Protein AF-A0A8S1QDL4-F1 (afdb_monomer_lite)

Organism: NCBI:txid65129

Foldseek 3Di:
DLVLQCVLLDFWDFDDDPNDTFLWFQLFLQEIFGADQDDDPVCVRHPPNLSVQVVCCQLLVLLEEEEEQALDDDPCVSHSHHYHNPLYDDPLAADFLLSLLVLLVVLLVSLVVDLSHHYYYYHNNRAAVVLLSQLLNLLLQLLDLDLVLSQQSQQLRTGPDPPGGNQALNSSVSSVVSNVQLVCLVVVRAWAKFKKWFQKKKKFAAAQQPDPPLKFQKKKWKADSVVRDTQDILLVVTDIDGDGMDISGDPDIGIDIAKIKMWMWTPDPVDIGTDWMAIDHRRPDFPPPPQKDKAAQCRIPDNCSCVDPSDDNRIMMITRMGGDPQDGGRQDLVRDDPVTNVVCVVVNVSSVVSSVSSNPRDRDDNQSSCCSRHVGPQLDLSVLSVVQVVCVVVVNDDPVSSVVSVVSNVVSSVVSSVVSSVVVVVVVVVVVVVVVVVVVVVVD

Secondary structure (DSSP, 8-state):
-HHHHHHHHTTB--EEETTEEESEEESSSSEEEE--EE-GGGGGTSEEHHHHHHHHHHHSTT-EEEEE-SS----GGG-SSEEE------TTSPPPHHHHHHHHHHHHHHHHH-SS-EEEEE-SSSSHHHHHHHHHHHHHTTS-S-HHHHHHHHHHHHBSSTT-SS--HHHHHHHHHHHHHHHHHHTT-------EEEEEEEEESSPP-SBTTTBB-EEEEEEETGGGEEEEE-GGG---B-SSEEEE--SS-EEE-SEEEEEEEE--SS--EEEEEEEEEGGG--TTS-SEEEEEGGGSBSGGGGG-TTS-TT-EEEEEEEE-SS--TT--GGG--TTTHHHHHHHHHHHHHHHHHHHH--PPPHHHHHHHHHSSTTT--HHHHHHHHHHHTTT---HHHHHHHHHHHHHHHHHHHHHHHHHHHHHHHHHHHHHHHHHHHTT-

pLDDT: mean 89.61, std 9.5, range [45.31, 98.62]

Sequence (444 aa):
MNYIREKVSGKKKRFIKEGYNLDLTYVTKRIIAMSYPGEGLEGLYRNPIDQVATYLNTQHNRDYMVFNLSGRKYDRSKFGGEVQDDWQWKDHHSPSLDLLFEICDLIHGYLKGDKVNVVVIHCLAGKGRTGTIICCYLLYTGKFQSVADVLYYYGTQRFEVEGLGVNQPCQMKYIEYFYKLLTMGIKGQIVYPTFINIKRITFQGKAPAFSMNGTCKPYMQIIQVKGDKEIYSTQKDAKKYKGVSHDLLFGKVIPICGDILIKVFNDGMLKNQKMFRLAFNTAFIDETAQNTLQFSLKDLDPSQLLKDDRFDKNFQVVIQIEPCIKCNNKTEFNQLCNFCKPHLINEEKQWNKIIGLISQYKVPDDELATELLFINKSFDDVEEIMQFKRSENSNDYDPKTLENINKRSRAKTIKFQQEQLQQQQQQIQQQEGQCFQENDIQNQ

Structure (mmCIF, N/CA/C/O backbone):
data_AF-A0A8S1QDL4-F1
#
_entry.id   AF-A0A8S1QDL4-F1
#
loop_
_atom_site.group_PDB
_atom_site.id
_atom_site.type_symbol
_atom_site.label_atom_id
_atom_site.label_alt_id
_atom_site.label_comp_id
_atom_site.label_asym_id
_atom_site.label_entity_id
_atom_site.label_seq_id
_atom_site.pdbx_PDB_ins_code
_atom_site.Cartn_x
_atom_site.Cartn_y
_atom_site.Cartn_z
_atom_site.occupancy
_atom_site.B_iso_or_equiv
_atom_site.auth_seq_id
_atom_site.auth_comp_id
_atom_site.auth_asym_id
_atom_site.auth_atom_id
_atom_site.pdbx_PDB_model_num
ATOM 1 N N . MET A 1 1 ? 3.577 -21.917 24.478 1.00 57.97 1 MET A N 1
ATOM 2 C CA . MET A 1 1 ? 2.974 -21.636 23.148 1.00 57.97 1 MET A CA 1
ATOM 3 C C . MET A 1 1 ? 3.017 -20.152 22.783 1.00 57.97 1 MET A C 1
ATOM 5 O O . MET A 1 1 ? 3.398 -19.846 21.661 1.00 57.97 1 MET A O 1
ATOM 9 N N . ASN A 1 2 ? 2.725 -19.228 23.710 1.00 68.94 2 ASN A N 1
ATOM 10 C CA . ASN A 1 2 ? 2.764 -17.776 23.447 1.00 68.94 2 ASN A CA 1
ATOM 11 C C . ASN A 1 2 ? 4.128 -17.260 22.954 1.00 68.94 2 ASN A C 1
ATOM 13 O O . ASN A 1 2 ? 4.162 -16.480 22.010 1.00 68.94 2 ASN A O 1
ATOM 17 N N . TYR A 1 3 ? 5.236 -17.802 23.473 1.00 64.38 3 TYR A N 1
ATOM 18 C CA . TYR A 1 3 ? 6.599 -17.452 23.045 1.00 64.38 3 TYR A CA 1
ATOM 19 C C . TYR A 1 3 ? 6.836 -17.577 21.524 1.00 64.38 3 TYR A C 1
ATOM 21 O O . TYR A 1 3 ? 7.464 -16.716 20.910 1.00 64.38 3 TYR A O 1
ATOM 29 N N . ILE A 1 4 ? 6.302 -18.626 20.881 1.00 62.75 4 ILE A N 1
ATOM 30 C CA . ILE A 1 4 ? 6.458 -18.829 19.429 1.00 62.75 4 ILE A CA 1
ATOM 31 C C . ILE A 1 4 ? 5.669 -17.763 18.662 1.00 62.75 4 ILE A C 1
ATOM 33 O O . ILE A 1 4 ? 6.190 -17.169 17.718 1.00 62.75 4 ILE A O 1
ATOM 37 N N . ARG A 1 5 ? 4.438 -17.466 19.094 1.00 75.19 5 ARG A N 1
ATOM 38 C CA . ARG A 1 5 ? 3.599 -16.431 18.471 1.00 75.19 5 ARG A CA 1
ATOM 39 C C . ARG A 1 5 ? 4.201 -15.039 18.640 1.00 75.19 5 ARG A C 1
ATOM 41 O O . ARG A 1 5 ? 4.177 -14.262 17.691 1.00 75.19 5 ARG A O 1
ATOM 48 N N . GLU A 1 6 ? 4.758 -14.738 19.811 1.00 69.88 6 GLU A N 1
ATOM 49 C CA . GLU A 1 6 ? 5.458 -13.479 20.103 1.00 69.88 6 GLU A CA 1
ATOM 50 C C . GLU A 1 6 ? 6.662 -13.291 19.179 1.00 69.88 6 GLU A C 1
ATOM 52 O O . GLU A 1 6 ? 6.826 -12.234 18.563 1.00 69.88 6 GLU A O 1
ATOM 57 N N . LYS A 1 7 ? 7.443 -14.357 18.971 1.00 61.28 7 LYS A N 1
ATOM 58 C CA . LYS A 1 7 ? 8.556 -14.348 18.019 1.00 61.28 7 LYS A CA 1
ATOM 59 C C . LYS A 1 7 ? 8.088 -14.104 16.578 1.00 61.28 7 LYS A C 1
ATOM 61 O O . LYS A 1 7 ? 8.725 -13.337 15.861 1.00 61.28 7 LYS A O 1
ATOM 66 N N . VAL A 1 8 ? 6.966 -14.696 16.158 1.00 65.31 8 VAL A N 1
ATOM 67 C CA . VAL A 1 8 ? 6.396 -14.509 14.806 1.00 65.31 8 VAL A CA 1
ATOM 68 C C . VAL A 1 8 ? 5.780 -13.118 14.612 1.00 65.31 8 VAL A C 1
ATOM 70 O O . VAL A 1 8 ? 5.864 -12.551 13.518 1.00 65.31 8 VAL A O 1
ATOM 73 N N . SER A 1 9 ? 5.201 -12.516 15.652 1.00 61.94 9 SER A N 1
ATOM 74 C CA . SER A 1 9 ? 4.742 -11.122 15.589 1.00 61.94 9 SER A CA 1
ATOM 75 C C . SER A 1 9 ? 5.885 -10.108 15.586 1.00 61.94 9 SER A C 1
ATOM 77 O O . SER A 1 9 ? 5.686 -8.966 15.174 1.00 61.94 9 SER A O 1
ATOM 79 N N . GLY A 1 10 ? 7.090 -10.489 16.008 1.00 82.25 10 GLY A N 1
ATOM 80 C CA . GLY A 1 10 ? 8.209 -9.557 16.095 1.00 82.25 10 GLY A CA 1
ATOM 81 C C . GLY A 1 10 ? 7.857 -8.358 16.982 1.00 82.25 10 GLY A C 1
ATOM 82 O O . GLY A 1 10 ? 7.426 -8.537 18.112 1.00 82.25 10 GLY A O 1
ATOM 83 N N . LYS A 1 11 ? 8.019 -7.137 16.461 1.00 82.62 11 LYS A N 1
ATOM 84 C CA . LYS A 1 11 ? 7.835 -5.871 17.198 1.00 82.62 11 LYS A CA 1
ATOM 85 C C . LYS A 1 11 ? 6.440 -5.240 17.053 1.00 82.62 11 LYS A C 1
ATOM 87 O O . LYS A 1 11 ? 6.301 -4.028 17.185 1.00 82.62 11 LYS A O 1
ATOM 92 N N . LYS A 1 12 ? 5.420 -6.018 16.682 1.00 84.88 12 LYS A N 1
ATOM 93 C CA . LYS A 1 12 ? 4.028 -5.533 16.602 1.00 84.88 12 LYS A CA 1
ATOM 94 C C . LYS A 1 12 ? 3.416 -5.449 17.997 1.00 84.88 12 LYS A C 1
ATOM 96 O O . LYS A 1 12 ? 3.631 -6.354 18.799 1.00 84.88 12 LYS A O 1
ATOM 101 N N . LYS A 1 13 ? 2.597 -4.424 18.252 1.00 84.19 13 LYS A N 1
ATOM 102 C CA . LYS A 1 13 ? 1.845 -4.312 19.509 1.00 84.19 13 LYS A CA 1
ATOM 103 C C . LYS A 1 13 ? 0.765 -5.391 19.551 1.00 84.19 13 LYS A C 1
ATOM 105 O O . LYS A 1 13 ? -0.213 -5.324 18.807 1.00 84.19 13 LYS A O 1
ATOM 110 N N . ARG A 1 14 ? 0.951 -6.397 20.403 1.00 88.50 14 ARG A N 1
ATOM 111 C CA . ARG A 1 14 ? -0.021 -7.482 20.588 1.00 88.50 14 ARG A CA 1
ATOM 112 C C . ARG A 1 14 ? -1.154 -7.046 21.519 1.00 88.50 14 ARG A C 1
ATOM 114 O O . ARG A 1 14 ? -0.931 -6.303 22.474 1.00 88.50 14 ARG A O 1
ATOM 121 N N . PHE A 1 15 ? -2.354 -7.551 21.266 1.00 87.31 15 PHE A N 1
ATOM 122 C CA . PHE A 1 15 ? -3.484 -7.467 22.177 1.00 87.31 15 PHE A CA 1
ATOM 123 C C . PHE A 1 15 ? -3.355 -8.563 23.236 1.00 87.31 15 PHE A C 1
ATOM 125 O O . PHE A 1 15 ? -3.470 -9.750 22.920 1.00 87.31 15 PHE A O 1
ATOM 132 N N . ILE A 1 16 ? -3.085 -8.157 24.478 1.00 85.38 16 ILE A N 1
ATOM 133 C CA . ILE A 1 16 ? -2.959 -9.050 25.632 1.00 85.38 16 ILE A CA 1
ATOM 134 C C . ILE A 1 16 ? -3.950 -8.592 26.704 1.00 85.38 16 ILE A C 1
ATOM 136 O O . ILE A 1 16 ? -3.685 -7.620 27.410 1.00 85.38 16 ILE A O 1
ATOM 140 N N . LYS A 1 17 ? -5.113 -9.248 26.789 1.00 80.56 17 LYS A N 1
ATOM 141 C CA . LYS A 1 17 ? -6.194 -8.909 27.735 1.00 80.56 17 LYS A CA 1
ATOM 142 C C . LYS A 1 17 ? -7.176 -10.076 27.860 1.00 80.56 17 LYS A C 1
ATOM 144 O O . LYS A 1 17 ? -7.387 -10.772 26.877 1.00 80.56 17 LYS A O 1
ATOM 149 N N . GLU A 1 18 ? -7.779 -10.276 29.038 1.00 75.56 18 GLU A N 1
ATOM 150 C CA . GLU A 1 18 ? -8.890 -11.236 29.252 1.00 75.56 18 GLU A CA 1
ATOM 151 C C . GLU A 1 18 ? -8.591 -12.662 28.733 1.00 75.56 18 GLU A C 1
ATOM 153 O O . GLU A 1 18 ? -9.448 -13.341 28.182 1.00 75.56 18 GLU A O 1
ATOM 158 N N . GLY A 1 19 ? -7.339 -13.116 28.867 1.00 81.19 19 GLY A N 1
ATOM 159 C CA . GLY A 1 19 ? -6.898 -14.432 28.382 1.00 81.19 19 GLY A CA 1
ATOM 160 C C . GLY A 1 19 ? -6.533 -14.495 26.891 1.00 81.19 19 GLY A C 1
ATOM 161 O O . GLY A 1 19 ? -5.976 -15.500 26.445 1.00 81.19 19 GLY A O 1
ATOM 162 N N . TYR A 1 20 ? -6.753 -13.425 26.125 1.00 86.56 20 TYR A N 1
ATOM 163 C CA . TYR A 1 20 ? -6.324 -13.312 24.733 1.00 86.56 20 TYR A CA 1
ATOM 164 C C . TYR A 1 20 ? -4.869 -12.851 24.634 1.00 86.56 20 TYR A C 1
ATOM 166 O O . TYR A 1 20 ? -4.436 -11.957 25.358 1.00 86.56 20 TYR A O 1
ATOM 174 N N . ASN A 1 21 ? -4.120 -13.441 23.700 1.00 88.81 21 ASN A N 1
ATOM 175 C CA . ASN A 1 21 ? -2.795 -12.980 23.280 1.00 88.81 21 ASN A CA 1
ATOM 176 C C . ASN A 1 21 ? -2.718 -13.044 21.746 1.00 88.81 21 ASN A C 1
ATOM 178 O O . ASN A 1 21 ? -2.256 -14.035 21.164 1.00 88.81 21 ASN A O 1
ATOM 182 N N . LEU A 1 22 ? -3.198 -11.986 21.094 1.00 91.69 22 LEU A N 1
ATOM 183 C CA . LEU A 1 22 ? -3.393 -11.907 19.648 1.00 91.69 22 LEU A CA 1
ATOM 184 C C . LEU A 1 22 ? -2.492 -10.834 19.033 1.00 91.69 22 LEU A C 1
ATOM 186 O O . LEU A 1 22 ? -2.328 -9.744 19.569 1.00 91.69 22 LEU A O 1
ATOM 190 N N . ASP A 1 23 ? -1.926 -11.116 17.865 1.00 93.69 23 ASP A N 1
ATOM 191 C CA . ASP A 1 23 ? -1.337 -10.098 16.999 1.00 93.69 23 ASP A CA 1
ATOM 192 C C . ASP A 1 23 ? -2.465 -9.315 16.312 1.00 93.69 23 ASP A C 1
ATOM 194 O O . ASP A 1 23 ? -2.834 -9.595 15.167 1.00 93.69 23 ASP A O 1
ATOM 198 N N . LEU A 1 24 ? -3.037 -8.388 17.077 1.00 95.12 24 LEU A N 1
ATOM 199 C CA . LEU A 1 24 ? -4.193 -7.559 16.766 1.00 95.12 24 LEU A CA 1
ATOM 200 C C . LEU A 1 24 ? -3.972 -6.182 17.404 1.00 95.12 24 LEU A C 1
ATOM 202 O O . LEU A 1 24 ? -3.539 -6.090 18.552 1.00 95.12 24 LEU A O 1
ATOM 206 N N . THR A 1 25 ? -4.250 -5.113 16.666 1.00 95.19 25 THR A N 1
ATOM 207 C CA . THR A 1 25 ? -4.094 -3.732 17.131 1.00 95.19 25 THR A CA 1
ATOM 208 C C . THR A 1 25 ? -5.247 -2.879 16.627 1.00 95.19 25 THR A C 1
ATOM 210 O O . THR A 1 25 ? -5.511 -2.853 15.429 1.00 95.19 25 THR A O 1
ATOM 213 N N . TYR A 1 26 ? -5.880 -2.130 17.524 1.00 96.00 26 TYR A N 1
ATOM 214 C CA . TYR A 1 26 ? -6.765 -1.023 17.166 1.00 96.00 26 TYR A CA 1
ATOM 215 C C . TYR A 1 26 ? -5.900 0.137 16.679 1.00 96.00 26 TYR A C 1
ATOM 217 O O . TYR A 1 26 ? -5.215 0.757 17.489 1.00 96.00 26 TYR A O 1
ATOM 225 N N . VAL A 1 27 ? -5.871 0.375 15.365 1.00 96.94 27 VAL A N 1
ATOM 226 C CA . VAL A 1 27 ? -5.165 1.533 14.791 1.00 96.94 27 VAL A CA 1
ATOM 227 C C . VAL A 1 27 ? -5.953 2.803 15.081 1.00 96.94 27 VAL A C 1
ATOM 229 O O . VAL A 1 27 ? -5.375 3.794 15.499 1.00 96.94 27 VAL A O 1
ATOM 232 N N . THR A 1 28 ? -7.274 2.735 14.917 1.00 96.88 28 THR A N 1
ATOM 233 C CA . THR A 1 28 ? -8.241 3.672 15.505 1.00 96.88 28 THR A CA 1
ATOM 234 C C . THR A 1 28 ? -9.223 2.867 16.356 1.00 96.88 28 THR A C 1
ATOM 236 O O . THR A 1 28 ? -9.048 1.658 16.516 1.00 96.88 28 THR A O 1
ATOM 239 N N . LYS A 1 29 ? -10.281 3.479 16.904 1.00 95.06 29 LYS A N 1
ATOM 240 C CA . LYS A 1 29 ? -11.274 2.702 17.671 1.00 95.06 29 LYS A CA 1
ATOM 241 C C . LYS A 1 29 ? -12.099 1.770 16.791 1.00 95.06 29 LYS A C 1
ATOM 243 O O . LYS A 1 29 ? -12.516 0.714 17.253 1.00 95.06 29 LYS A O 1
ATOM 248 N N . ARG A 1 30 ? -12.257 2.120 15.515 1.00 97.00 30 ARG A N 1
ATOM 249 C CA . ARG A 1 30 ? -13.106 1.391 14.565 1.00 97.00 30 ARG A CA 1
ATOM 250 C C . ARG A 1 30 ? -12.342 0.693 13.444 1.00 97.00 30 ARG A C 1
ATOM 252 O O . ARG A 1 30 ? -12.958 0.087 12.575 1.00 97.00 30 ARG A O 1
ATOM 259 N N . ILE A 1 31 ? -11.010 0.757 13.463 1.00 98.44 31 ILE A N 1
ATOM 260 C CA . ILE A 1 31 ? -10.143 0.085 12.492 1.00 98.44 31 ILE A CA 1
ATOM 261 C C . ILE A 1 31 ? -9.120 -0.770 13.226 1.00 98.44 31 ILE A C 1
ATOM 263 O O . ILE A 1 31 ? -8.258 -0.265 13.951 1.00 98.44 31 ILE A O 1
ATOM 267 N N . ILE A 1 32 ? -9.173 -2.072 12.972 1.00 98.44 32 ILE A N 1
ATOM 268 C CA . ILE A 1 32 ? -8.290 -3.077 13.548 1.00 98.44 32 ILE A CA 1
ATOM 269 C C . ILE A 1 32 ? -7.336 -3.599 12.471 1.00 98.44 32 ILE A C 1
ATOM 271 O O . ILE A 1 32 ? -7.751 -4.034 11.401 1.00 98.44 32 ILE A O 1
ATOM 275 N N . ALA A 1 33 ? -6.043 -3.622 12.780 1.00 98.06 33 ALA A N 1
ATOM 276 C CA . ALA A 1 33 ? -5.024 -4.326 12.013 1.00 98.06 33 ALA A CA 1
ATOM 277 C C . ALA A 1 33 ? -4.651 -5.631 12.722 1.00 98.06 33 ALA A C 1
ATOM 279 O O . ALA A 1 33 ? -4.321 -5.618 13.908 1.00 98.06 33 ALA A O 1
ATOM 280 N N . MET A 1 34 ? -4.615 -6.755 12.005 1.00 96.88 34 MET A N 1
ATOM 281 C CA . MET A 1 34 ? -4.165 -8.027 12.586 1.00 96.88 34 MET A CA 1
ATOM 282 C C . MET A 1 34 ? -3.309 -8.864 11.632 1.00 96.88 34 MET A C 1
ATOM 284 O O . MET A 1 34 ? -3.184 -8.571 10.440 1.00 96.88 34 MET A O 1
ATOM 288 N N . SER A 1 35 ? -2.668 -9.904 12.169 1.00 94.06 35 SER A N 1
ATOM 289 C CA . SER A 1 35 ? -2.066 -10.967 11.353 1.00 94.06 35 SER A CA 1
ATOM 290 C C . SER A 1 35 ? -3.089 -12.027 10.947 1.00 94.06 35 SER A C 1
ATOM 292 O O . SER A 1 35 ? -4.182 -12.078 11.503 1.00 94.06 35 SER A O 1
ATOM 294 N N . TYR A 1 36 ? -2.712 -12.881 9.994 1.00 95.19 36 TYR A N 1
ATOM 295 C CA . TYR A 1 36 ? -3.572 -13.945 9.481 1.00 95.19 36 TYR A CA 1
ATOM 296 C C . TYR A 1 36 ? -4.146 -14.844 10.595 1.00 95.19 36 TYR A C 1
ATOM 298 O O . TYR A 1 36 ? -3.355 -15.337 11.414 1.00 95.19 36 TYR A O 1
ATOM 306 N N . PRO A 1 37 ? -5.471 -15.091 10.611 1.00 94.56 37 PRO A N 1
ATOM 307 C CA . PRO A 1 37 ? -6.090 -16.069 11.499 1.00 94.56 37 PRO A CA 1
ATOM 308 C C . PRO A 1 37 ? -5.769 -17.487 11.001 1.00 94.56 37 PRO A C 1
ATOM 310 O O . PRO A 1 37 ? -6.293 -17.950 9.995 1.00 94.56 37 PRO A O 1
ATOM 313 N N . GLY A 1 38 ? -4.840 -18.159 11.677 1.00 91.44 38 GLY A N 1
ATOM 314 C CA . GLY A 1 38 ? -4.387 -19.503 11.333 1.00 91.44 38 GLY A CA 1
ATOM 315 C C . GLY A 1 38 ? -5.316 -20.591 11.870 1.00 91.44 38 GLY A C 1
ATOM 316 O O . GLY A 1 38 ? -5.726 -20.552 13.032 1.00 91.44 38 GLY A O 1
ATOM 317 N N . GLU A 1 39 ? -5.582 -21.589 11.031 1.00 88.62 39 GLU A N 1
ATOM 318 C CA . GLU A 1 39 ? -6.350 -22.791 11.366 1.00 88.62 39 GLU A CA 1
ATOM 319 C C . GLU A 1 39 ? -5.438 -23.925 11.848 1.00 88.62 39 GLU A C 1
ATOM 321 O O . GLU A 1 39 ? -4.278 -24.035 11.434 1.00 88.62 39 GLU A O 1
ATOM 326 N N . GLY A 1 40 ? -5.964 -24.787 12.723 1.00 88.12 40 GLY A N 1
ATOM 327 C CA . GLY A 1 40 ? -5.269 -25.983 13.203 1.00 88.12 40 GLY A CA 1
ATOM 328 C C . GLY A 1 40 ? -3.850 -25.691 13.707 1.00 88.12 40 GLY A C 1
ATOM 329 O O . GLY A 1 40 ? -3.641 -24.863 14.597 1.00 88.12 40 GLY A O 1
ATOM 330 N N . LEU A 1 41 ? -2.857 -26.359 13.110 1.00 79.00 41 LEU A N 1
ATOM 331 C CA . LEU A 1 41 ? -1.445 -26.218 13.482 1.00 79.00 41 LEU A CA 1
ATOM 332 C C . LEU A 1 41 ? -0.865 -24.824 13.180 1.00 79.00 41 LEU A C 1
ATOM 334 O O . LEU A 1 41 ? 0.095 -24.418 13.837 1.00 79.00 41 LEU A O 1
ATOM 338 N N . GLU A 1 42 ? -1.436 -24.050 12.247 1.00 81.94 42 GLU A N 1
ATOM 339 C CA . GLU A 1 42 ? -0.971 -22.675 12.004 1.00 81.94 42 GLU A CA 1
ATOM 340 C C . GLU A 1 42 ? -1.265 -21.753 13.192 1.00 81.94 42 GLU A C 1
ATOM 342 O O . GLU A 1 42 ? -0.483 -20.842 13.478 1.00 81.94 42 GLU A O 1
ATOM 347 N N . GLY A 1 43 ? -2.337 -22.029 13.945 1.00 75.12 43 GLY A N 1
ATOM 348 C CA . GLY A 1 43 ? -2.689 -21.308 15.173 1.00 75.12 43 GLY A CA 1
ATOM 349 C C . GLY A 1 43 ? -1.649 -21.447 16.296 1.00 75.12 43 GLY A C 1
ATOM 350 O O . GLY A 1 43 ? -1.662 -20.683 17.262 1.00 75.12 43 GLY A O 1
ATOM 351 N N . LEU A 1 44 ? -0.698 -22.381 16.176 1.00 72.44 44 LEU A N 1
ATOM 352 C CA . LEU A 1 44 ? 0.409 -22.522 17.125 1.00 72.44 44 LEU A CA 1
ATOM 353 C C . LEU A 1 44 ? 1.398 -21.355 17.039 1.00 72.44 44 LEU A C 1
ATOM 355 O O . LEU A 1 44 ? 1.953 -20.943 18.060 1.00 72.44 44 LEU A O 1
ATOM 359 N N . TYR A 1 45 ? 1.603 -20.818 15.834 1.00 76.44 45 TYR A N 1
ATOM 360 C CA . TYR A 1 45 ? 2.586 -19.769 15.559 1.00 76.44 45 TYR A CA 1
ATOM 361 C C . TYR A 1 45 ? 1.978 -18.484 14.971 1.00 76.44 45 TYR A C 1
ATOM 363 O O . TYR A 1 45 ? 2.657 -17.459 14.937 1.00 76.44 45 TYR A O 1
ATOM 371 N N . ARG A 1 46 ? 0.704 -18.496 14.558 1.00 87.56 46 ARG A N 1
ATOM 372 C CA . ARG A 1 46 ? -0.099 -17.317 14.176 1.00 87.56 46 ARG A CA 1
ATOM 373 C C . ARG A 1 46 ? -1.225 -17.066 15.184 1.00 87.56 46 ARG A C 1
ATOM 375 O O . ARG A 1 46 ? -1.257 -17.674 16.250 1.00 87.56 46 ARG A O 1
ATOM 382 N N . ASN A 1 47 ? -2.130 -16.141 14.868 1.00 89.44 47 ASN A N 1
ATOM 383 C CA . ASN A 1 47 ? -3.356 -15.950 15.636 1.00 89.44 47 ASN A CA 1
ATOM 384 C C . ASN A 1 47 ? -4.249 -17.192 15.491 1.00 89.44 47 ASN A C 1
ATOM 386 O O . ASN A 1 47 ? -4.590 -17.512 14.356 1.00 89.44 47 ASN A O 1
ATOM 390 N N . PRO A 1 48 ? -4.647 -17.883 16.575 1.00 93.56 48 PRO A N 1
ATOM 391 C CA . PRO A 1 48 ? -5.627 -18.962 16.474 1.00 93.56 48 PRO A CA 1
ATOM 392 C C . PRO A 1 48 ? -6.972 -18.397 16.007 1.00 93.56 48 PRO A C 1
ATOM 394 O O . PRO A 1 48 ? -7.509 -17.505 16.669 1.00 93.56 48 PRO A O 1
ATOM 397 N N . ILE A 1 49 ? -7.512 -18.900 14.893 1.00 95.69 49 ILE A N 1
ATOM 398 C CA . ILE A 1 49 ? -8.759 -18.381 14.308 1.00 95.69 49 ILE A CA 1
ATOM 399 C C . ILE A 1 49 ? -9.921 -18.381 15.307 1.00 95.69 49 ILE A C 1
ATOM 401 O O . ILE A 1 49 ? -10.595 -17.365 15.427 1.00 95.69 49 ILE A O 1
ATOM 405 N N . ASP A 1 50 ? -10.091 -19.447 16.099 1.00 95.12 50 ASP A N 1
ATOM 406 C CA . ASP A 1 50 ? -11.193 -19.546 17.063 1.00 95.12 50 ASP A CA 1
ATOM 407 C C . ASP A 1 50 ? -11.094 -18.467 18.152 1.00 95.12 50 ASP A C 1
ATOM 409 O O . ASP A 1 50 ? -12.111 -17.914 18.565 1.00 95.12 50 ASP A O 1
ATOM 413 N N . GLN A 1 51 ? -9.878 -18.098 18.580 1.00 94.88 51 GLN A N 1
ATOM 414 C CA . GLN A 1 51 ? -9.687 -17.011 19.547 1.00 94.88 51 GLN A CA 1
ATOM 415 C C . GLN A 1 51 ? -9.986 -15.645 18.931 1.00 94.88 51 GLN A C 1
ATOM 417 O O . GLN A 1 51 ? -10.595 -14.809 19.591 1.00 94.88 51 GLN A O 1
ATOM 422 N N . VAL A 1 52 ? -9.573 -15.414 17.680 1.00 95.94 52 VAL A N 1
ATOM 423 C CA . VAL A 1 52 ? -9.877 -14.160 16.969 1.00 95.94 52 VAL A CA 1
ATOM 424 C C . VAL A 1 52 ? -11.383 -14.024 16.765 1.00 95.94 52 VAL A C 1
ATOM 426 O O . VAL A 1 52 ? -11.950 -12.991 17.100 1.00 95.94 52 VAL A O 1
ATOM 429 N N . ALA A 1 53 ? -12.028 -15.071 16.256 1.00 96.19 53 ALA A N 1
ATOM 430 C CA . ALA A 1 53 ? -13.461 -15.108 16.013 1.00 96.19 53 ALA A CA 1
ATOM 431 C C . ALA A 1 53 ? -14.263 -14.912 17.304 1.00 96.19 53 ALA A C 1
ATOM 433 O O . ALA A 1 53 ? -15.124 -14.041 17.350 1.00 96.19 53 ALA A O 1
ATOM 434 N N . THR A 1 54 ? -13.938 -15.653 18.371 1.00 95.12 54 THR A N 1
ATOM 435 C CA . THR A 1 54 ? -14.592 -15.494 19.683 1.00 95.12 54 THR A CA 1
ATOM 436 C C . THR A 1 54 ? -14.443 -14.064 20.190 1.00 95.12 54 THR A C 1
ATOM 438 O O . THR A 1 54 ? -15.430 -13.444 20.571 1.00 95.12 54 THR A O 1
ATOM 441 N N . TYR A 1 55 ? -13.232 -13.505 20.128 1.00 94.88 55 TYR A N 1
ATOM 442 C CA . TYR A 1 55 ? -12.986 -12.129 20.541 1.00 94.88 55 TYR A CA 1
ATOM 443 C C . TYR A 1 55 ? -13.845 -11.127 19.758 1.00 94.88 55 TYR A C 1
ATOM 445 O O . TYR A 1 55 ? -14.549 -10.328 20.367 1.00 94.88 55 TYR A O 1
ATOM 453 N N . LEU A 1 56 ? -13.825 -11.178 18.423 1.00 95.56 56 LEU A N 1
ATOM 454 C CA . LEU A 1 56 ? -14.570 -10.229 17.591 1.00 95.56 56 LEU A CA 1
ATOM 455 C C . LEU A 1 56 ? -16.089 -10.399 17.740 1.00 95.56 56 LEU A C 1
ATOM 457 O O . LEU A 1 56 ? -16.799 -9.406 17.864 1.00 95.56 56 LEU A O 1
ATOM 461 N N . ASN A 1 57 ? -16.585 -11.639 17.782 1.00 94.44 57 ASN A N 1
ATOM 462 C CA . ASN A 1 57 ? -18.007 -11.934 17.974 1.00 94.44 57 ASN A CA 1
ATOM 463 C C . ASN A 1 57 ? -18.523 -11.397 19.310 1.00 94.44 57 ASN A C 1
ATOM 465 O O . ASN A 1 57 ? -19.609 -10.832 19.343 1.00 94.44 57 ASN A O 1
ATOM 469 N N . THR A 1 58 ? -17.748 -11.551 20.385 1.00 90.31 58 THR A N 1
ATOM 470 C CA . THR A 1 58 ? -18.150 -11.090 21.717 1.00 90.31 58 THR A CA 1
ATOM 471 C C . THR A 1 58 ? -18.008 -9.580 21.869 1.00 90.31 58 THR A C 1
ATOM 473 O O . THR A 1 58 ? -18.898 -8.941 22.409 1.00 90.31 58 THR A O 1
ATOM 476 N N . GLN A 1 59 ? -16.899 -8.993 21.414 1.00 91.31 59 GLN A N 1
ATOM 477 C CA . GLN A 1 59 ? -16.618 -7.574 21.668 1.00 91.31 59 GLN A CA 1
ATOM 478 C C . GLN A 1 59 ? -17.363 -6.625 20.730 1.00 91.31 59 GLN A C 1
ATOM 480 O O . GLN A 1 59 ? -17.634 -5.482 21.091 1.00 91.31 59 GLN A O 1
ATOM 485 N N . HIS A 1 60 ? -17.669 -7.079 19.517 1.00 92.31 60 HIS A N 1
ATOM 486 C CA . HIS A 1 60 ? -18.303 -6.258 18.490 1.00 92.31 60 HIS A CA 1
ATOM 487 C C . HIS A 1 60 ? -19.666 -6.792 18.067 1.00 92.31 60 HIS A C 1
ATOM 489 O O . HIS A 1 60 ? -20.142 -6.374 17.032 1.00 92.31 60 HIS A O 1
ATOM 495 N N . ASN A 1 61 ? -20.264 -7.737 18.802 1.00 88.69 61 ASN A N 1
ATOM 496 C CA . ASN A 1 61 ? -21.604 -8.273 18.533 1.00 88.69 61 ASN A CA 1
ATOM 497 C C . ASN A 1 61 ? -21.876 -8.635 17.056 1.00 88.69 61 ASN A C 1
ATOM 499 O O . ASN A 1 61 ? -22.988 -8.511 16.562 1.00 88.69 61 ASN A O 1
ATOM 503 N N . ARG A 1 62 ? -20.851 -9.117 16.337 1.00 88.19 62 ARG A N 1
ATOM 504 C CA . ARG A 1 62 ? -20.905 -9.404 14.885 1.00 88.19 62 ARG A CA 1
ATOM 505 C C . ARG A 1 62 ? -21.028 -8.173 13.971 1.00 88.19 62 ARG A C 1
ATOM 507 O O . ARG A 1 62 ? -20.954 -8.344 12.759 1.00 88.19 62 ARG A O 1
ATOM 514 N N . ASP A 1 63 ? -21.046 -6.963 14.523 1.00 93.31 63 ASP A N 1
ATOM 515 C CA . ASP A 1 63 ? -20.987 -5.666 13.834 1.00 93.31 63 ASP A CA 1
ATOM 516 C C . ASP A 1 63 ? -19.559 -5.341 13.365 1.00 93.31 63 ASP A C 1
ATOM 518 O O . ASP A 1 63 ? -19.011 -4.247 13.544 1.00 93.31 63 ASP A O 1
ATOM 522 N N . TYR A 1 64 ? -18.904 -6.315 12.735 1.00 97.38 64 TYR A N 1
ATOM 523 C CA . TYR A 1 64 ? -17.589 -6.130 12.147 1.00 97.38 64 TYR A CA 1
ATOM 524 C C . TYR A 1 64 ? -17.475 -6.731 10.749 1.00 97.38 64 TYR A C 1
ATOM 526 O O . TYR A 1 64 ? -18.085 -7.747 10.427 1.00 97.38 64 TYR A O 1
ATOM 534 N N . MET A 1 65 ? -16.619 -6.121 9.933 1.00 98.06 65 MET A N 1
ATOM 535 C CA . MET A 1 65 ? -16.292 -6.604 8.594 1.00 98.06 65 MET A CA 1
ATOM 536 C C . MET A 1 65 ? -14.796 -6.888 8.483 1.00 98.06 65 MET A C 1
ATOM 538 O O . MET A 1 65 ? -13.964 -6.037 8.803 1.00 98.06 65 MET A O 1
ATOM 542 N N . VAL A 1 66 ? -14.443 -8.087 8.021 1.00 98.25 66 VAL A N 1
ATOM 543 C CA . VAL A 1 66 ? -13.059 -8.541 7.859 1.00 98.25 66 VAL A CA 1
ATOM 544 C C . VAL A 1 66 ? -12.630 -8.445 6.398 1.00 98.25 66 VAL A C 1
ATOM 546 O O . VAL A 1 66 ? -13.175 -9.138 5.549 1.00 98.25 66 VAL A O 1
ATOM 549 N N . PHE A 1 67 ? -11.593 -7.662 6.108 1.00 97.88 67 PHE A N 1
ATOM 550 C CA . PHE A 1 67 ? -10.916 -7.623 4.811 1.00 97.88 67 PHE A CA 1
ATOM 551 C C . PHE A 1 67 ? -9.688 -8.535 4.821 1.00 97.88 67 PHE A C 1
ATOM 553 O O . PHE A 1 67 ? -8.672 -8.244 5.473 1.00 97.88 67 PHE A O 1
ATOM 560 N N . ASN A 1 68 ? -9.768 -9.627 4.060 1.00 96.19 68 ASN A N 1
ATOM 561 C CA . ASN A 1 68 ? -8.689 -10.588 3.889 1.00 96.19 68 ASN A CA 1
ATOM 562 C C . ASN A 1 68 ? -7.859 -10.269 2.639 1.00 96.19 68 ASN A C 1
ATOM 564 O O . ASN A 1 68 ? -8.181 -10.651 1.519 1.00 96.19 68 ASN A O 1
ATOM 568 N N . LEU A 1 69 ? -6.709 -9.629 2.848 1.00 95.12 69 LEU A N 1
ATOM 569 C CA . LEU A 1 69 ? -5.784 -9.259 1.769 1.00 95.12 69 LEU A CA 1
ATOM 570 C C . LEU A 1 69 ? -4.736 -10.346 1.488 1.00 95.12 69 LEU A C 1
ATOM 572 O O . LEU A 1 69 ? -3.766 -10.124 0.754 1.00 95.12 69 LEU A O 1
ATOM 576 N N . SER A 1 70 ? -4.822 -11.488 2.181 1.00 90.81 70 SER A N 1
ATOM 577 C CA . SER A 1 70 ? -3.747 -12.482 2.223 1.00 90.81 70 SER A CA 1
ATOM 578 C C . SER A 1 70 ? -3.682 -13.342 0.964 1.00 90.81 70 SER A C 1
ATOM 580 O O . SER A 1 70 ? -2.589 -13.793 0.609 1.00 90.81 70 SER A O 1
ATOM 582 N N . GLY A 1 71 ? -4.837 -13.531 0.329 1.00 87.56 71 GLY A N 1
ATOM 583 C CA . GLY A 1 71 ? -5.087 -14.495 -0.730 1.00 87.56 71 GLY A CA 1
ATOM 584 C C . GLY A 1 71 ? -5.118 -15.959 -0.306 1.00 87.56 71 GLY A C 1
ATOM 585 O O . GLY A 1 71 ? -5.054 -16.866 -1.132 1.00 87.56 71 GLY A O 1
ATOM 586 N N . ARG A 1 72 ? -5.202 -16.199 1.003 1.00 90.50 72 ARG A N 1
ATOM 587 C CA . ARG A 1 72 ? -5.469 -17.508 1.590 1.00 90.50 72 ARG A CA 1
ATOM 588 C C . ARG A 1 72 ? -6.836 -17.448 2.254 1.00 90.50 72 ARG A C 1
ATOM 590 O O . ARG A 1 72 ? -7.062 -16.574 3.089 1.00 90.50 72 ARG A O 1
ATOM 597 N N . LYS A 1 73 ? -7.727 -18.354 1.866 1.00 91.62 73 LYS A N 1
ATOM 598 C CA . LYS A 1 73 ? -9.044 -18.502 2.491 1.00 91.62 73 LYS A CA 1
ATOM 599 C C . LYS A 1 73 ? -8.926 -19.345 3.762 1.00 91.62 73 LYS A C 1
ATOM 601 O O . LYS A 1 73 ? -8.004 -20.150 3.888 1.00 91.62 73 LYS A O 1
ATOM 606 N N . TYR A 1 74 ? -9.868 -19.141 4.668 1.00 93.56 74 TYR A N 1
ATOM 607 C CA . TYR A 1 74 ? -10.069 -19.893 5.906 1.00 93.56 74 TYR A CA 1
ATOM 608 C C . TYR A 1 74 ? -11.580 -20.055 6.131 1.00 93.56 74 TYR A C 1
ATOM 610 O O . TYR A 1 74 ? -12.384 -19.457 5.410 1.00 93.56 74 TYR A O 1
ATOM 618 N N . ASP A 1 75 ? -11.980 -20.862 7.109 1.00 94.12 75 ASP A N 1
ATOM 619 C CA . ASP A 1 75 ? -13.373 -21.087 7.473 1.00 94.12 75 ASP A CA 1
ATOM 620 C C . ASP A 1 75 ? -14.029 -19.798 7.989 1.00 94.12 75 ASP A C 1
ATOM 622 O O . ASP A 1 75 ? -13.935 -19.420 9.161 1.00 94.12 75 ASP A O 1
ATOM 626 N N . ARG A 1 76 ? -14.720 -19.105 7.078 1.00 94.38 76 ARG A N 1
ATOM 627 C CA . ARG A 1 76 ? -15.451 -17.873 7.381 1.00 94.38 76 ARG A CA 1
ATOM 628 C C . ARG A 1 76 ? -16.616 -18.086 8.343 1.00 94.38 76 ARG A C 1
ATOM 630 O O . ARG A 1 76 ? -17.026 -17.115 8.962 1.00 94.38 76 ARG A O 1
ATOM 637 N N . SER A 1 77 ? -17.129 -19.313 8.499 1.00 95.19 77 SER A N 1
ATOM 638 C CA . SER A 1 77 ? -18.280 -19.586 9.377 1.00 95.19 77 SER A CA 1
ATOM 639 C C . SER A 1 77 ? -17.981 -19.329 10.857 1.00 95.19 77 SER A C 1
ATOM 641 O O . SER A 1 77 ? -18.891 -19.139 11.660 1.00 95.19 77 SER A O 1
ATOM 643 N N . LYS A 1 78 ? -16.694 -19.259 11.213 1.00 95.56 78 LYS A N 1
ATOM 644 C CA . LYS A 1 78 ? -16.221 -18.866 12.543 1.00 95.56 78 LYS A CA 1
ATOM 645 C C . LYS A 1 78 ? -16.551 -17.408 12.868 1.00 95.56 78 LYS A C 1
ATOM 647 O O . LYS A 1 78 ? -16.802 -17.075 14.027 1.00 95.56 78 LYS A O 1
ATOM 652 N N . PHE A 1 79 ? -16.531 -16.537 11.864 1.00 96.75 79 PHE A N 1
ATOM 653 C CA . PHE A 1 79 ? -16.805 -15.117 12.026 1.00 96.75 79 PHE A CA 1
ATOM 654 C C . PHE A 1 79 ? -18.305 -14.872 11.872 1.00 96.75 79 PHE A C 1
ATOM 656 O O . PHE A 1 79 ? -18.901 -15.238 10.864 1.00 96.75 79 PHE A O 1
ATOM 663 N N . GLY A 1 80 ? -18.920 -14.264 12.887 1.00 94.69 80 GLY A N 1
ATOM 664 C CA . GLY A 1 80 ? -20.318 -13.848 12.820 1.00 94.69 80 GLY A CA 1
ATOM 665 C C . GLY A 1 80 ? -20.530 -12.590 11.977 1.00 94.69 80 GLY A C 1
ATOM 666 O O . GLY A 1 80 ? -21.644 -12.375 11.515 1.00 94.69 80 GLY A O 1
ATOM 667 N N . GLY A 1 81 ? -19.478 -11.786 11.788 1.00 94.00 81 GLY A N 1
ATOM 668 C CA . GLY A 1 81 ? -19.463 -10.636 10.884 1.00 94.00 81 GLY A CA 1
ATOM 669 C C . GLY A 1 81 ? -19.072 -11.011 9.450 1.00 94.00 81 GLY A C 1
ATOM 670 O O . GLY A 1 81 ? -18.638 -12.133 9.174 1.00 94.00 81 GLY A O 1
ATOM 671 N N . GLU A 1 82 ? -19.203 -10.068 8.516 1.00 95.62 82 GLU A N 1
ATOM 672 C CA . GLU A 1 82 ? -18.890 -10.326 7.108 1.00 95.62 82 GLU A CA 1
ATOM 673 C C . GLU A 1 82 ? -17.385 -10.514 6.861 1.00 95.62 82 GLU A C 1
ATOM 675 O O . GLU A 1 82 ? -16.545 -9.824 7.440 1.00 95.62 82 GLU A O 1
ATOM 680 N N . VAL A 1 83 ? -17.030 -11.422 5.944 1.00 96.56 83 VAL A N 1
ATOM 681 C CA . VAL A 1 83 ? -15.644 -11.654 5.504 1.00 96.56 83 VAL A CA 1
ATOM 682 C C . VAL A 1 83 ? -15.536 -11.419 4.000 1.00 96.56 83 VAL A C 1
ATOM 684 O O . VAL A 1 83 ? -16.240 -12.044 3.208 1.00 96.56 83 VAL A O 1
ATOM 687 N N . GLN A 1 84 ? -14.628 -10.522 3.631 1.00 95.88 84 GLN A N 1
ATOM 688 C CA . GLN A 1 84 ? -14.354 -10.037 2.286 1.00 95.88 84 GLN A CA 1
ATOM 689 C C . GLN A 1 84 ? -13.021 -10.635 1.787 1.00 95.88 84 GLN A C 1
ATOM 691 O O . GLN A 1 84 ? -11.944 -10.169 2.171 1.00 95.88 84 GLN A O 1
ATOM 696 N N . ASP A 1 85 ? -13.083 -11.674 0.943 1.00 90.06 85 ASP A N 1
ATOM 697 C CA . ASP A 1 85 ? -11.918 -12.486 0.522 1.00 90.06 85 ASP A CA 1
ATOM 698 C C . ASP A 1 85 ? -11.315 -12.116 -0.846 1.00 90.06 85 ASP A C 1
ATOM 700 O O . ASP A 1 85 ? -10.205 -12.545 -1.169 1.00 90.06 85 ASP A O 1
ATOM 704 N N . ASP A 1 86 ? -12.014 -11.323 -1.657 1.00 84.69 86 ASP A N 1
ATOM 705 C CA . ASP A 1 86 ? -11.632 -11.079 -3.057 1.00 84.69 86 ASP A CA 1
ATOM 706 C C . ASP A 1 86 ? -10.631 -9.914 -3.230 1.00 84.69 86 ASP A C 1
ATOM 708 O O . ASP A 1 86 ? -10.322 -9.489 -4.342 1.00 84.69 86 ASP A O 1
ATOM 712 N N . TRP A 1 87 ? -10.048 -9.433 -2.128 1.00 86.88 87 TRP A N 1
ATOM 713 C CA . TRP A 1 87 ? -9.232 -8.213 -2.058 1.00 86.88 87 TRP A CA 1
ATOM 714 C C . TRP A 1 87 ? -7.724 -8.494 -1.964 1.00 86.88 87 TRP A C 1
ATOM 716 O O . TRP A 1 87 ? -6.997 -7.899 -1.164 1.00 86.88 87 TRP A O 1
ATOM 726 N N . GLN A 1 88 ? -7.225 -9.441 -2.760 1.00 83.06 88 GLN A N 1
ATOM 727 C CA . GLN A 1 88 ? -5.839 -9.912 -2.675 1.00 83.06 88 GLN A CA 1
ATOM 728 C C . GLN A 1 88 ? -4.898 -9.245 -3.688 1.00 83.06 88 GLN A C 1
ATOM 730 O O . GLN A 1 88 ? -5.232 -9.033 -4.850 1.00 83.06 88 GLN A O 1
ATOM 735 N N . TRP A 1 89 ? -3.647 -9.037 -3.275 1.00 87.25 89 TRP A N 1
ATOM 736 C CA . TRP A 1 89 ? -2.533 -8.838 -4.202 1.00 87.25 89 TRP A CA 1
ATOM 737 C C . TRP A 1 89 ? -1.250 -9.469 -3.664 1.00 87.25 89 TRP A C 1
ATOM 739 O O . TRP A 1 89 ? -1.126 -9.813 -2.480 1.00 87.25 89 TRP A O 1
ATOM 749 N N . LYS A 1 90 ? -0.283 -9.651 -4.568 1.00 82.12 90 LYS A N 1
ATOM 750 C CA . LYS A 1 90 ? 0.961 -10.372 -4.296 1.00 82.12 90 LYS A CA 1
ATOM 751 C C . LYS A 1 90 ? 1.733 -9.749 -3.136 1.00 82.12 90 LYS A C 1
ATOM 753 O O . LYS A 1 90 ? 1.916 -8.534 -3.063 1.00 82.12 90 LYS A O 1
ATOM 758 N N . ASP A 1 91 ? 2.252 -10.596 -2.248 1.00 76.31 91 ASP A N 1
ATOM 759 C CA . ASP A 1 91 ? 2.946 -10.109 -1.058 1.00 76.31 91 ASP A CA 1
ATOM 760 C C . ASP A 1 91 ? 4.165 -9.250 -1.411 1.00 76.31 91 ASP A C 1
ATOM 762 O O . ASP A 1 91 ? 4.895 -9.545 -2.359 1.00 76.31 91 ASP A O 1
ATOM 766 N N . HIS A 1 92 ? 4.379 -8.184 -0.639 1.00 74.56 92 HIS A N 1
ATOM 767 C CA . HIS A 1 92 ? 5.416 -7.165 -0.855 1.00 74.56 92 HIS A CA 1
ATOM 768 C C . HIS A 1 92 ? 5.337 -6.378 -2.179 1.00 74.56 92 HIS A C 1
ATOM 770 O O . HIS A 1 92 ? 6.299 -5.694 -2.528 1.00 74.56 92 HIS A O 1
ATOM 776 N N . HIS A 1 93 ? 4.238 -6.456 -2.928 1.00 82.44 93 HIS A N 1
ATOM 777 C CA . HIS A 1 93 ? 4.026 -5.644 -4.131 1.00 82.44 93 HIS A CA 1
ATOM 778 C C . HIS A 1 93 ? 3.081 -4.470 -3.834 1.00 82.44 93 HIS A C 1
ATOM 780 O O . HIS A 1 93 ? 2.446 -4.425 -2.768 1.00 82.44 93 HIS A O 1
ATOM 786 N N . SER A 1 94 ? 3.007 -3.516 -4.762 1.00 81.88 94 SER A N 1
ATOM 787 C CA . SER A 1 94 ? 1.938 -2.520 -4.793 1.00 81.88 94 SER A CA 1
ATOM 788 C C . SER A 1 94 ? 0.611 -3.180 -5.206 1.00 81.88 94 SER A C 1
ATOM 790 O O . SER A 1 94 ? 0.632 -4.117 -6.012 1.00 81.88 94 SER A O 1
ATOM 792 N N . PRO A 1 95 ? -0.525 -2.745 -4.638 1.00 85.62 95 PRO A N 1
ATOM 793 C CA . PRO A 1 95 ? -1.846 -3.072 -5.174 1.00 85.62 95 PRO A CA 1
ATOM 794 C C . PRO A 1 95 ? -2.074 -2.320 -6.491 1.00 85.62 95 PRO A C 1
ATOM 796 O O . PRO A 1 95 ? -1.302 -1.421 -6.813 1.00 85.62 95 PRO A O 1
ATOM 799 N N . SER A 1 96 ? -3.122 -2.655 -7.239 1.00 88.81 96 SER A N 1
ATOM 800 C CA . SER A 1 96 ? -3.603 -1.765 -8.298 1.00 88.81 96 SER A CA 1
ATOM 801 C C . SER A 1 96 ? -4.373 -0.584 -7.694 1.00 88.81 96 SER A C 1
ATOM 803 O O . SER A 1 96 ? -4.877 -0.674 -6.569 1.00 88.81 96 SER A O 1
ATOM 805 N N . LEU A 1 97 ? -4.425 0.552 -8.394 1.00 92.19 97 LEU A N 1
ATOM 806 C CA . LEU A 1 97 ? -5.066 1.758 -7.846 1.00 92.19 97 LEU A CA 1
ATOM 807 C C . LEU A 1 97 ? -6.575 1.597 -7.657 1.00 92.19 97 LEU A C 1
ATOM 809 O O . LEU A 1 97 ? -7.111 2.052 -6.651 1.00 92.19 97 LEU A O 1
ATOM 813 N N . ASP A 1 98 ? -7.250 0.923 -8.583 1.00 91.06 98 ASP A N 1
ATOM 814 C CA . ASP A 1 98 ? -8.682 0.626 -8.496 1.00 91.06 98 ASP A CA 1
ATOM 815 C C . ASP A 1 98 ? -9.022 -0.158 -7.227 1.00 91.06 98 ASP A C 1
ATOM 817 O O . ASP A 1 98 ? -9.952 0.211 -6.513 1.00 91.06 98 ASP A O 1
ATOM 821 N N . LEU A 1 99 ? -8.201 -1.153 -6.881 1.00 92.88 99 LEU A N 1
ATOM 822 C CA . LEU A 1 99 ? -8.364 -1.945 -5.664 1.00 92.88 99 LEU A CA 1
ATOM 823 C C . LEU A 1 99 ? -8.323 -1.066 -4.404 1.00 92.88 99 LEU A C 1
ATOM 825 O O . LEU A 1 99 ? -9.102 -1.276 -3.478 1.00 92.88 99 LEU A O 1
ATOM 829 N N . LEU A 1 100 ? -7.427 -0.071 -4.358 1.00 95.50 100 LEU A N 1
ATOM 830 C CA . LEU A 1 100 ? -7.333 0.849 -3.220 1.00 95.50 100 LEU A CA 1
ATOM 831 C C . LEU A 1 100 ? -8.610 1.673 -3.046 1.00 95.50 100 LEU A C 1
ATOM 833 O O . LEU A 1 100 ? -9.106 1.788 -1.926 1.00 95.50 100 LEU A O 1
ATOM 837 N N . PHE A 1 101 ? -9.132 2.235 -4.138 1.00 95.25 101 PHE A N 1
ATOM 838 C CA . PHE A 1 101 ? -10.353 3.041 -4.114 1.00 95.25 101 PHE A CA 1
ATOM 839 C C . PHE A 1 101 ? -11.588 2.211 -3.773 1.00 95.25 101 PHE A C 1
ATOM 841 O O . PHE A 1 101 ? -12.355 2.626 -2.910 1.00 95.25 101 PHE A O 1
ATOM 848 N N . GLU A 1 102 ? -11.749 1.034 -4.379 1.00 94.50 102 GLU A N 1
ATOM 849 C CA . GLU A 1 102 ? -12.893 0.156 -4.109 1.00 94.50 102 GLU A CA 1
ATOM 850 C C . GLU A 1 102 ? -12.919 -0.305 -2.642 1.00 94.50 102 GLU A C 1
ATOM 852 O O . GLU A 1 102 ? -13.961 -0.231 -1.993 1.00 94.50 102 GLU A O 1
ATOM 857 N N . ILE A 1 103 ? -11.773 -0.698 -2.070 1.00 96.50 103 ILE A N 1
ATOM 858 C CA . ILE A 1 103 ? -11.708 -1.069 -0.648 1.00 96.50 103 ILE A CA 1
ATOM 859 C C . ILE A 1 103 ? -12.018 0.136 0.247 1.00 96.50 103 ILE A C 1
ATOM 861 O O . ILE A 1 103 ? -12.767 -0.004 1.211 1.00 96.50 103 ILE A O 1
ATOM 865 N N . CYS A 1 104 ? -11.454 1.316 -0.037 1.00 96.75 104 CYS A N 1
ATOM 866 C CA . CYS A 1 104 ? -11.705 2.502 0.788 1.00 96.75 104 CYS A CA 1
ATOM 867 C C . CYS A 1 104 ? -13.179 2.923 0.761 1.00 96.75 104 CYS A C 1
ATOM 869 O O . CYS A 1 104 ? -13.707 3.277 1.811 1.00 96.75 104 CYS A O 1
ATOM 871 N N . ASP A 1 105 ? -13.839 2.843 -0.396 1.00 95.44 105 ASP A N 1
ATOM 872 C CA . ASP A 1 105 ? -15.266 3.142 -0.543 1.00 95.44 105 ASP A CA 1
ATOM 873 C C . ASP A 1 105 ? -16.142 2.165 0.261 1.00 95.44 105 ASP A C 1
ATOM 875 O O . ASP A 1 105 ? -17.015 2.586 1.020 1.00 95.44 105 ASP A O 1
ATOM 879 N N . LEU A 1 106 ? -15.836 0.863 0.208 1.00 96.25 106 LEU A N 1
ATOM 880 C CA . LEU A 1 106 ? -16.541 -0.150 1.003 1.00 96.25 106 LEU A CA 1
ATOM 881 C C . LEU A 1 106 ? -16.359 0.051 2.509 1.00 96.25 106 LEU A C 1
ATOM 883 O O . LEU A 1 106 ? -17.330 -0.008 3.264 1.00 96.25 106 LEU A O 1
ATOM 887 N N . ILE A 1 107 ? -15.126 0.322 2.953 1.00 97.50 107 ILE A N 1
ATOM 888 C CA . ILE A 1 107 ? -14.847 0.652 4.357 1.00 97.50 107 ILE A CA 1
ATOM 889 C C . ILE A 1 107 ? -15.631 1.906 4.758 1.00 97.50 107 ILE A C 1
ATOM 891 O O . ILE A 1 107 ? -16.232 1.927 5.834 1.00 97.50 107 ILE A O 1
ATOM 895 N N . HIS A 1 108 ? -15.647 2.934 3.903 1.00 95.94 108 HIS A N 1
ATOM 896 C CA . HIS A 1 108 ? -16.354 4.181 4.170 1.00 95.94 108 HIS A CA 1
ATOM 897 C C . HIS A 1 108 ? -17.855 3.955 4.346 1.00 95.94 108 HIS A C 1
ATOM 899 O O . HIS A 1 108 ? -18.421 4.370 5.357 1.00 95.94 108 HIS A O 1
ATOM 905 N N . GLY A 1 109 ? -18.485 3.256 3.397 1.00 95.69 109 GLY A N 1
ATOM 906 C CA . GLY A 1 109 ? -19.904 2.922 3.449 1.00 95.69 109 GLY A CA 1
ATOM 907 C C . GLY A 1 109 ? -20.263 2.117 4.698 1.00 95.69 109 GLY A C 1
ATOM 908 O O . GLY A 1 109 ? -21.207 2.471 5.403 1.00 95.69 109 GLY A O 1
ATOM 909 N N . TYR A 1 110 ? -19.466 1.096 5.029 1.00 97.44 110 TYR A N 1
ATOM 910 C CA . TYR A 1 110 ? -19.704 0.255 6.203 1.00 97.44 110 TYR A CA 1
ATOM 911 C C . TYR A 1 110 ? -19.581 1.031 7.521 1.00 97.44 110 TYR A C 1
ATOM 913 O O . TYR A 1 110 ? -20.467 0.954 8.372 1.00 97.44 110 TYR A O 1
ATOM 921 N N . LEU A 1 111 ? -18.520 1.828 7.697 1.00 96.25 111 LEU A N 1
ATOM 922 C CA . LEU A 1 111 ? -18.326 2.612 8.922 1.00 96.25 111 LEU A CA 1
ATOM 923 C C . LEU A 1 111 ? -19.325 3.771 9.062 1.00 96.25 111 LEU A C 1
ATOM 925 O O . LEU A 1 111 ? -19.610 4.198 10.182 1.00 96.25 111 LEU A O 1
ATOM 929 N N . LYS A 1 112 ? -19.857 4.284 7.949 1.00 94.44 112 LYS A N 1
ATOM 930 C CA . LYS A 1 112 ? -20.912 5.304 7.952 1.00 94.44 112 LYS A CA 1
ATOM 931 C C . LYS A 1 112 ? -22.291 4.724 8.283 1.00 94.44 112 LYS A C 1
ATOM 933 O O . LYS A 1 112 ? -23.128 5.457 8.798 1.00 94.44 112 LYS A O 1
ATOM 938 N N . GLY A 1 113 ? -22.523 3.443 7.985 1.00 93.81 113 GLY A N 1
ATOM 939 C CA . GLY A 1 113 ? -23.815 2.782 8.191 1.00 93.81 113 GLY A CA 1
ATOM 940 C C . GLY A 1 113 ? -24.260 2.732 9.653 1.00 93.81 113 GLY A C 1
ATOM 941 O O . GLY A 1 113 ? -25.426 2.977 9.936 1.00 93.81 113 GLY A O 1
ATOM 942 N N . ASP A 1 114 ? -23.332 2.479 10.576 1.00 90.94 114 ASP A N 1
ATOM 943 C CA . ASP A 1 114 ? -23.592 2.492 12.019 1.00 90.94 114 ASP A CA 1
ATOM 944 C C . ASP A 1 114 ? -22.332 2.933 12.770 1.00 90.94 114 ASP A C 1
ATOM 946 O O . ASP A 1 114 ? -21.223 2.683 12.307 1.00 90.94 114 ASP A O 1
ATOM 950 N N . LYS A 1 115 ? -22.478 3.564 13.937 1.00 89.19 115 LYS A N 1
ATOM 951 C CA . LYS A 1 115 ? -21.390 3.920 14.852 1.00 89.19 115 LYS A CA 1
ATOM 952 C C . LYS A 1 115 ? -20.757 2.692 15.512 1.00 89.19 115 LYS A C 1
ATOM 954 O O . LYS A 1 115 ? -19.558 2.724 15.769 1.00 89.19 115 LYS A O 1
ATOM 959 N N . VAL A 1 116 ? -21.491 1.603 15.746 1.00 88.81 116 VAL A N 1
ATOM 960 C CA . VAL A 1 116 ? -20.909 0.395 16.370 1.00 88.81 116 VAL A CA 1
ATOM 961 C C . VAL A 1 116 ? -20.015 -0.401 15.416 1.00 88.81 116 VAL A C 1
ATOM 963 O O . VAL A 1 116 ? -19.147 -1.152 15.860 1.00 88.81 116 VAL A O 1
ATOM 966 N N . ASN A 1 117 ? -20.155 -0.181 14.103 1.00 94.62 117 ASN A N 1
ATOM 967 C CA . ASN A 1 117 ? -19.435 -0.941 13.086 1.00 94.62 117 ASN A CA 1
ATOM 968 C C . ASN A 1 117 ? -17.911 -0.818 13.224 1.00 94.62 117 ASN A C 1
ATOM 970 O O . ASN A 1 117 ? -17.370 0.290 13.324 1.00 94.62 117 ASN A O 1
ATOM 974 N N . VAL A 1 118 ? -17.208 -1.949 13.139 1.00 97.00 118 VAL A N 1
ATOM 975 C CA . VAL A 1 118 ? -15.739 -2.024 13.167 1.00 97.00 118 VAL A CA 1
ATOM 976 C C . VAL A 1 118 ? -15.195 -2.742 11.935 1.00 97.00 118 VAL A C 1
ATOM 978 O O . VAL A 1 118 ? -15.697 -3.777 11.513 1.00 97.00 118 VAL A O 1
ATOM 981 N N . VAL A 1 119 ? -14.114 -2.228 11.359 1.00 98.44 119 VAL A N 1
ATOM 982 C CA . VAL A 1 119 ? -13.429 -2.866 10.232 1.00 98.44 119 VAL A CA 1
ATOM 983 C C . VAL A 1 119 ? -12.145 -3.535 10.703 1.00 98.44 119 VAL A C 1
ATOM 985 O O . VAL A 1 119 ? -11.327 -2.933 11.396 1.00 98.44 119 VAL A O 1
ATOM 988 N N . VAL A 1 120 ? -11.937 -4.781 10.286 1.00 98.50 120 VAL A N 1
ATOM 989 C CA . VAL A 1 120 ? -10.738 -5.570 10.568 1.00 98.50 120 VAL A CA 1
ATOM 990 C C . VAL A 1 120 ? -10.001 -5.833 9.264 1.00 98.50 120 VAL A C 1
ATOM 992 O O . VAL A 1 120 ? -10.538 -6.454 8.359 1.00 98.50 120 VAL A O 1
ATOM 995 N N . ILE A 1 121 ? -8.748 -5.402 9.152 1.00 98.38 121 ILE A N 1
ATOM 996 C CA . ILE A 1 121 ? -7.944 -5.583 7.939 1.00 98.38 121 ILE A CA 1
ATOM 997 C C . ILE A 1 121 ? -6.738 -6.447 8.273 1.00 98.38 121 ILE A C 1
ATOM 999 O O . ILE A 1 121 ? -5.973 -6.167 9.204 1.00 98.38 121 ILE A O 1
ATOM 1003 N N . HIS A 1 122 ? -6.508 -7.487 7.476 1.00 96.62 122 HIS A N 1
ATOM 1004 C CA . HIS A 1 122 ? -5.342 -8.338 7.654 1.00 96.62 122 HIS A CA 1
ATOM 1005 C C . HIS A 1 122 ? -4.743 -8.801 6.329 1.00 96.62 122 HIS A C 1
ATOM 1007 O O . HIS A 1 122 ? -5.352 -8.783 5.267 1.00 96.62 122 HIS A O 1
ATOM 1013 N N . CYS A 1 123 ? -3.492 -9.233 6.404 1.00 92.38 123 CYS A N 1
ATOM 1014 C CA . CYS A 1 123 ? -2.839 -9.996 5.349 1.00 92.38 123 CYS A CA 1
ATOM 1015 C C . CYS A 1 123 ? -2.162 -11.207 6.001 1.00 92.38 123 CYS A C 1
ATOM 1017 O O . CYS A 1 123 ? -2.672 -11.723 6.993 1.00 92.38 123 CYS A O 1
ATOM 1019 N N . LEU A 1 124 ? -1.004 -11.657 5.510 1.00 90.88 124 LEU A N 1
ATOM 1020 C CA . LEU A 1 124 ? -0.241 -12.701 6.204 1.00 90.88 124 LEU A CA 1
ATOM 1021 C C . LEU A 1 124 ? 0.353 -12.200 7.527 1.00 90.88 124 LEU A C 1
ATOM 1023 O O . LEU A 1 124 ? 0.165 -12.812 8.575 1.00 90.88 124 LEU A O 1
ATOM 1027 N N . ALA A 1 125 ? 1.086 -11.088 7.484 1.00 87.31 125 ALA A N 1
ATOM 1028 C CA . ALA A 1 125 ? 1.807 -10.559 8.643 1.00 87.31 125 ALA A CA 1
ATOM 1029 C C . ALA A 1 125 ? 1.142 -9.331 9.283 1.00 87.31 125 ALA A C 1
ATOM 1031 O O . ALA A 1 125 ? 1.616 -8.884 10.323 1.00 87.31 125 ALA A O 1
ATOM 1032 N N . GLY A 1 126 ? 0.105 -8.751 8.672 1.00 87.31 126 GLY A N 1
ATOM 1033 C CA . GLY A 1 126 ? -0.540 -7.541 9.192 1.00 87.31 126 GLY A CA 1
ATOM 1034 C C . GLY A 1 126 ? 0.392 -6.326 9.247 1.00 87.31 126 GLY A C 1
ATOM 1035 O O . GLY A 1 126 ? 0.399 -5.620 10.253 1.00 87.31 126 GLY A O 1
ATOM 1036 N N . LYS A 1 127 ? 1.254 -6.162 8.227 1.00 90.88 127 LYS A N 1
ATOM 1037 C CA . LYS A 1 127 ? 2.282 -5.104 8.142 1.00 90.88 127 LYS A CA 1
ATOM 1038 C C . LYS A 1 127 ? 2.085 -4.206 6.918 1.00 90.88 127 LYS A C 1
ATOM 1040 O O . LYS A 1 127 ? 1.399 -3.201 7.032 1.00 90.88 127 LYS A O 1
ATOM 1045 N N . GLY A 1 128 ? 2.664 -4.581 5.771 1.00 92.25 128 GLY A N 1
ATOM 1046 C CA . GLY A 1 128 ? 2.720 -3.739 4.568 1.00 92.25 128 GLY A CA 1
ATOM 1047 C C . GLY A 1 128 ? 1.359 -3.582 3.898 1.00 92.25 128 GLY A C 1
ATOM 1048 O O . GLY A 1 128 ? 0.804 -2.499 3.925 1.00 92.25 128 GLY A O 1
ATOM 1049 N N . ARG A 1 129 ? 0.776 -4.681 3.394 1.00 94.75 129 ARG A N 1
ATOM 1050 C CA . ARG A 1 129 ? -0.529 -4.667 2.698 1.00 94.75 129 ARG A CA 1
ATOM 1051 C C . ARG A 1 129 ? -1.657 -4.071 3.547 1.00 94.75 129 ARG A C 1
ATOM 1053 O O . ARG A 1 129 ? -2.347 -3.161 3.111 1.00 94.75 129 ARG A O 1
ATOM 1060 N N . THR A 1 130 ? -1.773 -4.545 4.788 1.00 96.75 130 THR A N 1
ATOM 1061 C CA . THR A 1 130 ? -2.712 -4.012 5.786 1.00 96.75 130 THR A CA 1
ATOM 1062 C C . THR A 1 130 ? -2.505 -2.520 6.017 1.00 96.75 130 THR A C 1
ATOM 1064 O O . THR A 1 130 ? -3.463 -1.759 5.964 1.00 96.75 130 THR A O 1
ATOM 1067 N N . GLY A 1 131 ? -1.256 -2.091 6.209 1.00 97.25 131 GLY A N 1
ATOM 1068 C CA . GLY A 1 131 ? -0.934 -0.683 6.403 1.00 97.25 131 GLY A CA 1
ATOM 1069 C C . GLY A 1 131 ? -1.247 0.178 5.190 1.00 97.25 131 GLY A C 1
ATOM 1070 O O . GLY A 1 131 ? -1.710 1.294 5.369 1.00 97.25 131 GLY A O 1
ATOM 1071 N N . THR A 1 132 ? -1.056 -0.337 3.971 1.00 97.81 132 THR A N 1
ATOM 1072 C CA . THR A 1 132 ? -1.391 0.377 2.734 1.00 97.81 132 THR A CA 1
ATOM 1073 C C . THR A 1 132 ? -2.871 0.739 2.688 1.00 97.81 132 THR A C 1
ATOM 1075 O O . THR A 1 132 ? -3.180 1.910 2.493 1.00 97.81 132 THR A O 1
ATOM 1078 N N . ILE A 1 133 ? -3.770 -0.222 2.933 1.00 98.25 133 ILE A N 1
ATOM 1079 C CA . ILE A 1 133 ? -5.219 0.042 2.960 1.00 98.25 133 ILE A CA 1
ATOM 1080 C C . ILE A 1 133 ? -5.578 1.012 4.080 1.00 98.25 133 ILE A C 1
ATOM 1082 O O . ILE A 1 133 ? -6.265 1.996 3.833 1.00 98.25 133 ILE A O 1
ATOM 1086 N N . ILE A 1 134 ? -5.077 0.773 5.296 1.00 98.62 134 ILE A N 1
ATOM 1087 C CA . ILE A 1 134 ? -5.388 1.626 6.448 1.00 98.62 134 ILE A CA 1
ATOM 1088 C C . ILE A 1 134 ? -4.921 3.064 6.205 1.00 98.62 134 ILE A C 1
ATOM 1090 O O . ILE A 1 134 ? -5.685 3.992 6.435 1.00 98.62 134 ILE A O 1
ATOM 1094 N N . CYS A 1 135 ? -3.705 3.267 5.693 1.00 98.56 135 CYS A N 1
ATOM 1095 C CA . CYS A 1 135 ? -3.200 4.605 5.388 1.00 98.56 135 CYS A CA 1
ATOM 1096 C C . CYS A 1 135 ? -4.019 5.286 4.286 1.00 98.56 135 CYS A C 1
ATOM 1098 O O . CYS A 1 135 ? -4.351 6.458 4.435 1.00 98.56 135 CYS A O 1
ATOM 1100 N N . CYS A 1 136 ? -4.374 4.570 3.210 1.00 98.31 136 CYS A N 1
ATOM 1101 C CA . CYS A 1 136 ? -5.244 5.121 2.165 1.00 98.31 136 CYS A CA 1
ATOM 1102 C C . CYS A 1 136 ? -6.598 5.532 2.747 1.00 98.31 136 CYS A C 1
ATOM 1104 O O . CYS A 1 136 ? -7.040 6.650 2.513 1.00 98.31 136 CYS A O 1
ATOM 1106 N N . TYR A 1 137 ? -7.213 4.688 3.576 1.00 98.19 137 TYR A N 1
ATOM 1107 C CA . TYR A 1 137 ? -8.505 5.005 4.168 1.00 98.19 137 TYR A CA 1
ATOM 1108 C C . TYR A 1 137 ? -8.437 6.196 5.134 1.00 98.19 137 TYR A C 1
ATOM 1110 O O . TYR A 1 137 ? -9.267 7.091 5.058 1.00 98.19 137 TYR A O 1
ATOM 1118 N N . LEU A 1 138 ? -7.418 6.280 5.992 1.00 98.19 138 LEU A N 1
ATOM 1119 C CA . LEU A 1 138 ? -7.230 7.424 6.895 1.00 98.19 138 LEU A CA 1
ATOM 1120 C C . LEU A 1 138 ? -7.003 8.756 6.147 1.00 98.19 138 LEU A C 1
ATOM 1122 O O . LEU A 1 138 ? -7.371 9.818 6.648 1.00 98.19 138 LEU A O 1
ATOM 1126 N N . LEU A 1 139 ? -6.414 8.710 4.948 1.00 97.25 139 LEU A N 1
ATOM 1127 C CA . LEU A 1 139 ? -6.337 9.863 4.042 1.00 97.25 139 LEU A CA 1
ATOM 1128 C C . LEU A 1 139 ? -7.695 10.142 3.376 1.00 97.25 139 LEU A C 1
ATOM 1130 O O . LEU A 1 139 ? -8.092 11.297 3.251 1.00 97.25 139 LEU A O 1
ATOM 1134 N N . TYR A 1 140 ? -8.421 9.090 2.990 1.00 96.12 140 TYR A N 1
ATOM 1135 C CA . TYR A 1 140 ? -9.775 9.161 2.432 1.00 96.12 140 TYR A CA 1
ATOM 1136 C C . TYR A 1 140 ? -10.801 9.720 3.428 1.00 96.12 140 TYR A C 1
ATOM 1138 O O . TYR A 1 140 ? -11.805 10.277 3.021 1.00 96.12 140 TYR A O 1
ATOM 1146 N N . THR A 1 141 ? -10.590 9.627 4.740 1.00 95.69 141 THR A N 1
ATOM 1147 C CA . THR A 1 141 ? -11.486 10.298 5.697 1.00 95.69 141 THR A CA 1
ATOM 1148 C C . THR A 1 141 ? -11.156 11.777 5.891 1.00 95.69 141 THR A C 1
ATOM 1150 O O . THR A 1 141 ? -11.831 12.434 6.671 1.00 95.69 141 THR A O 1
ATOM 1153 N N . GLY A 1 142 ? -10.088 12.300 5.278 1.00 94.44 142 GLY A N 1
ATOM 1154 C CA . GLY A 1 142 ? -9.603 13.662 5.521 1.00 94.44 142 GLY A CA 1
ATOM 1155 C C . GLY A 1 142 ? -8.893 13.860 6.866 1.00 94.44 142 GLY A C 1
ATOM 1156 O O . GLY A 1 142 ? -8.423 14.963 7.141 1.00 94.44 142 GLY A O 1
ATOM 1157 N N . LYS A 1 143 ? -8.749 12.806 7.692 1.00 95.69 143 LYS A N 1
ATOM 1158 C CA . LYS A 1 143 ? -8.123 12.913 9.025 1.00 95.69 143 LYS A CA 1
ATOM 1159 C C . LYS A 1 143 ? -6.637 13.260 8.944 1.00 95.69 143 LYS A C 1
ATOM 1161 O O . LYS A 1 143 ? -6.087 13.882 9.848 1.00 95.69 143 LYS A O 1
ATOM 1166 N N . PHE A 1 144 ? -5.991 12.854 7.854 1.00 96.19 144 PHE A N 1
ATOM 1167 C CA . PHE A 1 144 ? -4.607 13.183 7.548 1.00 96.19 144 PHE A CA 1
ATOM 1168 C C . PHE A 1 144 ? -4.526 13.915 6.216 1.00 96.19 144 PHE A C 1
ATOM 1170 O O . PHE A 1 144 ? -5.181 13.534 5.249 1.00 96.19 144 PHE A O 1
ATOM 1177 N N . GLN A 1 145 ? -3.657 14.924 6.155 1.00 93.69 145 GLN A N 1
ATOM 1178 C CA . GLN A 1 145 ? -3.392 15.698 4.937 1.00 93.69 145 GLN A CA 1
ATOM 1179 C C . GLN A 1 145 ? -1.978 15.464 4.374 1.00 93.69 145 GLN A C 1
ATOM 1181 O O . GLN A 1 145 ? -1.527 16.155 3.457 1.00 93.69 145 GLN A O 1
ATOM 1186 N N . SER A 1 146 ? -1.263 14.483 4.925 1.00 95.81 146 SER A N 1
ATOM 1187 C CA . SER A 1 146 ? 0.133 14.190 4.620 1.00 95.81 146 SER A CA 1
ATOM 1188 C C . SER A 1 146 ? 0.369 12.686 4.653 1.00 95.81 146 SER A C 1
ATOM 1190 O O . SER A 1 146 ? 0.076 12.011 5.644 1.00 95.81 146 SER A O 1
ATOM 1192 N N . VAL A 1 147 ? 0.949 12.160 3.571 1.00 97.19 147 VAL A N 1
ATOM 1193 C CA . VAL A 1 147 ? 1.335 10.744 3.476 1.00 97.19 147 VAL A CA 1
ATOM 1194 C C . VAL A 1 147 ? 2.382 10.398 4.538 1.00 97.19 147 VAL A C 1
ATOM 1196 O O . VAL A 1 147 ? 2.318 9.339 5.157 1.00 97.19 147 VAL A O 1
ATOM 1199 N N . ALA A 1 148 ? 3.315 11.310 4.816 1.00 96.12 148 ALA A N 1
ATOM 1200 C CA . ALA A 1 148 ? 4.330 11.104 5.843 1.00 96.12 148 ALA A CA 1
ATOM 1201 C C . ALA A 1 148 ? 3.733 11.056 7.261 1.00 96.12 148 ALA A C 1
ATOM 1203 O O . ALA A 1 148 ? 4.256 10.354 8.128 1.00 96.12 148 ALA A O 1
ATOM 1204 N N . ASP A 1 149 ? 2.654 11.796 7.520 1.00 96.44 149 ASP A N 1
ATOM 1205 C CA . ASP A 1 149 ? 1.994 11.815 8.830 1.00 96.44 149 ASP A CA 1
ATOM 1206 C C . ASP A 1 149 ? 1.149 10.566 9.055 1.00 96.44 149 ASP A C 1
ATOM 1208 O O . ASP A 1 149 ? 1.270 9.941 10.107 1.00 96.44 149 ASP A O 1
ATOM 1212 N N . VAL A 1 150 ? 0.377 10.131 8.053 1.00 97.81 150 VAL A N 1
ATOM 1213 C CA . VAL A 1 150 ? -0.421 8.901 8.180 1.00 97.81 150 VAL A CA 1
ATOM 1214 C C . VAL A 1 150 ? 0.461 7.652 8.288 1.00 97.81 150 VAL A C 1
ATOM 1216 O O . VAL A 1 150 ? 0.166 6.755 9.077 1.00 97.81 150 VAL A O 1
ATOM 1219 N N . LEU A 1 151 ? 1.581 7.603 7.552 1.00 97.06 151 LEU A N 1
ATOM 1220 C CA . LEU A 1 151 ? 2.548 6.505 7.639 1.00 97.06 151 LEU A CA 1
ATOM 1221 C C . LEU A 1 151 ? 3.186 6.435 9.028 1.00 97.06 151 LEU A C 1
ATOM 1223 O O . LEU A 1 151 ? 3.315 5.343 9.586 1.00 97.06 151 LEU A O 1
ATOM 1227 N N . TYR A 1 152 ? 3.550 7.595 9.585 1.00 95.12 152 TYR A N 1
ATOM 1228 C CA . TYR A 1 152 ? 4.073 7.692 10.943 1.00 95.12 152 TYR A CA 1
ATOM 1229 C C . TYR A 1 152 ? 3.023 7.245 11.964 1.00 95.12 152 TYR A C 1
ATOM 1231 O O . TYR A 1 152 ? 3.298 6.353 12.758 1.00 95.12 152 TYR A O 1
ATOM 1239 N N . TYR A 1 153 ? 1.796 7.774 11.887 1.00 96.44 153 TYR A N 1
ATOM 1240 C CA . TYR A 1 153 ? 0.701 7.389 12.780 1.00 96.44 153 TYR A CA 1
ATOM 1241 C C . TYR A 1 153 ? 0.448 5.879 12.763 1.00 96.44 153 TYR A C 1
ATOM 1243 O O . TYR A 1 153 ? 0.423 5.243 13.816 1.00 96.44 153 TYR A O 1
ATOM 1251 N N . TYR A 1 154 ? 0.320 5.275 11.576 1.00 97.19 154 TYR A N 1
ATOM 1252 C CA . TYR A 1 154 ? 0.123 3.832 11.452 1.00 97.19 154 TYR A CA 1
ATOM 1253 C C . TYR A 1 154 ? 1.292 3.037 12.048 1.00 97.19 154 TYR A C 1
ATOM 1255 O O . TYR A 1 154 ? 1.066 2.059 12.765 1.00 97.19 154 TYR A O 1
ATOM 1263 N N . GLY A 1 155 ? 2.533 3.450 11.770 1.00 94.75 155 GLY A N 1
ATOM 1264 C CA . GLY A 1 155 ? 3.730 2.830 12.335 1.00 94.75 155 GLY A CA 1
ATOM 1265 C C . GLY A 1 155 ? 3.718 2.862 13.861 1.00 94.75 155 GLY A C 1
ATOM 1266 O O . GLY A 1 155 ? 3.819 1.814 14.504 1.00 94.75 155 GLY A O 1
ATOM 1267 N N . THR A 1 156 ? 3.478 4.044 14.428 1.00 92.88 156 THR A N 1
ATOM 1268 C CA . THR A 1 156 ? 3.399 4.269 15.872 1.00 92.88 156 THR A CA 1
ATOM 1269 C C . THR A 1 156 ? 2.271 3.481 16.507 1.00 92.88 156 THR A C 1
ATOM 1271 O O . THR A 1 156 ? 2.472 2.910 17.572 1.00 92.88 156 THR A O 1
ATOM 1274 N N . GLN A 1 157 ? 1.099 3.374 15.879 1.00 93.25 157 GLN A N 1
ATOM 1275 C CA . GLN A 1 157 ? -0.000 2.570 16.413 1.00 93.25 157 GLN A CA 1
ATOM 1276 C C . GLN A 1 157 ? 0.319 1.073 16.377 1.00 93.25 157 GLN A C 1
ATOM 1278 O O . GLN A 1 157 ? 0.150 0.379 17.381 1.00 93.25 157 GLN A O 1
ATOM 1283 N N . ARG A 1 158 ? 0.817 0.564 15.245 1.00 94.25 158 ARG A N 1
ATOM 1284 C CA . ARG A 1 158 ? 0.955 -0.877 14.991 1.00 94.25 158 ARG A CA 1
ATOM 1285 C C . ARG A 1 158 ? 2.207 -1.511 15.606 1.00 94.25 158 ARG A C 1
ATOM 1287 O O . ARG A 1 158 ? 2.189 -2.713 15.893 1.00 94.25 158 ARG A O 1
ATOM 1294 N N . PHE A 1 159 ? 3.283 -0.753 15.813 1.00 90.94 159 PHE A N 1
ATOM 1295 C CA . PHE A 1 159 ? 4.590 -1.280 16.224 1.00 90.94 159 PHE A CA 1
ATOM 1296 C C . PHE A 1 159 ? 5.093 -0.664 17.532 1.00 90.94 159 PHE A C 1
ATOM 1298 O O . PHE A 1 159 ? 4.768 0.462 17.882 1.00 90.94 159 PHE A O 1
ATOM 1305 N N . GLU A 1 160 ? 5.881 -1.433 18.282 1.00 83.31 160 GLU A N 1
ATOM 1306 C CA . GLU A 1 160 ? 6.518 -0.992 19.533 1.00 83.31 160 GLU A CA 1
ATOM 1307 C C . GLU A 1 160 ? 7.759 -0.130 19.299 1.00 83.31 160 GLU A C 1
ATOM 1309 O O . GLU A 1 160 ? 8.200 0.566 20.206 1.00 83.31 160 GLU A O 1
ATOM 1314 N N . VAL A 1 161 ? 8.341 -0.212 18.101 1.00 77.25 161 VAL A N 1
ATOM 1315 C CA . VAL A 1 161 ? 9.546 0.523 17.718 1.00 77.25 161 VAL A CA 1
ATOM 1316 C C . VAL A 1 161 ? 9.298 1.291 16.433 1.00 77.25 161 VAL A C 1
ATOM 1318 O O . VAL A 1 161 ? 8.564 0.832 15.550 1.00 77.25 161 VAL A O 1
ATOM 1321 N N . GLU A 1 162 ? 9.960 2.434 16.326 1.00 73.94 162 GLU A N 1
ATOM 1322 C CA . GLU A 1 162 ? 9.878 3.305 15.166 1.00 73.94 162 GLU A CA 1
ATOM 1323 C C . GLU A 1 162 ? 10.477 2.688 13.896 1.00 73.94 162 GLU A C 1
ATOM 1325 O O . GLU A 1 162 ? 11.206 1.690 13.917 1.00 73.94 162 GLU A O 1
ATOM 1330 N N . GLY A 1 163 ? 10.156 3.293 12.749 1.00 68.75 163 GLY A N 1
ATOM 1331 C CA . GLY A 1 163 ? 10.672 2.868 11.444 1.00 68.75 163 GLY A CA 1
ATOM 1332 C C . GLY A 1 163 ? 10.075 1.552 10.929 1.00 68.75 163 GLY A C 1
ATOM 1333 O O . GLY A 1 163 ? 10.566 0.976 9.950 1.00 68.75 163 GLY A O 1
ATOM 1334 N N . LEU A 1 164 ? 9.013 1.051 11.564 1.00 79.12 164 LEU A N 1
ATOM 1335 C CA . LEU A 1 164 ? 8.246 -0.108 11.120 1.00 79.12 164 LEU A CA 1
ATOM 1336 C C . LEU A 1 164 ? 6.846 0.309 10.661 1.00 79.12 164 LEU A C 1
ATOM 1338 O O . LEU A 1 164 ? 6.192 1.133 11.280 1.00 79.12 164 LEU A O 1
ATOM 1342 N N . GLY A 1 165 ? 6.377 -0.302 9.576 1.00 88.81 165 GLY A N 1
ATOM 1343 C CA . GLY A 1 165 ? 5.078 0.007 8.994 1.00 88.81 165 GLY A CA 1
ATOM 1344 C C . GLY A 1 165 ? 5.015 -0.434 7.542 1.00 88.81 165 GLY A C 1
ATOM 1345 O O . GLY A 1 165 ? 5.451 -1.542 7.186 1.00 88.81 165 GLY A O 1
ATOM 1346 N N . VAL A 1 166 ? 4.487 0.454 6.706 1.00 93.44 166 VAL A N 1
ATOM 1347 C CA . VAL A 1 166 ? 4.579 0.352 5.251 1.00 93.44 166 VAL A CA 1
ATOM 1348 C C . VAL A 1 166 ? 5.950 0.873 4.829 1.00 93.44 166 VAL A C 1
ATOM 1350 O O . VAL A 1 166 ? 6.157 2.071 4.718 1.00 93.44 166 VAL A O 1
ATOM 1353 N N . ASN A 1 167 ? 6.900 -0.040 4.621 1.00 91.38 167 ASN A N 1
ATOM 1354 C CA . ASN A 1 167 ? 8.293 0.339 4.347 1.00 91.38 167 ASN A CA 1
ATOM 1355 C C . ASN A 1 167 ? 8.714 0.075 2.897 1.00 91.38 167 ASN A C 1
ATOM 1357 O O . ASN A 1 167 ? 9.785 0.505 2.494 1.00 91.38 167 ASN A O 1
ATOM 1361 N N . GLN A 1 168 ? 7.938 -0.702 2.138 1.00 93.56 168 GLN A N 1
ATOM 1362 C CA . GLN A 1 168 ? 8.265 -1.037 0.750 1.00 93.56 168 GLN A CA 1
ATOM 1363 C C . GLN A 1 168 ? 8.023 0.198 -0.139 1.00 93.56 168 GLN A C 1
ATOM 1365 O O . GLN A 1 168 ? 6.890 0.692 -0.128 1.00 93.56 168 GLN A O 1
ATOM 1370 N N . PRO A 1 169 ? 9.026 0.702 -0.888 1.00 95.44 169 PRO A N 1
ATOM 1371 C CA . PRO A 1 169 ? 8.870 1.884 -1.739 1.00 95.44 169 PRO A CA 1
ATOM 1372 C C . PRO A 1 169 ? 7.659 1.841 -2.671 1.00 95.44 169 PRO A C 1
ATOM 1374 O O . PRO A 1 169 ? 6.901 2.808 -2.710 1.00 95.44 169 PRO A O 1
ATOM 1377 N N . CYS A 1 170 ? 7.387 0.712 -3.338 1.00 94.50 170 CYS A N 1
ATOM 1378 C CA . CYS A 1 170 ? 6.190 0.573 -4.176 1.00 94.50 170 CYS A CA 1
ATOM 1379 C C . CYS A 1 170 ? 4.876 0.779 -3.408 1.00 94.50 170 CYS A C 1
ATOM 1381 O O . CYS A 1 170 ? 3.942 1.365 -3.943 1.00 94.50 170 CYS A O 1
ATOM 1383 N N . GLN A 1 171 ? 4.784 0.330 -2.154 1.00 95.50 171 GLN A N 1
ATOM 1384 C CA . GLN A 1 171 ? 3.571 0.489 -1.350 1.00 95.50 171 GLN A CA 1
ATOM 1385 C C . GLN A 1 171 ? 3.385 1.942 -0.909 1.00 95.50 171 GLN A C 1
ATOM 1387 O O . GLN A 1 171 ? 2.271 2.448 -0.984 1.00 95.50 171 GLN A O 1
ATOM 1392 N N . MET A 1 172 ? 4.464 2.619 -0.501 1.00 96.06 172 MET A N 1
ATOM 1393 C CA . MET A 1 172 ? 4.421 4.044 -0.143 1.00 96.06 172 MET A CA 1
ATOM 1394 C C . MET A 1 172 ? 4.050 4.909 -1.353 1.00 96.06 172 MET A C 1
ATOM 1396 O O . MET A 1 172 ? 3.125 5.710 -1.263 1.00 96.06 172 MET A O 1
ATOM 1400 N N . LYS A 1 173 ? 4.671 4.664 -2.514 1.00 96.38 173 LYS A N 1
ATOM 1401 C CA . LYS A 1 173 ? 4.361 5.366 -3.770 1.00 96.38 173 LYS A CA 1
ATOM 1402 C C . LYS A 1 173 ? 2.892 5.223 -4.186 1.00 96.38 173 LYS A C 1
ATOM 1404 O O . LYS A 1 173 ? 2.309 6.168 -4.700 1.00 96.38 173 LYS A O 1
ATOM 1409 N N . TYR A 1 174 ? 2.264 4.074 -3.944 1.00 97.25 174 TYR A N 1
ATOM 1410 C CA . TYR A 1 174 ? 0.844 3.896 -4.271 1.00 97.25 174 TYR A CA 1
ATOM 1411 C C . TYR A 1 174 ? -0.097 4.587 -3.273 1.00 97.25 174 TYR A C 1
ATOM 1413 O O . TYR A 1 174 ? -1.166 5.034 -3.678 1.00 97.25 174 TYR A O 1
ATOM 1421 N N . ILE A 1 175 ? 0.310 4.762 -2.009 1.00 98.12 175 ILE A N 1
ATOM 1422 C CA . ILE A 1 175 ? -0.400 5.641 -1.061 1.00 98.12 175 ILE A CA 1
ATOM 1423 C C . ILE A 1 175 ? -0.295 7.102 -1.528 1.00 98.12 175 ILE A C 1
ATOM 1425 O O . ILE A 1 175 ? -1.285 7.830 -1.501 1.00 98.12 175 ILE A O 1
ATOM 1429 N N . GLU A 1 176 ? 0.876 7.525 -2.014 1.00 97.69 176 GLU A N 1
ATOM 1430 C CA . GLU A 1 176 ? 1.063 8.860 -2.602 1.00 97.69 176 GLU A CA 1
ATOM 1431 C C . GLU A 1 176 ? 0.196 9.068 -3.845 1.00 97.69 176 GLU A C 1
ATOM 1433 O O . GLU A 1 176 ? -0.456 10.102 -3.967 1.00 97.69 176 GLU A O 1
ATOM 1438 N N . TYR A 1 177 ? 0.139 8.084 -4.744 1.00 97.50 177 TYR A N 1
ATOM 1439 C CA . TYR A 1 177 ? -0.737 8.116 -5.914 1.00 97.50 177 TYR A CA 1
ATOM 1440 C C . TYR A 1 177 ? -2.212 8.212 -5.537 1.00 97.50 177 TYR A C 1
ATOM 1442 O O . TYR A 1 177 ? -2.918 9.069 -6.068 1.00 97.50 177 TYR A O 1
ATOM 1450 N N . PHE A 1 178 ? -2.664 7.388 -4.592 1.00 97.50 178 PHE A N 1
ATOM 1451 C CA . PHE A 1 178 ? -4.025 7.438 -4.071 1.00 97.50 178 PHE A CA 1
ATOM 1452 C C . PHE A 1 178 ? -4.366 8.830 -3.518 1.00 97.50 178 PHE A C 1
ATOM 1454 O O . PHE A 1 178 ? -5.355 9.444 -3.918 1.00 97.50 178 PHE A O 1
ATOM 1461 N N . TYR A 1 179 ? -3.503 9.379 -2.659 1.00 96.75 179 TYR A N 1
ATOM 1462 C CA . TYR A 1 179 ? -3.721 10.696 -2.065 1.00 96.75 179 TYR A CA 1
ATOM 1463 C C . TYR A 1 179 ? -3.671 11.832 -3.092 1.00 96.75 179 TYR A C 1
ATOM 1465 O O . TYR A 1 179 ? -4.466 12.773 -3.043 1.00 96.75 179 TYR A O 1
ATOM 1473 N N . LYS A 1 180 ? -2.759 11.740 -4.065 1.00 95.62 180 LYS A N 1
ATOM 1474 C CA . LYS A 1 180 ? -2.662 12.698 -5.167 1.00 95.62 180 LYS A CA 1
ATOM 1475 C C . LYS A 1 180 ? -3.942 12.702 -6.004 1.00 95.62 180 LYS A C 1
ATOM 1477 O O . LYS A 1 180 ? -4.434 13.776 -6.322 1.00 95.62 180 LYS A O 1
ATOM 1482 N N . LEU A 1 181 ? -4.523 11.539 -6.295 1.00 95.31 181 LEU A N 1
ATOM 1483 C CA . LEU A 1 181 ? -5.800 11.448 -7.009 1.00 95.31 181 LEU A CA 1
ATOM 1484 C C . LEU A 1 181 ? -6.952 12.098 -6.234 1.00 95.31 181 LEU A C 1
ATOM 1486 O O . LEU A 1 181 ? -7.685 12.895 -6.814 1.00 95.31 181 LEU A O 1
ATOM 1490 N N . LEU A 1 182 ? -7.070 11.836 -4.927 1.00 93.69 182 LEU A N 1
ATOM 1491 C CA . LEU A 1 182 ? -8.076 12.490 -4.080 1.00 93.69 182 LEU A CA 1
ATOM 1492 C C . LEU A 1 182 ? -7.919 14.018 -4.084 1.00 93.69 182 LEU A C 1
ATOM 1494 O O . LEU A 1 182 ? -8.873 14.751 -4.338 1.00 93.69 182 LEU A O 1
ATOM 1498 N N . THR A 1 183 ? -6.701 14.507 -3.837 1.00 92.94 183 THR A N 1
ATOM 1499 C CA . THR A 1 183 ? -6.404 15.949 -3.738 1.00 92.94 183 THR A CA 1
ATOM 1500 C C . THR A 1 183 ? -6.541 16.697 -5.059 1.00 92.94 183 THR A C 1
ATOM 1502 O O . THR A 1 183 ? -6.989 17.844 -5.064 1.00 92.94 183 THR A O 1
ATOM 1505 N N . MET A 1 184 ? -6.181 16.072 -6.179 1.00 92.00 184 MET A N 1
ATOM 1506 C CA . MET A 1 184 ? -6.422 16.624 -7.512 1.00 92.00 184 MET A CA 1
ATOM 1507 C C . MET A 1 184 ? -7.919 16.645 -7.834 1.00 92.00 184 MET A C 1
ATOM 1509 O O . MET A 1 184 ? -8.430 17.664 -8.293 1.00 92.00 184 MET A O 1
ATOM 1513 N N . GLY A 1 185 ? -8.639 15.578 -7.491 1.00 91.06 185 GLY A N 1
ATOM 1514 C CA . GLY A 1 185 ? -10.084 15.476 -7.653 1.00 91.06 185 GLY A CA 1
ATOM 1515 C C . GLY A 1 185 ? -10.880 16.590 -6.986 1.00 91.06 185 GLY A C 1
ATOM 1516 O O . GLY A 1 185 ? -11.706 17.224 -7.634 1.00 91.06 185 GLY A O 1
ATOM 1517 N N . ILE A 1 186 ? -10.562 16.902 -5.726 1.00 89.50 186 ILE A N 1
ATOM 1518 C CA . ILE A 1 186 ? -11.174 18.022 -4.984 1.00 89.50 186 ILE A CA 1
ATOM 1519 C C . ILE A 1 186 ? -10.978 19.359 -5.712 1.00 89.50 186 ILE A C 1
ATOM 1521 O O . ILE A 1 186 ? -11.832 20.240 -5.655 1.00 89.50 186 ILE A O 1
ATOM 1525 N N . LYS A 1 187 ? -9.854 19.517 -6.419 1.00 91.12 187 LYS A N 1
ATOM 1526 C CA . LYS A 1 187 ? -9.535 20.710 -7.216 1.00 91.12 187 LYS A CA 1
ATOM 1527 C C . LYS A 1 187 ? -10.158 20.679 -8.618 1.00 91.12 187 LYS A C 1
ATOM 1529 O O . LYS A 1 187 ? -9.811 21.520 -9.443 1.00 91.12 187 LYS A O 1
ATOM 1534 N N . GLY A 1 188 ? -11.016 19.701 -8.918 1.00 90.06 188 GLY A N 1
ATOM 1535 C CA . GLY A 1 188 ? -11.587 19.485 -10.250 1.00 90.06 188 GLY A CA 1
ATOM 1536 C C . GLY A 1 188 ? -10.569 18.999 -11.287 1.00 90.06 188 GLY A C 1
ATOM 1537 O O . GLY A 1 188 ? -10.819 19.090 -12.485 1.00 90.06 188 GLY A O 1
ATOM 1538 N N . GLN A 1 189 ? -9.405 18.509 -10.854 1.00 91.31 189 GLN A N 1
ATOM 1539 C CA . GLN A 1 189 ? -8.339 18.030 -11.731 1.00 91.31 189 GLN A CA 1
ATOM 1540 C C . GLN A 1 189 ? -8.406 16.507 -11.829 1.00 91.31 189 GLN A C 1
ATOM 1542 O O . GLN A 1 189 ? -7.847 15.786 -11.005 1.00 91.31 189 GLN A O 1
ATOM 1547 N N . ILE A 1 190 ? -9.098 16.012 -12.849 1.00 91.94 190 ILE A N 1
ATOM 1548 C CA . ILE A 1 190 ? -9.169 14.578 -13.138 1.00 91.94 190 ILE A CA 1
ATOM 1549 C C . ILE A 1 190 ? -7.979 14.168 -14.007 1.00 91.94 190 ILE A C 1
ATOM 1551 O O . ILE A 1 190 ? -7.587 14.897 -14.920 1.00 91.94 190 ILE A O 1
ATOM 1555 N N . VAL A 1 191 ? -7.405 12.998 -13.719 1.00 93.25 191 VAL A N 1
ATOM 1556 C CA . VAL A 1 191 ? -6.344 12.393 -14.532 1.00 93.25 191 VAL A CA 1
ATOM 1557 C C . VAL A 1 191 ? -6.720 10.994 -14.991 1.00 93.25 191 VAL A C 1
ATOM 1559 O O . VAL A 1 191 ? -7.482 10.287 -14.332 1.00 93.25 191 VAL A O 1
ATOM 1562 N N . TYR A 1 192 ? -6.130 10.604 -16.113 1.00 93.75 192 TYR A N 1
ATOM 1563 C CA . TYR A 1 192 ? -6.385 9.362 -16.825 1.00 93.75 192 TYR A CA 1
ATOM 1564 C C . TYR A 1 192 ? -5.079 8.578 -17.026 1.00 93.75 192 TYR A C 1
ATOM 1566 O O . TYR A 1 192 ? -4.005 9.179 -17.142 1.00 93.75 192 TYR A O 1
ATOM 1574 N N . PRO A 1 193 ? -5.141 7.237 -17.091 1.00 93.31 193 PRO A N 1
ATOM 1575 C CA . PRO A 1 193 ? -3.993 6.409 -17.435 1.00 93.31 193 PRO A CA 1
ATOM 1576 C C . PRO A 1 193 ? -3.518 6.739 -18.849 1.00 93.31 193 PRO A C 1
ATOM 1578 O O . PRO A 1 193 ? -4.323 6.961 -19.754 1.00 93.31 193 PRO A O 1
ATOM 1581 N N . THR A 1 194 ? -2.201 6.747 -19.050 1.00 91.81 194 THR A N 1
ATOM 1582 C CA . THR A 1 194 ? -1.612 7.124 -20.338 1.00 91.81 194 THR A CA 1
ATOM 1583 C C . THR A 1 194 ? -0.952 5.947 -21.020 1.00 91.81 194 THR A C 1
ATOM 1585 O O . THR A 1 194 ? -0.351 5.074 -20.395 1.00 91.81 194 THR A O 1
ATOM 1588 N N . PHE A 1 195 ? -1.062 5.932 -22.342 1.00 93.69 195 PHE A N 1
ATOM 1589 C CA . PHE A 1 195 ? -0.238 5.071 -23.164 1.00 93.69 195 PHE A CA 1
ATOM 1590 C C . PHE A 1 195 ? 1.157 5.685 -23.292 1.00 93.69 195 PHE A C 1
ATOM 1592 O O . PHE A 1 195 ? 1.290 6.836 -23.719 1.00 93.69 195 PHE A O 1
ATOM 1599 N N . ILE A 1 196 ? 2.189 4.895 -22.998 1.00 93.81 196 ILE A N 1
ATOM 1600 C CA . ILE A 1 196 ? 3.577 5.263 -23.277 1.00 93.81 196 ILE A CA 1
ATOM 1601 C C . ILE A 1 196 ? 4.345 4.081 -23.870 1.00 93.81 196 ILE A C 1
ATOM 1603 O O . ILE A 1 196 ? 4.050 2.912 -23.620 1.00 93.81 196 ILE A O 1
ATOM 1607 N N . ASN A 1 197 ? 5.392 4.408 -24.612 1.00 93.62 197 ASN A N 1
ATOM 1608 C CA . ASN A 1 197 ? 6.370 3.465 -25.121 1.00 93.62 197 ASN A CA 1
ATOM 1609 C C . ASN A 1 197 ? 7.645 3.532 -24.281 1.00 93.62 197 ASN A C 1
ATOM 1611 O O . ASN A 1 197 ? 8.217 4.607 -24.115 1.00 93.62 197 ASN A O 1
ATOM 1615 N N . ILE A 1 198 ? 8.149 2.399 -23.794 1.00 94.19 198 ILE A N 1
ATOM 1616 C CA . ILE A 1 198 ? 9.500 2.345 -23.227 1.00 94.19 198 ILE A CA 1
ATOM 1617 C C . ILE A 1 198 ? 10.497 2.166 -24.375 1.00 94.19 198 ILE A C 1
ATOM 1619 O O . ILE A 1 198 ? 10.421 1.194 -25.131 1.00 94.19 198 ILE A O 1
ATOM 1623 N N . LYS A 1 199 ? 11.441 3.108 -24.484 1.00 90.94 199 LYS A N 1
ATOM 1624 C CA . LYS A 1 199 ? 12.506 3.117 -25.498 1.00 90.94 199 LYS A CA 1
ATOM 1625 C C . LYS A 1 199 ? 13.805 2.507 -25.006 1.00 90.94 199 LYS A C 1
ATOM 1627 O O . LYS A 1 199 ? 14.487 1.831 -25.768 1.00 90.94 199 LYS A O 1
ATOM 1632 N N . ARG A 1 200 ? 14.183 2.798 -23.760 1.00 91.50 200 ARG A N 1
ATOM 1633 C CA . ARG A 1 200 ? 15.447 2.341 -23.167 1.00 91.50 200 ARG A CA 1
ATOM 1634 C C . ARG A 1 200 ? 15.358 2.330 -21.648 1.00 91.50 200 ARG A C 1
ATOM 1636 O O . ARG A 1 200 ? 14.740 3.217 -21.069 1.00 91.50 200 ARG A O 1
ATOM 1643 N N . ILE A 1 201 ? 15.979 1.341 -21.014 1.00 95.69 201 ILE A N 1
ATOM 1644 C CA . ILE A 1 201 ? 16.212 1.345 -19.570 1.00 95.69 201 ILE A CA 1
ATOM 1645 C C . ILE A 1 201 ? 17.713 1.295 -19.339 1.00 95.69 201 ILE A C 1
ATOM 1647 O O . ILE A 1 201 ? 18.390 0.394 -19.826 1.00 95.69 201 ILE A O 1
ATOM 1651 N N . THR A 1 202 ? 18.216 2.263 -18.588 1.00 96.50 202 THR A N 1
ATOM 1652 C CA . THR A 1 202 ? 19.631 2.406 -18.266 1.00 96.50 202 THR A CA 1
ATOM 1653 C C . THR A 1 202 ? 19.805 2.321 -16.760 1.00 96.50 202 THR A C 1
ATOM 1655 O O . THR A 1 202 ? 19.153 3.041 -16.005 1.00 96.50 202 THR A O 1
ATOM 1658 N N . PHE A 1 203 ? 20.705 1.459 -16.310 1.00 97.62 203 PHE A N 1
ATOM 1659 C CA . PHE A 1 203 ? 21.218 1.505 -14.948 1.00 97.62 203 PHE A CA 1
ATOM 1660 C C . PHE A 1 203 ? 22.401 2.458 -14.919 1.00 97.62 203 PHE A C 1
ATOM 1662 O O . PHE A 1 203 ? 23.290 2.350 -15.757 1.00 97.62 203 PHE A O 1
ATOM 1669 N N . GLN A 1 204 ? 22.402 3.393 -13.978 1.00 96.75 204 GLN A N 1
ATOM 1670 C CA . GLN A 1 204 ? 23.485 4.348 -13.767 1.00 96.75 204 GLN A CA 1
ATOM 1671 C C . GLN A 1 204 ? 24.010 4.204 -12.337 1.00 96.75 204 GLN A C 1
ATOM 1673 O O . GLN A 1 204 ? 23.244 3.918 -11.420 1.00 96.75 204 GLN A O 1
ATOM 1678 N N . GLY A 1 205 ? 25.315 4.387 -12.152 1.00 94.56 205 GLY A N 1
ATOM 1679 C CA . GLY A 1 205 ? 26.031 4.096 -10.905 1.00 94.56 205 GLY A CA 1
ATOM 1680 C C . GLY A 1 205 ? 26.931 2.867 -11.040 1.00 94.56 205 GLY A C 1
ATOM 1681 O O . GLY A 1 205 ? 26.906 2.169 -12.053 1.00 94.56 205 GLY A O 1
ATOM 1682 N N . LYS A 1 206 ? 27.786 2.596 -10.050 1.00 95.31 206 LYS A N 1
ATOM 1683 C CA . LYS A 1 206 ? 28.673 1.423 -10.096 1.00 95.31 206 LYS A CA 1
ATOM 1684 C C . LYS A 1 206 ? 27.854 0.124 -10.154 1.00 95.31 206 LYS A C 1
ATOM 1686 O O . LYS A 1 206 ? 26.860 -0.025 -9.446 1.00 95.31 206 LYS A O 1
ATOM 1691 N N . ALA A 1 207 ? 28.290 -0.814 -10.998 1.00 96.31 207 ALA A N 1
ATOM 1692 C CA . ALA A 1 207 ? 27.644 -2.110 -11.186 1.00 96.31 207 ALA A CA 1
ATOM 1693 C C . ALA A 1 207 ? 27.407 -2.838 -9.848 1.00 96.31 207 ALA A C 1
ATOM 1695 O O . ALA A 1 207 ? 28.364 -3.004 -9.082 1.00 96.31 207 ALA A O 1
ATOM 1696 N N . PRO A 1 208 ? 26.176 -3.321 -9.577 1.00 96.19 208 PRO A N 1
ATOM 1697 C CA . PRO A 1 208 ? 25.922 -4.072 -8.360 1.00 96.19 208 PRO A CA 1
ATOM 1698 C C . PRO A 1 208 ? 26.727 -5.377 -8.285 1.00 96.19 208 PRO A C 1
ATOM 1700 O O . PRO A 1 208 ? 26.776 -6.138 -9.253 1.00 96.19 208 PRO A O 1
ATOM 1703 N N . ALA A 1 209 ? 27.323 -5.677 -7.131 1.00 94.88 209 ALA A N 1
ATOM 1704 C CA . ALA A 1 209 ? 28.256 -6.796 -6.954 1.00 94.88 209 ALA A CA 1
ATOM 1705 C C . ALA A 1 209 ? 27.557 -8.157 -6.717 1.00 94.88 209 ALA A C 1
ATOM 1707 O O . ALA A 1 209 ? 27.627 -8.727 -5.630 1.00 94.88 209 ALA A O 1
ATOM 1708 N N . PHE A 1 210 ? 26.877 -8.696 -7.735 1.00 94.00 210 PHE A N 1
ATOM 1709 C CA . PHE A 1 210 ? 26.190 -10.005 -7.675 1.00 94.00 210 PHE A CA 1
ATOM 1710 C C . PHE A 1 210 ? 27.013 -11.173 -8.251 1.00 94.00 210 PHE A C 1
ATOM 1712 O O . PHE A 1 210 ? 26.630 -12.333 -8.125 1.00 94.00 210 PHE A O 1
ATOM 1719 N N . SER A 1 211 ? 28.127 -10.879 -8.916 1.00 90.50 211 SER A N 1
ATOM 1720 C CA . SER A 1 211 ? 29.041 -11.820 -9.569 1.00 90.50 211 SER A CA 1
ATOM 1721 C C . SER A 1 211 ? 30.498 -11.460 -9.258 1.00 90.50 211 SER A C 1
ATOM 1723 O O . SER A 1 211 ? 30.789 -10.370 -8.755 1.00 90.50 211 SER A O 1
ATOM 1725 N N . MET A 1 212 ? 31.431 -12.364 -9.586 1.00 83.62 212 MET A N 1
ATOM 1726 C CA . MET A 1 212 ? 32.869 -12.162 -9.355 1.00 83.62 212 MET A CA 1
ATOM 1727 C C . MET A 1 212 ? 33.366 -10.813 -9.901 1.00 83.62 212 MET A C 1
ATOM 1729 O O . MET A 1 212 ? 32.885 -10.313 -10.925 1.00 83.62 212 MET A O 1
ATOM 1733 N N . ASN A 1 213 ? 34.364 -10.245 -9.220 1.00 85.44 213 ASN A N 1
ATOM 1734 C CA . ASN A 1 213 ? 34.999 -8.965 -9.554 1.00 85.44 213 ASN A CA 1
ATOM 1735 C C . ASN A 1 213 ? 34.041 -7.758 -9.532 1.00 85.44 213 ASN A C 1
ATOM 1737 O O . ASN A 1 213 ? 34.233 -6.811 -10.293 1.00 85.44 213 ASN A O 1
ATOM 1741 N N . GLY A 1 214 ? 33.003 -7.796 -8.686 1.00 88.12 214 GLY A N 1
ATOM 1742 C CA . GLY A 1 214 ? 32.076 -6.675 -8.501 1.00 88.12 214 GLY A CA 1
ATOM 1743 C C . GLY A 1 214 ? 31.241 -6.375 -9.746 1.00 88.12 214 GLY A C 1
ATOM 1744 O O . GLY A 1 214 ? 31.108 -5.220 -10.137 1.00 88.12 214 GLY A O 1
ATOM 1745 N N . THR A 1 215 ? 30.742 -7.420 -10.410 1.00 94.12 215 THR A N 1
ATOM 1746 C CA . THR A 1 215 ? 29.922 -7.298 -11.628 1.00 94.12 215 THR A CA 1
ATOM 1747 C C . THR A 1 215 ? 28.550 -7.929 -11.433 1.00 94.12 215 THR A C 1
ATOM 1749 O O . THR A 1 215 ? 28.312 -8.612 -10.439 1.00 94.12 215 THR A O 1
ATOM 1752 N N . CYS A 1 216 ? 27.650 -7.743 -12.392 1.00 95.44 216 CYS A N 1
ATOM 1753 C CA . CYS A 1 216 ? 26.405 -8.501 -12.490 1.00 95.44 216 CYS A CA 1
ATOM 1754 C C . CYS A 1 216 ? 26.065 -8.773 -13.959 1.00 95.44 216 CYS A C 1
ATOM 1756 O O . CYS A 1 216 ? 26.684 -8.216 -14.865 1.00 95.44 216 CYS A O 1
ATOM 1758 N N . LYS A 1 217 ? 25.102 -9.655 -14.208 1.00 96.25 217 LYS A N 1
ATOM 1759 C CA . LYS A 1 217 ? 24.525 -9.914 -15.530 1.00 96.25 217 LYS A CA 1
ATOM 1760 C C . LYS A 1 217 ? 23.016 -9.674 -15.443 1.00 96.25 217 LYS A C 1
ATOM 1762 O O . LYS A 1 217 ? 22.258 -10.631 -15.286 1.00 96.25 217 LYS A O 1
ATOM 1767 N N . PRO A 1 218 ? 22.573 -8.406 -15.398 1.00 96.56 218 PRO A N 1
ATOM 1768 C CA . PRO A 1 218 ? 21.184 -8.113 -15.120 1.00 96.56 218 PRO A CA 1
ATOM 1769 C C . PRO A 1 218 ? 20.279 -8.435 -16.313 1.00 96.56 218 PRO A C 1
ATOM 1771 O O . PRO A 1 218 ? 20.642 -8.233 -17.471 1.00 96.56 218 PRO A O 1
ATOM 1774 N N . TYR A 1 219 ? 19.061 -8.862 -16.011 1.00 95.38 219 TYR A N 1
ATOM 1775 C CA . TYR A 1 219 ? 17.928 -8.856 -16.926 1.00 95.38 219 TYR A CA 1
ATOM 1776 C C . TYR A 1 219 ? 16.675 -8.392 -16.195 1.00 95.38 219 TYR A C 1
ATOM 1778 O O . TYR A 1 219 ? 16.625 -8.382 -14.962 1.00 95.38 219 TYR A O 1
ATOM 1786 N N . MET A 1 220 ? 15.650 -8.014 -16.950 1.00 95.25 220 MET A N 1
ATOM 1787 C CA . MET A 1 220 ? 14.399 -7.530 -16.386 1.00 95.25 220 MET A CA 1
ATOM 1788 C C . MET A 1 220 ? 13.179 -8.209 -16.988 1.00 95.25 220 MET A C 1
ATOM 1790 O O . MET A 1 220 ? 13.215 -8.675 -18.124 1.00 95.25 220 MET A O 1
ATOM 1794 N N . GLN A 1 221 ? 12.097 -8.199 -16.217 1.00 95.69 221 GLN A N 1
ATOM 1795 C CA . GLN A 1 221 ? 10.747 -8.562 -16.630 1.00 95.69 221 GLN A CA 1
ATOM 1796 C C . GLN A 1 221 ? 9.837 -7.353 -16.410 1.00 95.69 221 GLN A C 1
ATOM 1798 O O . GLN A 1 221 ? 9.780 -6.828 -15.295 1.00 95.69 221 GLN A O 1
ATOM 1803 N N . ILE A 1 222 ? 9.135 -6.925 -17.458 1.00 95.69 222 ILE A N 1
ATOM 1804 C CA . ILE A 1 222 ? 8.114 -5.873 -17.405 1.00 95.69 222 ILE A CA 1
ATOM 1805 C C . ILE A 1 222 ? 6.756 -6.554 -17.323 1.00 95.69 222 ILE A C 1
ATOM 1807 O O . ILE A 1 222 ? 6.424 -7.386 -18.166 1.00 95.69 222 ILE A O 1
ATOM 1811 N N . ILE A 1 223 ? 5.985 -6.214 -16.299 1.00 94.88 223 ILE A N 1
ATOM 1812 C CA . ILE A 1 223 ? 4.741 -6.887 -15.946 1.00 94.88 223 ILE A CA 1
ATOM 1813 C C . ILE A 1 223 ? 3.631 -5.845 -15.845 1.00 94.88 223 ILE A C 1
ATOM 1815 O O . ILE A 1 223 ? 3.776 -4.851 -15.130 1.00 94.88 223 ILE A O 1
ATOM 1819 N N . GLN A 1 224 ? 2.518 -6.106 -16.530 1.00 91.69 224 GLN A N 1
ATOM 1820 C CA . GLN A 1 224 ? 1.249 -5.441 -16.256 1.00 91.69 224 GLN A CA 1
ATOM 1821 C C . GLN A 1 224 ? 0.723 -5.993 -14.932 1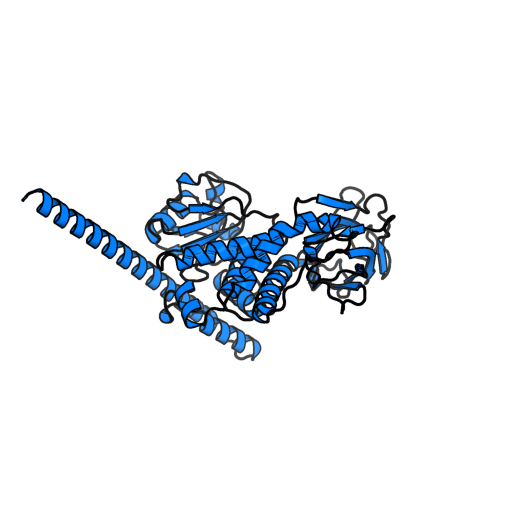.00 91.69 224 GLN A C 1
ATOM 1823 O O . GLN A 1 224 ? 0.463 -7.195 -14.832 1.00 91.69 224 GLN A O 1
ATOM 1828 N N . VAL A 1 225 ? 0.580 -5.142 -13.913 1.00 89.50 225 VAL A N 1
ATOM 1829 C CA . VAL A 1 225 ? 0.114 -5.588 -12.585 1.00 89.50 225 VAL A CA 1
ATOM 1830 C C . VAL A 1 225 ? -1.280 -6.197 -12.700 1.00 89.50 225 VAL A C 1
ATOM 1832 O O . VAL A 1 225 ? -1.542 -7.281 -12.174 1.00 89.50 225 VAL A O 1
ATOM 1835 N N . LYS A 1 226 ? -2.153 -5.539 -13.465 1.00 81.62 226 LYS A N 1
ATOM 1836 C CA . LYS A 1 226 ? -3.473 -6.063 -13.789 1.00 81.62 226 LYS A CA 1
ATOM 1837 C C . LYS A 1 226 ? -3.350 -7.336 -14.632 1.00 81.62 226 LYS A C 1
ATOM 1839 O O . LYS A 1 226 ? -2.833 -7.314 -15.748 1.00 81.62 226 LYS A O 1
ATOM 1844 N N . GLY A 1 227 ? -3.834 -8.446 -14.079 1.00 80.75 227 GLY A N 1
ATOM 1845 C CA . GLY A 1 227 ? -3.753 -9.771 -14.697 1.00 80.75 227 GLY A CA 1
ATOM 1846 C C . GLY A 1 227 ? -2.396 -10.477 -14.561 1.00 80.75 227 GLY A C 1
ATOM 1847 O O . GLY A 1 227 ? -2.236 -11.524 -15.178 1.00 80.75 227 GLY A O 1
ATOM 1848 N N . ASP A 1 228 ? -1.440 -9.928 -13.790 1.00 86.62 228 ASP A N 1
ATOM 1849 C CA . ASP A 1 228 ? -0.078 -10.472 -13.570 1.00 86.62 228 ASP A CA 1
ATOM 1850 C C . ASP A 1 228 ? 0.602 -10.936 -14.876 1.00 86.62 228 ASP A C 1
ATOM 1852 O O . ASP A 1 228 ? 1.201 -12.011 -14.956 1.00 86.62 228 ASP A O 1
ATOM 1856 N N . LYS A 1 229 ? 0.475 -10.130 -15.939 1.00 90.50 229 LYS A N 1
ATOM 1857 C CA . LYS A 1 229 ? 0.914 -10.495 -17.291 1.00 90.50 229 LYS A CA 1
ATOM 1858 C C . LYS A 1 229 ? 2.313 -9.964 -17.576 1.00 90.50 229 LYS A C 1
ATOM 1860 O O . LYS A 1 229 ? 2.522 -8.753 -17.630 1.00 90.50 229 LYS A O 1
ATOM 1865 N N . GLU A 1 230 ? 3.262 -10.858 -17.848 1.00 94.69 230 GLU A N 1
ATOM 1866 C CA . GLU A 1 230 ? 4.569 -10.471 -18.390 1.00 94.69 230 GLU A CA 1
ATOM 1867 C C . GLU A 1 230 ? 4.411 -9.939 -19.824 1.00 94.69 230 GLU A C 1
ATOM 1869 O O . GLU A 1 230 ? 3.944 -10.639 -20.723 1.00 94.69 230 GLU A O 1
ATOM 1874 N N . ILE A 1 231 ? 4.789 -8.678 -20.031 1.00 93.81 231 ILE A N 1
ATOM 1875 C CA . ILE A 1 231 ? 4.751 -7.989 -21.327 1.00 93.81 231 ILE A CA 1
ATOM 1876 C C . ILE A 1 231 ? 6.053 -8.244 -22.094 1.00 93.81 231 ILE A C 1
ATOM 1878 O O . ILE A 1 231 ? 6.050 -8.393 -23.319 1.00 93.81 231 ILE A O 1
ATOM 1882 N N . TYR A 1 232 ? 7.180 -8.254 -21.380 1.00 94.62 232 TYR A N 1
ATOM 1883 C CA . TYR A 1 232 ? 8.502 -8.385 -21.979 1.00 94.62 232 TYR A CA 1
ATOM 1884 C C . TYR A 1 232 ? 9.544 -8.878 -20.974 1.00 94.62 232 TYR A C 1
ATOM 1886 O O . TYR A 1 232 ? 9.483 -8.532 -19.794 1.00 94.62 232 TYR A O 1
ATOM 1894 N N . SER A 1 233 ? 10.545 -9.609 -21.467 1.00 94.06 233 SER A N 1
ATOM 1895 C CA . SER A 1 233 ? 11.714 -10.035 -20.698 1.00 94.06 233 SER A CA 1
ATOM 1896 C C . SER A 1 233 ? 12.987 -9.890 -21.526 1.00 94.06 233 SER A C 1
ATOM 1898 O O . SER A 1 233 ? 13.021 -10.293 -22.687 1.00 94.06 233 SER A O 1
ATOM 1900 N N . THR A 1 234 ? 14.044 -9.344 -20.920 1.00 94.00 234 THR A N 1
ATOM 1901 C CA . THR A 1 234 ? 15.380 -9.237 -21.539 1.00 94.00 234 THR A CA 1
ATOM 1902 C C . THR A 1 234 ? 16.289 -10.416 -21.194 1.00 94.00 234 THR A C 1
ATOM 1904 O O . THR A 1 234 ? 17.485 -10.359 -21.458 1.00 94.00 234 THR A O 1
ATOM 1907 N N . GLN A 1 235 ? 15.768 -11.490 -20.585 1.00 93.12 235 GLN A N 1
ATOM 1908 C CA . GLN A 1 235 ? 16.603 -12.584 -20.073 1.00 93.12 235 GLN A CA 1
ATOM 1909 C C . GLN A 1 235 ? 17.496 -13.220 -21.147 1.00 93.12 235 GLN A C 1
ATOM 1911 O O . GLN A 1 235 ? 18.658 -13.517 -20.882 1.00 93.12 235 GLN A O 1
ATOM 1916 N N . LYS A 1 236 ? 16.979 -13.392 -22.369 1.00 90.56 236 LYS A N 1
ATOM 1917 C CA . LYS A 1 236 ? 17.748 -13.955 -23.492 1.00 90.56 236 LYS A CA 1
ATOM 1918 C C . LYS A 1 236 ? 18.891 -13.041 -23.947 1.00 90.56 236 LYS A C 1
ATOM 1920 O O . LYS A 1 236 ? 19.899 -13.532 -24.440 1.00 90.56 236 LYS A O 1
ATOM 1925 N N . ASP A 1 237 ? 18.749 -11.740 -23.713 1.00 90.38 237 ASP A N 1
ATOM 1926 C CA . ASP A 1 237 ? 19.691 -10.693 -24.107 1.00 90.38 237 ASP A CA 1
ATOM 1927 C C . ASP A 1 237 ? 20.537 -10.193 -22.924 1.00 90.38 237 ASP A C 1
ATOM 1929 O O . ASP A 1 237 ? 21.185 -9.148 -23.017 1.00 90.38 237 ASP A O 1
ATOM 1933 N N . ALA A 1 238 ? 20.528 -10.912 -21.795 1.00 92.25 238 ALA A N 1
ATOM 1934 C CA . ALA A 1 238 ? 21.232 -10.521 -20.582 1.00 92.25 238 ALA A CA 1
ATOM 1935 C C . ALA A 1 238 ? 22.740 -10.391 -20.846 1.00 92.25 238 ALA A C 1
ATOM 1937 O O . ALA A 1 238 ? 23.407 -11.340 -21.272 1.00 92.25 238 ALA A O 1
ATOM 1938 N N . LYS A 1 239 ? 23.305 -9.217 -20.552 1.00 92.81 239 LYS A N 1
ATOM 1939 C CA . LYS A 1 239 ? 24.724 -8.906 -20.773 1.00 92.81 239 LYS A CA 1
ATOM 1940 C C . LYS A 1 239 ? 25.414 -8.572 -19.465 1.00 92.81 239 LYS A C 1
ATOM 1942 O O . LYS A 1 239 ? 24.795 -8.135 -18.501 1.00 92.81 239 LYS A O 1
ATOM 1947 N N . LYS A 1 240 ? 26.728 -8.782 -19.429 1.00 94.56 240 LYS A N 1
ATOM 1948 C CA . LYS A 1 240 ? 27.541 -8.438 -18.264 1.00 94.56 240 LYS A CA 1
ATOM 1949 C C . LYS A 1 240 ? 27.590 -6.918 -18.093 1.00 94.56 240 LYS A C 1
ATOM 1951 O O . LYS A 1 240 ? 27.973 -6.198 -19.010 1.00 94.56 240 LYS A O 1
ATOM 1956 N N . TYR A 1 241 ? 27.259 -6.454 -16.900 1.00 94.62 241 TYR A N 1
ATOM 1957 C CA . TYR A 1 241 ? 27.424 -5.085 -16.445 1.00 94.62 241 TYR A CA 1
ATOM 1958 C C . TYR A 1 241 ? 28.725 -4.968 -15.650 1.00 94.62 241 TYR A C 1
ATOM 1960 O O . TYR A 1 241 ? 28.904 -5.575 -14.591 1.00 94.62 241 TYR A O 1
ATOM 1968 N N . LYS A 1 242 ? 29.647 -4.170 -16.193 1.00 90.44 242 LYS A N 1
ATOM 1969 C CA . LYS A 1 242 ? 30.860 -3.697 -15.531 1.00 90.44 242 LYS A CA 1
ATOM 1970 C C . LYS A 1 242 ? 30.961 -2.185 -15.745 1.00 90.44 242 LYS A C 1
ATOM 1972 O O . LYS A 1 242 ? 30.743 -1.725 -16.860 1.00 90.44 242 LYS A O 1
ATOM 1977 N N . GLY A 1 243 ? 31.312 -1.428 -14.709 1.00 91.44 243 GLY A N 1
ATOM 1978 C CA . GLY A 1 243 ? 31.485 0.027 -14.796 1.00 91.44 243 GLY A CA 1
ATOM 1979 C C . GLY A 1 243 ? 30.340 0.807 -14.155 1.00 91.44 243 GLY A C 1
ATOM 1980 O O . GLY A 1 243 ? 29.779 0.351 -13.161 1.00 91.44 243 GLY A O 1
ATOM 1981 N N . VAL A 1 244 ? 30.041 1.989 -14.703 1.00 93.81 244 VAL A N 1
ATOM 1982 C CA . VAL A 1 244 ? 29.139 2.990 -14.094 1.00 93.81 244 VAL A CA 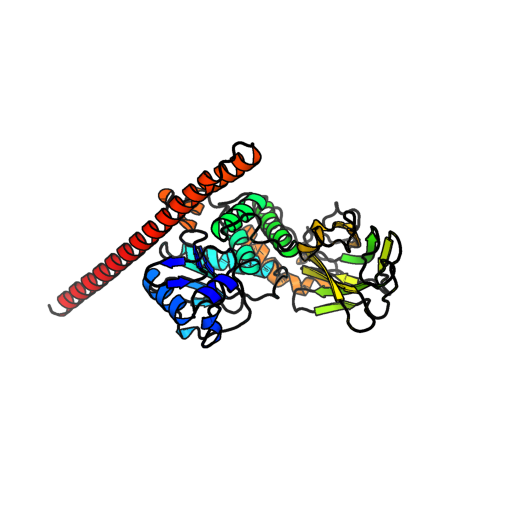1
ATOM 1983 C C . VAL A 1 244 ? 27.810 3.189 -14.834 1.00 93.81 244 VAL A C 1
ATOM 1985 O O . VAL A 1 244 ? 26.989 4.004 -14.423 1.00 93.81 244 VAL A O 1
ATOM 1988 N N . SER A 1 245 ? 27.600 2.479 -15.943 1.00 95.06 245 SER A N 1
ATOM 1989 C CA . SER A 1 245 ? 26.360 2.531 -16.718 1.00 95.06 245 SER A CA 1
ATOM 1990 C C . SER A 1 245 ? 26.109 1.206 -17.439 1.00 95.06 245 SER A C 1
ATOM 1992 O O . SER A 1 245 ? 27.063 0.525 -17.828 1.00 95.06 245 SER A O 1
ATOM 1994 N N . HIS A 1 246 ? 24.842 0.838 -17.616 1.00 95.44 246 HIS A N 1
ATOM 1995 C CA . HIS A 1 246 ? 24.429 -0.346 -18.362 1.00 95.44 246 HIS A CA 1
ATOM 1996 C C . HIS A 1 246 ? 23.062 -0.164 -19.010 1.00 95.44 246 HIS A C 1
ATOM 1998 O O . HIS A 1 246 ? 22.060 0.013 -18.319 1.00 95.44 246 HIS A O 1
ATOM 2004 N N . ASP A 1 247 ? 23.023 -0.279 -20.334 1.00 93.38 247 ASP A N 1
ATOM 2005 C CA . ASP A 1 247 ? 21.786 -0.226 -21.103 1.00 93.38 247 ASP A CA 1
ATOM 2006 C C . ASP A 1 247 ? 21.180 -1.626 -21.250 1.00 93.38 247 ASP A C 1
ATOM 2008 O O . ASP A 1 247 ? 21.791 -2.542 -21.806 1.00 93.38 247 ASP A O 1
ATOM 2012 N N . LEU A 1 248 ? 19.935 -1.765 -20.800 1.00 88.19 248 LEU A N 1
ATOM 2013 C CA . LEU A 1 248 ? 19.066 -2.881 -21.140 1.00 88.19 248 LEU A CA 1
ATOM 2014 C C . LEU A 1 248 ? 18.364 -2.534 -22.454 1.00 88.19 248 LEU A C 1
ATOM 2016 O O . LEU A 1 248 ? 17.397 -1.770 -22.489 1.00 88.19 248 LEU A O 1
ATOM 2020 N N . LEU A 1 249 ? 18.910 -3.060 -23.549 1.00 75.75 249 LEU A N 1
ATOM 2021 C CA . LEU A 1 249 ? 18.412 -2.793 -24.894 1.00 75.75 249 LEU A CA 1
ATOM 2022 C C . LEU A 1 249 ? 17.150 -3.605 -25.180 1.00 75.75 249 LEU A C 1
ATOM 2024 O O . LEU A 1 249 ? 17.072 -4.798 -24.881 1.00 75.75 249 LEU A O 1
ATOM 2028 N N . PHE A 1 250 ? 16.181 -2.953 -25.814 1.00 80.88 250 PHE A N 1
ATOM 2029 C CA . PHE A 1 250 ? 14.998 -3.610 -26.338 1.00 80.88 250 PHE A CA 1
ATOM 2030 C C . PHE A 1 250 ? 15.190 -3.915 -27.821 1.00 80.88 250 PHE A C 1
ATOM 2032 O O . PHE A 1 250 ? 15.599 -3.042 -28.581 1.00 80.88 250 PHE A O 1
ATOM 2039 N N . GLY A 1 251 ? 14.835 -5.124 -28.258 1.00 74.69 251 GLY A N 1
ATOM 2040 C CA . GLY A 1 251 ? 14.759 -5.438 -29.692 1.00 74.69 251 GLY A CA 1
ATOM 2041 C C . GLY A 1 251 ? 13.557 -4.789 -30.393 1.00 74.69 251 GLY A C 1
ATOM 2042 O O . GLY A 1 251 ? 13.405 -4.920 -31.602 1.00 74.69 251 GLY A O 1
ATOM 2043 N N . LYS A 1 252 ? 12.673 -4.130 -29.633 1.00 84.19 252 LYS A N 1
ATOM 2044 C CA . LYS A 1 252 ? 11.438 -3.486 -30.095 1.00 84.19 252 LYS A CA 1
ATOM 2045 C C . LYS A 1 252 ? 10.969 -2.434 -29.090 1.00 84.19 252 LYS A C 1
ATOM 2047 O O . LYS A 1 252 ? 11.328 -2.494 -27.921 1.00 84.19 252 LYS A O 1
ATOM 2052 N N . VAL A 1 253 ? 10.103 -1.523 -29.516 1.00 86.00 253 VAL A N 1
ATOM 2053 C CA . VAL A 1 253 ? 9.422 -0.601 -28.598 1.00 86.00 253 VAL A CA 1
ATOM 2054 C C . VAL A 1 253 ? 8.434 -1.376 -27.716 1.00 86.00 253 VAL A C 1
ATOM 2056 O O . VAL A 1 253 ? 7.740 -2.269 -28.210 1.00 86.00 253 VAL A O 1
ATOM 2059 N N . ILE A 1 254 ? 8.379 -1.061 -26.415 1.00 93.50 254 ILE A N 1
ATOM 2060 C CA . ILE A 1 254 ? 7.494 -1.747 -25.460 1.00 93.50 254 ILE A CA 1
ATOM 2061 C C . ILE A 1 254 ? 6.328 -0.833 -25.057 1.00 93.50 254 ILE A C 1
ATOM 2063 O O . ILE A 1 254 ? 6.546 0.087 -24.266 1.00 93.50 254 ILE A O 1
ATOM 2067 N N . PRO A 1 255 ? 5.104 -1.079 -25.559 1.00 93.56 255 PRO A N 1
ATOM 2068 C CA . PRO A 1 255 ? 3.922 -0.325 -25.154 1.00 93.56 255 PRO A CA 1
ATOM 2069 C C . PRO A 1 255 ? 3.465 -0.728 -23.748 1.00 93.56 255 PRO A C 1
ATOM 2071 O O . PRO A 1 255 ? 3.364 -1.920 -23.448 1.00 93.56 255 PRO A O 1
ATOM 2074 N N . ILE A 1 256 ? 3.152 0.256 -22.904 1.00 94.25 256 ILE A N 1
ATOM 2075 C CA . ILE A 1 256 ? 2.630 0.059 -21.544 1.00 94.25 256 ILE A CA 1
ATOM 2076 C C . ILE A 1 256 ? 1.548 1.099 -21.200 1.00 94.25 256 ILE A C 1
ATOM 2078 O O . ILE A 1 256 ? 1.529 2.200 -21.752 1.00 94.25 256 ILE A O 1
ATOM 2082 N N . CYS A 1 257 ? 0.662 0.755 -20.264 1.00 93.81 257 CYS A N 1
ATOM 2083 C CA . CYS A 1 257 ? -0.345 1.648 -19.681 1.00 93.81 257 CYS A CA 1
ATOM 2084 C C . CYS A 1 257 ? -0.783 1.140 -18.295 1.00 93.81 257 CYS A C 1
ATOM 2086 O O . CYS A 1 257 ? -0.554 -0.016 -17.959 1.00 93.81 257 CYS A O 1
ATOM 2088 N N . GLY A 1 258 ? -1.427 1.978 -17.483 1.00 93.94 258 GLY A N 1
ATOM 2089 C CA . GLY A 1 258 ? -1.876 1.620 -16.130 1.00 93.94 258 GLY A CA 1
ATOM 2090 C C . GLY A 1 258 ? -0.729 1.348 -15.144 1.00 93.94 258 GLY A C 1
ATOM 2091 O O . GLY A 1 258 ? 0.282 2.059 -15.161 1.00 93.94 258 GLY A O 1
ATOM 2092 N N . ASP A 1 259 ? -0.913 0.338 -14.288 1.00 94.31 259 ASP A N 1
ATOM 2093 C CA . ASP A 1 259 ? 0.022 -0.103 -13.241 1.00 94.31 259 ASP A CA 1
ATOM 2094 C C . ASP A 1 259 ? 1.112 -1.046 -13.781 1.00 94.31 259 ASP A C 1
ATOM 2096 O O . ASP A 1 259 ? 0.839 -2.178 -14.199 1.00 94.31 259 ASP A O 1
ATOM 2100 N N . ILE A 1 260 ? 2.371 -0.604 -13.711 1.00 95.62 260 ILE A N 1
ATOM 2101 C CA . ILE A 1 260 ? 3.534 -1.311 -14.257 1.00 95.62 260 ILE A CA 1
ATOM 2102 C C . ILE A 1 260 ? 4.491 -1.723 -13.147 1.00 95.62 260 ILE A C 1
ATOM 2104 O O . ILE A 1 260 ? 4.856 -0.928 -12.279 1.00 95.62 260 ILE A O 1
ATOM 2108 N N . LEU A 1 261 ? 4.948 -2.971 -13.221 1.00 96.25 261 LEU A N 1
ATOM 2109 C CA . LEU A 1 261 ? 5.950 -3.557 -12.342 1.00 96.25 261 LEU A CA 1
ATOM 2110 C C . LEU A 1 261 ? 7.149 -4.026 -13.164 1.00 96.25 261 LEU A C 1
ATOM 2112 O O . LEU A 1 261 ? 7.013 -4.854 -14.062 1.00 96.25 261 LEU A O 1
ATOM 2116 N N . ILE A 1 262 ? 8.341 -3.563 -12.803 1.00 96.69 262 ILE A N 1
ATOM 2117 C CA . ILE A 1 262 ? 9.597 -4.044 -13.381 1.00 96.69 262 ILE A CA 1
ATOM 2118 C C . ILE A 1 262 ? 10.339 -4.842 -12.316 1.00 96.69 262 ILE A C 1
ATOM 2120 O O . ILE A 1 262 ? 10.634 -4.332 -11.235 1.00 96.69 262 ILE A O 1
ATOM 2124 N N . LYS A 1 263 ? 10.643 -6.106 -12.612 1.00 96.94 263 LYS A N 1
ATOM 2125 C CA . LYS A 1 263 ? 11.479 -6.973 -11.769 1.00 96.94 263 LYS A CA 1
ATOM 2126 C C . LYS A 1 263 ? 12.839 -7.133 -12.420 1.00 96.94 263 LYS A C 1
ATOM 2128 O O . LYS A 1 263 ? 12.900 -7.457 -13.600 1.00 96.94 263 LYS A O 1
ATOM 2133 N N . VAL A 1 264 ? 13.907 -6.960 -11.653 1.00 97.50 264 VAL A N 1
ATOM 2134 C CA . VAL A 1 264 ? 15.285 -7.086 -12.130 1.00 97.50 264 VAL A CA 1
ATOM 2135 C C . VAL A 1 264 ? 15.979 -8.229 -11.407 1.00 97.50 264 VAL A C 1
ATOM 2137 O O . VAL A 1 264 ? 15.872 -8.390 -10.187 1.00 97.50 264 VAL A O 1
ATOM 2140 N N . PHE A 1 265 ? 16.701 -9.033 -12.174 1.00 97.31 265 PHE A N 1
ATOM 2141 C CA . PHE A 1 265 ? 17.392 -10.227 -11.720 1.00 97.31 265 PHE A CA 1
ATOM 2142 C C . PHE A 1 265 ? 18.821 -10.231 -12.242 1.00 97.31 265 PHE A C 1
ATOM 2144 O O . PHE A 1 265 ? 19.082 -9.737 -13.330 1.00 97.31 265 PHE A O 1
ATOM 2151 N N . ASN A 1 266 ? 19.729 -10.849 -11.499 1.00 96.62 266 ASN A N 1
ATOM 2152 C CA . ASN A 1 266 ? 21.046 -11.231 -11.974 1.00 96.62 266 ASN A CA 1
ATOM 2153 C C . ASN A 1 266 ? 20.975 -12.663 -12.517 1.00 96.62 266 ASN A C 1
ATOM 2155 O O . ASN A 1 266 ? 20.651 -13.584 -11.759 1.00 96.62 266 ASN A O 1
ATOM 2159 N N . ASP A 1 267 ? 21.306 -12.834 -13.794 1.00 95.44 267 ASP A N 1
ATOM 2160 C CA . ASP A 1 267 ? 21.459 -14.125 -14.464 1.00 95.44 267 ASP A CA 1
ATOM 2161 C C . ASP A 1 267 ? 22.735 -14.811 -13.958 1.00 95.44 267 ASP A C 1
ATOM 2163 O O . ASP A 1 267 ? 23.859 -14.417 -14.281 1.00 95.44 267 ASP A O 1
ATOM 2167 N N . GLY A 1 268 ? 22.552 -15.774 -13.057 1.00 87.50 268 GLY A N 1
ATOM 2168 C CA . GLY A 1 268 ? 23.636 -16.456 -12.355 1.00 87.50 268 GLY A CA 1
ATOM 2169 C C . GLY A 1 268 ? 23.868 -17.859 -12.904 1.00 87.50 268 GLY A C 1
ATOM 2170 O O . GLY A 1 268 ? 22.956 -18.484 -13.425 1.00 87.50 268 GLY A O 1
ATOM 2171 N N . MET A 1 269 ? 25.078 -18.393 -12.720 1.00 80.50 269 MET A N 1
ATOM 2172 C CA . MET A 1 269 ? 25.462 -19.701 -13.275 1.00 80.50 269 MET A CA 1
ATOM 2173 C C . MET A 1 269 ? 24.630 -20.877 -12.730 1.00 80.50 269 MET A C 1
ATOM 2175 O O . MET A 1 269 ? 24.345 -21.813 -13.466 1.00 80.50 269 MET A O 1
ATOM 2179 N N . LEU A 1 270 ? 24.239 -20.830 -11.448 1.00 82.75 270 LEU A N 1
ATOM 2180 C CA . LEU A 1 270 ? 23.429 -21.876 -10.798 1.00 82.75 270 LEU A CA 1
ATOM 2181 C C . LEU A 1 270 ? 21.965 -21.474 -10.613 1.00 82.75 270 LEU A C 1
ATOM 2183 O O . LEU A 1 270 ? 21.067 -22.304 -10.709 1.00 82.75 270 LEU A O 1
ATOM 2187 N N . LYS A 1 271 ? 21.720 -20.208 -10.270 1.00 89.06 271 LYS A N 1
ATOM 2188 C CA . LYS A 1 271 ? 20.374 -19.679 -10.060 1.00 89.06 271 LYS A CA 1
ATOM 2189 C C . LYS A 1 271 ? 20.335 -18.187 -10.316 1.00 89.06 271 LYS A C 1
ATOM 2191 O O . LYS A 1 271 ? 21.267 -17.461 -9.954 1.00 89.06 271 LYS A O 1
ATOM 2196 N N . ASN A 1 272 ? 19.198 -17.737 -10.823 1.00 93.88 272 ASN A N 1
ATOM 2197 C CA . ASN A 1 272 ? 18.928 -16.319 -10.974 1.00 93.88 272 ASN A CA 1
ATOM 2198 C C . ASN A 1 272 ? 18.610 -15.709 -9.616 1.00 93.88 272 ASN A C 1
ATOM 2200 O O . ASN A 1 272 ? 17.867 -16.274 -8.808 1.00 93.88 272 ASN A O 1
ATOM 2204 N N . GLN A 1 273 ? 19.193 -14.548 -9.353 1.00 95.19 273 GLN A N 1
ATOM 2205 C CA . GLN A 1 273 ? 19.027 -13.844 -8.089 1.00 95.19 273 GLN A CA 1
ATOM 2206 C C . GLN A 1 273 ? 18.207 -12.585 -8.321 1.00 95.19 273 GLN A C 1
ATOM 2208 O O . GLN A 1 273 ? 18.549 -11.778 -9.175 1.00 95.19 273 GLN A O 1
ATOM 2213 N N . LYS A 1 274 ? 17.132 -12.390 -7.554 1.00 95.94 274 LYS A N 1
ATOM 2214 C CA . LYS A 1 274 ? 16.397 -11.118 -7.566 1.00 95.94 274 LYS A CA 1
ATOM 2215 C C . LYS A 1 274 ? 17.326 -10.011 -7.079 1.00 95.94 274 LYS A C 1
ATOM 2217 O O . LYS A 1 274 ? 17.897 -10.136 -5.998 1.00 95.94 274 LYS A O 1
ATOM 2222 N N . MET A 1 275 ? 17.454 -8.957 -7.875 1.00 96.94 275 MET A N 1
ATOM 2223 C CA . MET A 1 275 ? 18.223 -7.770 -7.517 1.00 96.94 275 MET A CA 1
ATOM 2224 C C . MET A 1 275 ? 17.302 -6.764 -6.843 1.00 96.94 275 MET A C 1
ATOM 2226 O O . MET A 1 275 ? 17.475 -6.461 -5.671 1.00 96.94 275 MET A O 1
ATOM 2230 N N . PHE A 1 276 ? 16.284 -6.308 -7.569 1.00 97.56 276 PHE A N 1
ATOM 2231 C CA . PHE A 1 276 ? 15.303 -5.348 -7.082 1.00 97.56 276 PHE A CA 1
ATOM 2232 C C . PHE A 1 276 ? 14.027 -5.403 -7.927 1.00 97.56 276 PHE A C 1
ATOM 2234 O O . PHE A 1 276 ? 13.946 -6.108 -8.936 1.00 97.56 276 PHE A O 1
ATOM 2241 N N . ARG A 1 277 ? 13.008 -4.661 -7.511 1.00 96.69 277 ARG A N 1
ATOM 2242 C CA . ARG A 1 277 ? 11.817 -4.364 -8.309 1.00 96.69 277 ARG A CA 1
ATOM 2243 C C . ARG A 1 277 ? 11.454 -2.891 -8.148 1.00 96.69 277 ARG A C 1
ATOM 2245 O O . ARG A 1 277 ? 11.863 -2.266 -7.179 1.00 96.69 277 ARG A O 1
ATOM 2252 N N . LEU A 1 278 ? 10.690 -2.355 -9.083 1.00 96.25 278 LEU A N 1
ATOM 2253 C CA . LEU A 1 278 ? 10.090 -1.027 -8.973 1.00 96.25 278 LEU A CA 1
ATOM 2254 C C . LEU A 1 278 ? 8.700 -1.054 -9.595 1.00 96.25 278 LEU A C 1
ATOM 2256 O O . LEU A 1 278 ? 8.450 -1.841 -10.511 1.00 96.25 278 LEU A O 1
ATOM 2260 N N . ALA A 1 279 ? 7.808 -0.205 -9.098 1.00 95.75 279 ALA A N 1
ATOM 2261 C CA . ALA A 1 279 ? 6.458 -0.069 -9.622 1.00 95.75 279 ALA A CA 1
ATOM 2262 C C . ALA A 1 279 ? 6.088 1.405 -9.800 1.00 95.75 279 ALA A C 1
ATOM 2264 O O . ALA A 1 279 ? 6.508 2.261 -9.017 1.00 95.75 279 ALA A O 1
ATOM 2265 N N . PHE A 1 280 ? 5.299 1.695 -10.828 1.00 96.00 280 PHE A N 1
ATOM 2266 C CA . PHE A 1 280 ? 4.760 3.025 -11.108 1.00 96.00 280 PHE A CA 1
ATOM 2267 C C . PHE A 1 280 ? 3.441 2.903 -11.874 1.00 96.00 280 PHE A C 1
ATOM 2269 O O . PHE A 1 280 ? 3.125 1.833 -12.393 1.00 96.00 280 PHE A O 1
ATOM 2276 N N . ASN A 1 281 ? 2.679 3.993 -11.944 1.00 96.19 281 ASN A N 1
ATOM 2277 C CA . ASN A 1 281 ? 1.455 4.063 -12.733 1.00 96.19 281 ASN A CA 1
ATOM 2278 C C . ASN A 1 281 ? 1.577 5.177 -13.781 1.00 96.19 281 ASN A C 1
ATOM 2280 O O . ASN A 1 281 ? 2.039 6.282 -13.489 1.00 96.19 281 ASN A O 1
ATOM 2284 N N . THR A 1 282 ? 1.178 4.872 -15.013 1.00 95.19 282 THR A N 1
ATOM 2285 C CA . THR A 1 282 ? 1.300 5.783 -16.166 1.00 95.19 282 THR A CA 1
ATOM 2286 C C . THR A 1 282 ? 0.412 7.032 -16.095 1.00 95.19 282 THR A C 1
ATOM 2288 O O . THR A 1 282 ? 0.732 8.028 -16.736 1.00 95.19 282 THR A O 1
ATOM 2291 N N . ALA A 1 283 ? -0.651 7.055 -15.285 1.00 94.75 283 ALA A N 1
ATOM 2292 C CA . ALA A 1 283 ? -1.481 8.250 -15.073 1.00 94.75 283 ALA A CA 1
ATOM 2293 C C . ALA A 1 283 ? -0.707 9.416 -14.429 1.00 94.75 283 ALA A C 1
ATOM 2295 O O . ALA A 1 283 ? -1.069 10.584 -14.576 1.00 94.75 283 ALA A O 1
ATOM 2296 N N . PHE A 1 284 ? 0.390 9.109 -13.731 1.00 93.94 284 PHE A N 1
ATOM 2297 C CA . PHE A 1 284 ? 1.250 10.094 -13.067 1.00 93.94 284 PHE A CA 1
ATOM 2298 C C . PHE A 1 284 ? 2.444 10.517 -13.920 1.00 93.94 284 PHE A C 1
ATOM 2300 O O . PHE A 1 284 ? 3.367 11.150 -13.410 1.00 93.94 284 PHE A O 1
ATOM 2307 N N . ILE A 1 285 ? 2.430 10.158 -15.202 1.00 90.81 285 ILE A N 1
ATOM 2308 C CA . ILE A 1 285 ? 3.362 10.656 -16.202 1.00 90.81 285 ILE A CA 1
ATOM 2309 C C . ILE A 1 285 ? 2.651 11.804 -16.909 1.00 90.81 285 ILE A C 1
ATOM 2311 O O . ILE A 1 285 ? 1.713 11.586 -17.675 1.00 90.81 285 ILE A O 1
ATOM 2315 N N . ASP A 1 286 ? 3.067 13.025 -16.597 1.00 77.12 286 ASP A N 1
ATOM 2316 C CA . ASP A 1 286 ? 2.538 14.235 -17.212 1.00 77.12 286 ASP A CA 1
ATOM 2317 C C . ASP A 1 286 ? 3.522 14.819 -18.237 1.00 77.12 286 ASP A C 1
ATOM 2319 O O . ASP A 1 286 ? 4.630 14.326 -18.451 1.00 77.12 286 ASP A O 1
ATOM 2323 N N . GLU A 1 287 ? 3.086 15.891 -18.886 1.00 70.00 287 GLU A N 1
ATOM 2324 C CA . GLU A 1 287 ? 3.829 16.633 -19.906 1.00 70.00 287 GLU A CA 1
ATOM 2325 C C . GLU A 1 287 ? 5.110 17.319 -19.395 1.00 70.00 287 GLU A C 1
ATOM 2327 O O . GLU A 1 287 ? 5.928 17.761 -20.200 1.00 70.00 287 GLU A O 1
ATOM 2332 N N . THR A 1 288 ? 5.337 17.366 -18.076 1.00 72.25 288 THR A N 1
ATOM 2333 C CA . THR A 1 288 ? 6.593 17.865 -17.493 1.00 72.25 288 THR A CA 1
ATOM 2334 C C . THR A 1 288 ? 7.690 16.804 -17.450 1.00 72.25 288 THR A C 1
ATOM 2336 O O . THR A 1 288 ? 8.871 17.139 -17.313 1.00 72.25 288 THR A O 1
ATOM 2339 N N . ALA A 1 289 ? 7.338 15.522 -17.603 1.00 69.81 289 ALA A N 1
ATOM 2340 C CA . ALA A 1 289 ? 8.322 14.460 -17.703 1.00 69.81 289 ALA A CA 1
ATOM 2341 C C . ALA A 1 289 ? 9.183 14.691 -18.954 1.00 69.81 289 ALA A C 1
ATOM 2343 O O . ALA A 1 289 ? 8.690 14.644 -20.078 1.00 69.81 289 ALA A O 1
ATOM 2344 N N . GLN A 1 290 ? 10.491 14.908 -18.775 1.00 76.75 290 GLN A N 1
ATOM 2345 C CA . GLN A 1 290 ? 11.465 15.112 -19.860 1.00 76.75 290 GLN A CA 1
ATOM 2346 C C . GLN A 1 290 ? 11.748 13.804 -20.632 1.00 76.75 290 GLN A C 1
ATOM 2348 O O . GLN A 1 290 ? 12.894 13.367 -20.759 1.00 76.75 290 GLN A O 1
ATOM 2353 N N . ASN A 1 291 ? 10.695 13.111 -21.079 1.00 88.19 291 ASN A N 1
ATOM 2354 C CA . ASN A 1 291 ? 10.730 11.794 -21.720 1.00 88.19 291 ASN A CA 1
ATOM 2355 C C . ASN A 1 291 ? 11.539 10.746 -20.936 1.00 88.19 291 ASN A C 1
ATOM 2357 O O . ASN A 1 291 ? 12.068 9.789 -21.506 1.00 88.19 291 ASN A O 1
ATOM 2361 N N . THR A 1 292 ? 11.653 10.935 -19.621 1.00 92.38 292 THR A N 1
ATOM 2362 C CA . THR A 1 292 ? 12.511 10.139 -18.749 1.00 92.38 292 THR A CA 1
ATOM 2363 C C . THR A 1 292 ? 11.873 9.995 -17.374 1.00 92.38 292 THR A C 1
ATOM 2365 O O . THR A 1 292 ? 11.432 10.980 -16.788 1.00 92.38 292 THR A O 1
ATOM 2368 N N . LEU A 1 293 ? 11.871 8.776 -16.837 1.00 94.81 293 LEU A N 1
ATOM 2369 C CA . LEU A 1 293 ? 11.532 8.479 -15.447 1.00 94.81 293 LEU A CA 1
ATOM 2370 C C . LEU A 1 293 ? 12.805 8.049 -14.718 1.00 94.81 293 LEU A C 1
ATOM 2372 O O . LEU A 1 293 ? 13.540 7.197 -15.218 1.00 94.81 293 LEU A O 1
ATOM 2376 N N . GLN A 1 294 ? 13.063 8.617 -13.545 1.00 95.50 294 GLN A N 1
ATOM 2377 C CA . GLN A 1 294 ? 14.246 8.303 -12.745 1.00 95.50 294 GLN A CA 1
ATOM 2378 C C . GLN A 1 294 ? 13.828 7.690 -11.411 1.00 95.50 294 GLN A C 1
ATOM 2380 O O . GLN A 1 294 ? 12.953 8.211 -10.722 1.00 95.50 294 GLN A O 1
ATOM 2385 N N . PHE A 1 295 ? 14.465 6.577 -11.060 1.00 97.44 295 PHE A N 1
ATOM 2386 C CA . PHE A 1 295 ? 14.248 5.857 -9.813 1.00 97.44 295 PHE A CA 1
ATOM 2387 C C . PHE A 1 295 ? 15.600 5.654 -9.143 1.00 97.44 295 PHE A C 1
ATOM 2389 O O . PHE A 1 295 ? 16.430 4.880 -9.620 1.00 97.44 295 PHE A O 1
ATOM 2396 N N . SER A 1 296 ? 15.832 6.367 -8.050 1.00 97.25 296 SER A N 1
ATOM 2397 C CA . SER A 1 296 ? 17.022 6.198 -7.219 1.00 97.25 296 SER A CA 1
ATOM 2398 C C . SER A 1 296 ? 16.894 4.951 -6.342 1.00 97.25 296 SER A C 1
ATOM 2400 O O . SER A 1 296 ? 15.818 4.364 -6.238 1.00 97.25 296 SER A O 1
ATOM 2402 N N . LEU A 1 297 ? 17.964 4.560 -5.648 1.00 96.31 297 LEU A N 1
ATOM 2403 C CA . LEU A 1 297 ? 17.961 3.381 -4.773 1.00 96.31 297 LEU A CA 1
ATOM 2404 C C . LEU A 1 297 ? 16.834 3.382 -3.717 1.00 96.31 297 LEU A C 1
ATOM 2406 O O . LEU A 1 297 ? 16.343 2.315 -3.353 1.00 96.31 297 LEU A O 1
ATOM 2410 N N . LYS A 1 298 ? 16.378 4.559 -3.257 1.00 95.88 298 LYS A N 1
ATOM 2411 C CA . LYS A 1 298 ? 15.262 4.696 -2.296 1.00 95.88 298 LYS A CA 1
ATOM 2412 C C . LYS A 1 298 ? 13.894 4.357 -2.900 1.00 95.88 298 LYS A C 1
ATOM 2414 O O . LYS A 1 298 ? 12.960 4.066 -2.163 1.00 95.88 298 LYS A O 1
ATOM 2419 N N . ASP A 1 299 ? 13.788 4.406 -4.226 1.00 96.44 299 ASP A N 1
ATOM 2420 C CA . ASP A 1 299 ? 12.570 4.121 -4.983 1.00 96.44 299 ASP A CA 1
ATOM 2421 C C . ASP A 1 299 ? 12.468 2.633 -5.364 1.00 96.44 299 ASP A C 1
ATOM 2423 O O . ASP A 1 299 ? 11.461 2.209 -5.934 1.00 96.44 299 ASP A O 1
ATOM 2427 N N . LEU A 1 300 ? 13.512 1.845 -5.077 1.00 97.44 300 LEU A N 1
ATOM 2428 C CA . LEU A 1 300 ? 13.617 0.437 -5.440 1.00 97.44 300 LEU A CA 1
ATOM 2429 C C . LEU A 1 300 ? 13.273 -0.471 -4.261 1.00 97.44 300 LEU A C 1
ATOM 2431 O O . LEU A 1 300 ? 13.698 -0.278 -3.123 1.00 97.44 300 LEU A O 1
ATOM 2435 N N . ASP A 1 301 ? 12.546 -1.534 -4.560 1.00 96.38 301 ASP A N 1
ATOM 2436 C CA . ASP A 1 301 ? 12.189 -2.567 -3.609 1.00 96.38 301 ASP A CA 1
ATOM 2437 C C . ASP A 1 301 ? 13.141 -3.774 -3.682 1.00 96.38 301 ASP A C 1
ATOM 2439 O O . ASP A 1 301 ? 13.493 -4.224 -4.775 1.00 96.38 301 ASP A O 1
ATOM 2443 N N . PRO A 1 302 ? 13.435 -4.435 -2.552 1.00 95.25 302 PRO A N 1
ATOM 2444 C CA . PRO A 1 302 ? 12.900 -4.148 -1.225 1.00 95.25 302 PRO A CA 1
ATOM 2445 C C . PRO A 1 302 ? 13.631 -2.986 -0.532 1.00 95.25 302 PRO A C 1
ATOM 2447 O O . PRO A 1 302 ? 14.781 -2.697 -0.832 1.00 95.25 302 PRO A O 1
ATOM 2450 N N . SER A 1 303 ? 13.004 -2.371 0.472 1.00 92.00 303 SER A N 1
ATOM 2451 C CA . SER A 1 303 ? 13.566 -1.218 1.205 1.00 92.00 303 SER A CA 1
ATOM 2452 C C . SER A 1 303 ? 14.950 -1.457 1.836 1.00 92.00 303 SER A C 1
ATOM 2454 O O . SER A 1 303 ? 15.656 -0.517 2.188 1.00 92.00 303 SER A O 1
ATOM 2456 N N . GLN A 1 304 ? 15.336 -2.722 2.026 1.00 92.69 304 GLN A N 1
ATOM 2457 C CA . GLN A 1 304 ? 16.636 -3.138 2.553 1.00 92.69 304 GLN A CA 1
ATOM 2458 C C . GLN A 1 304 ? 17.800 -2.836 1.599 1.00 92.69 304 GLN A C 1
ATOM 2460 O O . GLN A 1 304 ? 18.939 -2.835 2.054 1.00 92.69 304 GLN A O 1
ATOM 2465 N N . LEU A 1 305 ? 17.532 -2.539 0.322 1.00 94.06 305 LEU A N 1
ATOM 2466 C CA . LEU A 1 305 ? 18.560 -2.199 -0.666 1.00 94.06 305 LEU A CA 1
ATOM 2467 C C . LEU A 1 305 ? 19.417 -0.998 -0.255 1.00 94.06 305 LEU A C 1
ATOM 2469 O O . LEU A 1 305 ? 20.604 -0.975 -0.548 1.00 94.06 305 LEU A O 1
ATOM 2473 N N . LEU A 1 306 ? 18.856 -0.048 0.498 1.00 92.88 306 LEU A N 1
ATOM 2474 C CA . LEU A 1 306 ? 19.596 1.101 1.035 1.00 92.88 306 LEU A CA 1
ATOM 2475 C C . LEU A 1 306 ? 20.750 0.714 1.978 1.00 92.88 306 LEU A C 1
ATOM 2477 O O . LEU A 1 306 ? 21.624 1.536 2.239 1.00 92.88 306 LEU A O 1
ATOM 2481 N N . LYS A 1 307 ? 20.731 -0.510 2.519 1.00 93.56 307 LYS A N 1
ATOM 2482 C CA . LYS A 1 307 ? 21.760 -1.066 3.411 1.00 93.56 307 LYS A CA 1
ATOM 2483 C C . LYS A 1 307 ? 22.542 -2.210 2.757 1.00 93.56 307 LYS A C 1
ATOM 2485 O O . LYS A 1 307 ? 23.284 -2.901 3.445 1.00 93.56 307 LYS A O 1
ATOM 2490 N N . ASP A 1 308 ? 22.313 -2.471 1.474 1.00 95.31 308 ASP A N 1
ATOM 2491 C CA . ASP A 1 308 ? 22.949 -3.565 0.750 1.00 95.31 308 ASP A CA 1
ATOM 2492 C C . ASP A 1 308 ? 24.237 -3.066 0.091 1.00 95.31 308 ASP A C 1
ATOM 2494 O O . ASP A 1 308 ? 24.193 -2.374 -0.925 1.00 95.31 308 ASP A O 1
ATOM 2498 N N . ASP A 1 309 ? 25.386 -3.457 0.647 1.00 94.94 309 ASP A N 1
ATOM 2499 C CA . ASP A 1 309 ? 26.718 -3.037 0.183 1.00 94.94 309 ASP A CA 1
ATOM 2500 C C . ASP A 1 309 ? 27.038 -3.470 -1.257 1.00 94.94 309 ASP A C 1
ATOM 2502 O O . ASP A 1 309 ? 28.030 -3.032 -1.846 1.00 94.94 309 ASP A O 1
ATOM 2506 N N . ARG A 1 310 ? 26.206 -4.333 -1.858 1.00 95.69 310 ARG A N 1
ATOM 2507 C CA . ARG A 1 310 ? 26.329 -4.670 -3.278 1.00 95.69 310 ARG A CA 1
ATOM 2508 C C . ARG A 1 310 ? 25.938 -3.511 -4.180 1.00 95.69 310 ARG A C 1
ATOM 2510 O O . ARG A 1 310 ? 26.393 -3.514 -5.318 1.00 95.69 310 ARG A O 1
ATOM 2517 N N . PHE A 1 311 ? 25.098 -2.580 -3.732 1.00 96.44 311 PHE A N 1
ATOM 2518 C CA . PHE A 1 311 ? 24.620 -1.455 -4.532 1.00 96.44 311 PHE A CA 1
ATOM 2519 C C . PHE A 1 311 ? 25.396 -0.175 -4.223 1.00 96.44 311 PHE A C 1
ATOM 2521 O O . PHE A 1 311 ? 25.712 0.135 -3.078 1.00 96.44 311 PHE A O 1
ATOM 2528 N N . ASP A 1 312 ? 25.669 0.602 -5.268 1.00 94.31 312 ASP A N 1
ATOM 2529 C CA . ASP A 1 312 ? 26.172 1.965 -5.118 1.00 94.31 312 ASP A CA 1
ATOM 2530 C C . ASP A 1 312 ? 25.084 2.878 -4.531 1.00 94.31 312 ASP A C 1
ATOM 2532 O O . ASP A 1 312 ? 23.917 2.775 -4.915 1.00 94.31 312 ASP A O 1
ATOM 2536 N N . LYS A 1 313 ? 25.447 3.810 -3.641 1.00 93.75 313 LYS A N 1
ATOM 2537 C CA . LYS A 1 313 ? 24.484 4.754 -3.041 1.00 93.75 313 LYS A CA 1
ATOM 2538 C C . LYS A 1 313 ? 23.832 5.677 -4.075 1.00 93.75 313 LYS A C 1
ATOM 2540 O O . LYS A 1 313 ? 22.701 6.106 -3.868 1.00 93.75 313 LYS A O 1
ATOM 2545 N N . ASN A 1 314 ? 24.525 5.946 -5.181 1.00 94.19 314 ASN A N 1
ATOM 2546 C CA . ASN A 1 314 ? 24.043 6.741 -6.308 1.00 94.19 314 ASN A CA 1
ATOM 2547 C C . ASN A 1 314 ? 23.453 5.865 -7.425 1.00 94.19 314 ASN A C 1
ATOM 2549 O O . ASN A 1 314 ? 23.216 6.359 -8.527 1.00 94.19 314 ASN A O 1
ATOM 2553 N N . PHE A 1 315 ? 23.242 4.565 -7.179 1.00 97.31 315 PHE A N 1
ATOM 2554 C CA . PHE A 1 315 ? 22.607 3.689 -8.154 1.00 97.31 315 PHE A CA 1
ATOM 2555 C C . PHE A 1 315 ? 21.199 4.191 -8.485 1.00 97.31 315 PHE A C 1
ATOM 2557 O O . PHE A 1 315 ? 20.381 4.441 -7.592 1.00 97.31 315 PHE A O 1
ATOM 2564 N N . GLN A 1 316 ? 20.907 4.292 -9.778 1.00 97.25 316 GLN A N 1
AT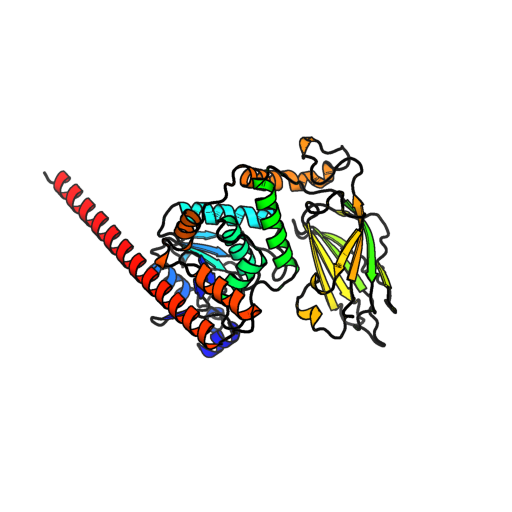OM 2565 C CA . GLN A 1 316 ? 19.603 4.697 -10.276 1.00 97.25 316 GLN A CA 1
ATOM 2566 C C . GLN A 1 316 ? 19.217 3.958 -11.554 1.00 97.25 316 GLN A C 1
ATOM 2568 O O . GLN A 1 316 ? 20.055 3.552 -12.361 1.00 97.25 316 GLN A O 1
ATOM 2573 N N . VAL A 1 317 ? 17.912 3.813 -11.740 1.00 97.94 317 VAL A N 1
ATOM 2574 C CA . VAL A 1 317 ? 17.288 3.280 -12.945 1.00 97.94 317 VAL A CA 1
ATOM 2575 C C . VAL A 1 317 ? 16.654 4.439 -13.694 1.00 97.94 317 VAL A C 1
ATOM 2577 O O . VAL A 1 317 ? 15.799 5.145 -13.163 1.00 97.94 317 VAL A O 1
ATOM 2580 N N . VAL A 1 318 ? 17.073 4.619 -14.939 1.00 96.94 318 VAL A N 1
ATOM 2581 C CA . VAL A 1 318 ? 16.585 5.663 -15.834 1.00 96.94 318 VAL A CA 1
ATOM 2582 C C . VAL A 1 318 ? 15.806 4.999 -16.959 1.00 96.94 318 VAL A C 1
ATOM 2584 O O . VAL A 1 318 ? 16.359 4.219 -17.732 1.00 96.94 318 VAL A O 1
ATOM 2587 N N . ILE A 1 319 ? 14.512 5.286 -17.039 1.00 95.62 319 ILE A N 1
ATOM 2588 C CA . ILE A 1 319 ? 13.610 4.758 -18.062 1.00 95.62 319 ILE A CA 1
ATOM 2589 C C . ILE A 1 319 ? 13.340 5.874 -19.062 1.00 95.62 319 ILE A C 1
ATOM 2591 O O . ILE A 1 319 ? 12.649 6.837 -18.748 1.00 95.62 319 ILE A O 1
ATOM 2595 N N . GLN A 1 320 ? 13.871 5.737 -20.271 1.00 93.88 320 GLN A N 1
ATOM 2596 C CA . GLN A 1 320 ? 13.553 6.616 -21.385 1.00 93.88 320 GLN A CA 1
ATOM 2597 C C . GLN A 1 320 ? 12.230 6.173 -22.008 1.00 93.88 320 GLN A C 1
ATOM 2599 O O . GLN A 1 320 ? 12.085 5.023 -22.441 1.00 93.88 320 GLN A O 1
ATOM 2604 N N . ILE A 1 321 ? 11.280 7.097 -22.060 1.00 93.81 321 ILE A N 1
ATOM 2605 C CA . ILE A 1 321 ? 9.918 6.867 -22.531 1.00 93.81 321 ILE A CA 1
ATOM 2606 C C . ILE A 1 321 ? 9.616 7.721 -23.763 1.00 93.81 321 ILE A C 1
ATOM 2608 O O . ILE A 1 321 ? 10.295 8.703 -24.056 1.00 93.81 321 ILE A O 1
ATOM 2612 N N . GLU A 1 322 ? 8.585 7.333 -24.496 1.00 92.62 322 GLU A N 1
ATOM 2613 C CA . GLU A 1 322 ? 7.978 8.113 -25.565 1.00 92.62 322 GLU A CA 1
ATOM 2614 C C . GLU A 1 322 ? 6.461 8.128 -25.349 1.00 92.62 322 GLU A C 1
ATOM 2616 O O . GLU A 1 322 ? 5.806 7.098 -25.541 1.00 92.62 322 GLU A O 1
ATOM 2621 N N . PRO A 1 323 ? 5.897 9.257 -24.893 1.00 91.62 323 PRO A N 1
ATOM 2622 C CA . PRO A 1 323 ? 4.456 9.400 -24.750 1.00 91.62 323 PRO A CA 1
ATOM 2623 C C . PRO A 1 323 ? 3.772 9.532 -26.116 1.00 91.62 323 PRO A C 1
ATOM 2625 O O . PRO A 1 323 ? 4.401 9.838 -27.132 1.00 91.62 323 PRO A O 1
ATOM 2628 N N . CYS A 1 324 ? 2.456 9.324 -26.147 1.00 91.75 324 CYS A N 1
ATOM 2629 C CA . CYS A 1 324 ? 1.664 9.648 -27.330 1.00 91.75 324 CYS A CA 1
ATOM 2630 C C . CYS A 1 324 ? 1.687 11.162 -27.598 1.00 91.75 324 CYS A C 1
ATOM 2632 O O . CYS A 1 324 ? 1.481 11.962 -26.693 1.00 91.75 324 CYS A O 1
ATOM 2634 N N . ILE A 1 325 ? 1.841 11.562 -28.863 1.00 90.50 325 ILE A N 1
ATOM 2635 C CA . ILE A 1 325 ? 1.813 12.982 -29.257 1.00 90.50 325 ILE A CA 1
ATOM 2636 C C . ILE A 1 325 ? 0.409 13.613 -29.197 1.00 90.50 325 ILE A C 1
ATOM 2638 O O . ILE A 1 325 ? 0.293 14.831 -29.238 1.00 90.50 325 ILE A O 1
ATOM 2642 N N . LYS A 1 326 ? -0.659 12.797 -29.167 1.00 92.94 326 LYS A N 1
ATOM 2643 C CA . LYS A 1 326 ? -2.064 13.257 -29.205 1.00 92.94 326 LYS A CA 1
ATOM 2644 C C . LYS A 1 326 ? -2.818 13.072 -27.891 1.00 92.94 326 LYS A C 1
ATOM 2646 O O . LYS A 1 326 ? -3.865 13.683 -27.724 1.00 92.94 326 LYS A O 1
ATOM 2651 N N . CYS A 1 327 ? -2.348 12.192 -27.010 1.00 94.00 327 CYS A N 1
ATOM 2652 C CA . CYS A 1 327 ? -3.041 11.850 -25.771 1.00 94.00 327 CYS A CA 1
ATOM 2653 C C . CYS A 1 327 ? -2.069 11.916 -24.598 1.00 94.00 327 CYS A C 1
ATOM 2655 O O . CYS A 1 327 ? -0.954 11.407 -24.687 1.00 94.00 327 CYS A O 1
ATOM 2657 N N . ASN A 1 328 ? -2.523 12.484 -23.491 1.00 92.94 328 ASN A N 1
ATOM 2658 C CA . ASN A 1 328 ? -1.788 12.601 -22.237 1.00 92.94 328 ASN A CA 1
ATOM 2659 C C . ASN A 1 328 ? -2.702 12.222 -21.061 1.00 92.94 328 ASN A C 1
ATOM 2661 O O . ASN A 1 328 ? -3.808 11.716 -21.257 1.00 92.94 328 ASN A O 1
ATOM 2665 N N . ASN A 1 329 ? -2.257 12.472 -19.830 1.00 93.69 329 ASN A N 1
ATOM 2666 C CA . ASN A 1 329 ? -3.006 12.104 -18.627 1.00 93.69 329 ASN A CA 1
ATOM 2667 C C . ASN A 1 329 ? -4.225 12.995 -18.355 1.00 93.69 329 ASN A C 1
ATOM 2669 O O . ASN A 1 329 ? -4.883 12.813 -17.340 1.00 93.69 329 ASN A O 1
ATOM 2673 N N . LYS A 1 330 ? -4.541 13.937 -19.246 1.00 93.81 330 LYS A N 1
ATOM 2674 C CA . LYS A 1 330 ? -5.757 14.760 -19.215 1.00 93.81 330 LYS A CA 1
ATOM 2675 C C . LYS A 1 330 ? -6.737 14.383 -20.328 1.00 93.81 330 LYS A C 1
ATOM 2677 O O . LYS A 1 330 ? -7.803 14.974 -20.418 1.00 93.81 330 LYS A O 1
ATOM 2682 N N . THR A 1 331 ? -6.374 13.441 -21.200 1.00 94.62 331 THR A N 1
ATOM 2683 C CA . THR A 1 331 ? -7.235 13.002 -22.303 1.00 94.62 331 THR A CA 1
ATOM 2684 C C . THR A 1 331 ? -8.240 11.969 -21.807 1.00 94.62 331 THR A C 1
ATOM 2686 O O . THR A 1 331 ? -7.850 10.892 -21.361 1.00 94.62 331 THR A O 1
ATOM 2689 N N . GLU A 1 332 ? -9.529 12.281 -21.921 1.00 95.19 332 GLU A N 1
ATOM 2690 C CA . GLU A 1 332 ? -10.615 11.372 -21.546 1.00 95.19 332 GLU A CA 1
ATOM 2691 C C . GLU A 1 332 ? -10.694 10.144 -22.468 1.00 95.19 332 GLU A C 1
ATOM 2693 O O . GLU A 1 332 ? -10.283 10.189 -23.632 1.00 95.19 332 GLU A O 1
ATOM 2698 N N . PHE A 1 333 ? -11.292 9.047 -21.986 1.00 95.50 333 PHE A N 1
ATOM 2699 C CA . PHE A 1 333 ? -11.417 7.797 -22.752 1.00 95.50 333 PHE A CA 1
ATOM 2700 C C . PHE A 1 333 ? -12.151 7.967 -24.097 1.00 95.50 333 PHE A C 1
ATOM 2702 O O . PHE A 1 333 ? -11.759 7.365 -25.100 1.00 95.50 333 PHE A O 1
ATOM 2709 N N . ASN A 1 334 ? -13.172 8.827 -24.151 1.00 95.25 334 ASN A N 1
ATOM 2710 C CA . ASN A 1 334 ? -13.934 9.146 -25.369 1.00 95.25 334 ASN A CA 1
ATOM 2711 C C . ASN A 1 334 ? -13.163 10.044 -26.364 1.00 95.25 334 ASN A C 1
ATOM 2713 O O . ASN A 1 334 ? -13.529 10.097 -27.537 1.00 95.25 334 ASN A O 1
ATOM 2717 N N . GLN A 1 335 ? -12.094 10.709 -25.916 1.00 96.38 335 GLN A N 1
ATOM 2718 C CA . GLN A 1 335 ? -11.243 11.619 -26.693 1.00 96.38 335 GLN A CA 1
ATOM 2719 C C . GLN A 1 335 ? -9.915 10.972 -27.113 1.00 96.38 335 GLN A C 1
ATOM 2721 O O . GLN A 1 335 ? -9.099 11.597 -27.795 1.00 96.38 335 GLN A O 1
ATOM 2726 N N . LEU A 1 336 ? -9.676 9.716 -26.723 1.00 96.38 336 LEU A N 1
ATOM 2727 C CA . LEU A 1 336 ? -8.472 8.990 -27.105 1.00 96.38 336 LEU A CA 1
ATOM 2728 C C . LEU A 1 336 ? -8.351 8.878 -28.626 1.00 96.38 336 LEU A C 1
ATOM 2730 O O . LEU A 1 336 ? -9.292 8.518 -29.334 1.00 96.38 336 LEU A O 1
ATOM 2734 N N . CYS A 1 337 ? -7.140 9.102 -29.134 1.00 96.19 337 CYS A N 1
ATOM 2735 C CA . CYS A 1 337 ? -6.842 8.854 -30.535 1.00 96.19 337 CYS A CA 1
ATOM 2736 C C . CYS A 1 337 ? -6.955 7.355 -30.876 1.00 96.19 337 CYS A C 1
ATOM 2738 O O . CYS A 1 337 ? -6.796 6.484 -30.014 1.00 96.19 337 CYS A O 1
ATOM 2740 N N . ASN A 1 338 ? -7.134 7.052 -32.167 1.00 95.75 338 ASN A N 1
ATOM 2741 C CA . ASN A 1 338 ? -7.279 5.680 -32.679 1.00 95.75 338 ASN A CA 1
ATOM 2742 C C . ASN A 1 338 ? -6.125 4.740 -32.290 1.00 95.75 338 ASN A C 1
ATOM 2744 O O . ASN A 1 338 ? -6.318 3.530 -32.248 1.00 95.75 338 ASN A O 1
ATOM 2748 N N . PHE A 1 339 ? -4.941 5.287 -32.002 1.00 93.62 339 PHE A N 1
ATOM 2749 C CA . PHE A 1 339 ? -3.785 4.505 -31.576 1.00 93.62 339 PHE A CA 1
ATOM 2750 C C . PHE A 1 339 ? -3.821 4.151 -30.082 1.00 93.62 339 PHE A C 1
ATOM 2752 O O . PHE A 1 339 ? -3.536 3.017 -29.723 1.00 93.62 339 PHE A O 1
ATOM 2759 N N . CYS A 1 340 ? -4.203 5.082 -29.202 1.00 95.06 340 CYS A N 1
ATOM 2760 C CA . CYS A 1 340 ? -4.222 4.840 -27.753 1.00 95.06 340 CYS A CA 1
ATOM 2761 C C . CYS A 1 340 ? -5.424 4.004 -27.302 1.00 95.06 340 CYS A C 1
ATOM 2763 O O . CYS A 1 340 ? -5.314 3.230 -26.350 1.00 95.06 340 CYS A O 1
ATOM 2765 N N . LYS A 1 341 ? -6.568 4.150 -27.982 1.00 95.19 341 LYS A N 1
ATOM 2766 C CA . LYS A 1 341 ? -7.838 3.525 -27.586 1.00 95.19 341 LYS A CA 1
ATOM 2767 C C . LYS A 1 341 ? -7.742 2.000 -27.376 1.00 95.19 341 LYS A C 1
ATOM 2769 O O . LYS A 1 341 ? -8.170 1.545 -26.318 1.00 95.19 341 LYS A O 1
ATOM 2774 N N . PRO A 1 342 ? -7.129 1.199 -28.274 1.00 94.06 342 PRO A N 1
ATOM 2775 C CA . PRO A 1 342 ? -7.006 -0.249 -28.074 1.00 94.06 342 PRO A CA 1
ATOM 2776 C C . PRO A 1 342 ? -6.149 -0.652 -26.865 1.00 94.06 342 PRO A C 1
ATOM 2778 O O . PRO A 1 342 ? -6.341 -1.733 -26.317 1.00 94.06 342 PRO A O 1
ATOM 2781 N N . HIS A 1 343 ? -5.205 0.195 -26.443 1.00 91.88 343 HIS A N 1
ATOM 2782 C CA . HIS A 1 343 ? -4.343 -0.085 -25.293 1.00 91.88 343 HIS A CA 1
ATOM 2783 C C . HIS A 1 343 ? -5.029 0.242 -23.963 1.00 91.88 343 HIS A C 1
ATOM 2785 O O . HIS A 1 343 ? -4.878 -0.500 -22.997 1.00 91.88 343 HIS A O 1
ATOM 2791 N N . LEU A 1 344 ? -5.807 1.326 -23.924 1.00 93.44 344 LEU A N 1
ATOM 2792 C CA . LEU A 1 344 ? -6.437 1.837 -22.703 1.00 93.44 344 LEU A CA 1
ATOM 2793 C C . LEU A 1 344 ? -7.854 1.297 -22.455 1.00 93.44 344 LEU A C 1
ATOM 2795 O O . LEU A 1 344 ? -8.392 1.500 -21.370 1.00 93.44 344 LEU A O 1
ATOM 2799 N N . ILE A 1 345 ? -8.445 0.560 -23.401 1.00 89.50 345 ILE A N 1
ATOM 2800 C CA . ILE A 1 345 ? -9.804 0.003 -23.260 1.00 89.50 345 ILE A CA 1
ATOM 2801 C C . ILE A 1 345 ? -9.967 -0.888 -22.019 1.00 89.50 345 ILE A C 1
ATOM 2803 O O . ILE A 1 345 ? -11.016 -0.903 -21.381 1.00 89.50 345 ILE A O 1
ATOM 2807 N N . ASN A 1 346 ? -8.905 -1.599 -21.628 1.00 87.38 346 ASN A N 1
ATOM 2808 C CA . ASN A 1 346 ? -8.929 -2.451 -20.440 1.00 87.38 346 ASN A CA 1
ATOM 2809 C C . ASN A 1 346 ? -8.842 -1.652 -19.132 1.00 87.38 346 ASN A C 1
ATOM 2811 O O . ASN A 1 346 ? -9.158 -2.203 -18.080 1.00 87.38 346 ASN A O 1
ATOM 2815 N N . GLU A 1 347 ? -8.431 -0.386 -19.176 1.00 91.69 347 GLU A N 1
ATOM 2816 C CA . GLU A 1 347 ? -8.355 0.506 -18.015 1.00 91.69 347 GLU A CA 1
ATOM 2817 C C . GLU A 1 347 ? -9.677 1.260 -17.792 1.00 91.69 347 GLU A C 1
ATOM 2819 O O . GLU A 1 347 ? -10.058 1.504 -16.647 1.00 91.69 347 GLU A O 1
ATOM 2824 N N . GLU A 1 348 ? -10.409 1.559 -18.871 1.00 93.19 348 GLU A N 1
ATOM 2825 C CA . GLU A 1 348 ? -11.598 2.424 -18.890 1.00 93.19 348 GLU A CA 1
ATOM 2826 C C . GLU A 1 348 ? -12.621 2.100 -17.799 1.00 93.19 348 GLU A C 1
ATOM 2828 O O . GLU A 1 348 ? -12.972 2.964 -16.998 1.00 93.19 348 GLU A O 1
ATOM 2833 N N . LYS A 1 349 ? -13.062 0.839 -17.703 1.00 92.75 349 LYS A N 1
ATOM 2834 C CA . LYS A 1 349 ? -14.097 0.440 -16.735 1.00 92.75 349 LYS A CA 1
ATOM 2835 C C . LYS A 1 349 ? -13.716 0.780 -15.292 1.00 92.75 349 LYS A C 1
ATOM 2837 O O . LYS A 1 349 ? -14.561 1.238 -14.531 1.00 92.75 349 LYS A O 1
ATOM 2842 N N . GLN A 1 350 ? -12.477 0.500 -14.898 1.00 90.94 350 GLN A N 1
ATOM 2843 C CA . GLN A 1 350 ? -12.026 0.687 -13.517 1.00 90.94 350 GLN A CA 1
ATOM 2844 C C . GLN A 1 350 ? -11.717 2.150 -13.228 1.00 90.94 350 GLN A C 1
ATOM 2846 O O . GLN A 1 350 ? -12.113 2.669 -12.190 1.00 90.94 350 GLN A O 1
ATOM 2851 N N . TRP A 1 351 ? -11.081 2.842 -14.169 1.00 94.44 351 TRP A N 1
ATOM 2852 C CA . TRP A 1 351 ? -10.798 4.261 -14.011 1.00 94.44 351 TRP A CA 1
ATOM 2853 C C . TRP A 1 351 ? -12.064 5.108 -13.994 1.00 94.44 351 TRP A C 1
ATOM 2855 O O . TRP A 1 351 ? -12.143 6.021 -13.184 1.00 94.44 351 TRP A O 1
ATOM 2865 N N . ASN A 1 352 ? -13.097 4.763 -14.765 1.00 94.75 352 ASN A N 1
ATOM 2866 C CA . ASN A 1 352 ? -14.396 5.428 -14.653 1.00 94.75 352 ASN A CA 1
ATOM 2867 C C . ASN A 1 352 ? -15.015 5.265 -13.254 1.00 94.75 352 ASN A C 1
ATOM 2869 O O . ASN A 1 352 ? -15.642 6.202 -12.765 1.00 94.75 352 ASN A O 1
ATOM 2873 N N . LYS A 1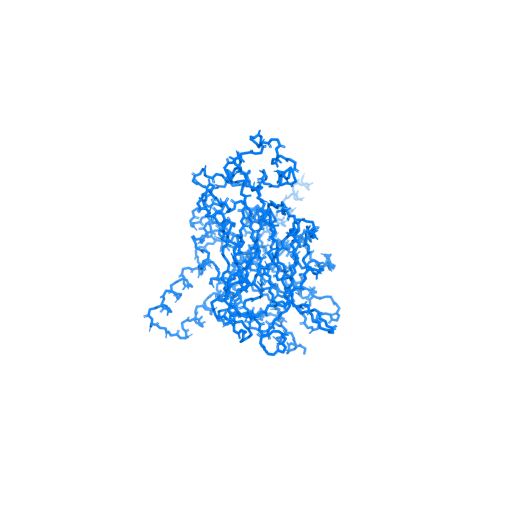 353 ? -14.800 4.131 -12.564 1.00 93.44 353 LYS A N 1
ATOM 2874 C CA . LYS A 1 353 ? -15.203 3.992 -11.153 1.00 93.44 353 LYS A CA 1
ATOM 2875 C C . LYS A 1 353 ? -14.386 4.900 -10.237 1.00 93.44 353 LYS A C 1
ATOM 2877 O O . LYS A 1 353 ? -14.975 5.604 -9.427 1.00 93.44 353 LYS A O 1
ATOM 2882 N N . ILE A 1 354 ? -13.056 4.908 -10.380 1.00 94.75 354 ILE A N 1
ATOM 2883 C CA . ILE A 1 354 ? -12.167 5.787 -9.599 1.00 94.75 354 ILE A CA 1
ATOM 2884 C C . ILE A 1 354 ? -12.592 7.249 -9.777 1.00 94.75 354 ILE A C 1
ATOM 2886 O O . ILE A 1 354 ? -12.778 7.964 -8.800 1.00 94.75 354 ILE A O 1
ATOM 2890 N N . ILE A 1 355 ? -12.800 7.682 -11.020 1.00 94.38 355 ILE A N 1
ATOM 2891 C CA . ILE A 1 355 ? -13.230 9.041 -11.360 1.00 94.38 355 ILE A CA 1
ATOM 2892 C C . ILE A 1 355 ? -14.614 9.328 -10.778 1.00 94.38 355 ILE A C 1
ATOM 2894 O O . ILE A 1 355 ? -14.809 10.392 -10.200 1.00 94.38 355 ILE A O 1
ATOM 2898 N N . GLY A 1 356 ? -15.550 8.379 -10.865 1.00 93.31 356 GLY A N 1
ATOM 2899 C CA . GLY A 1 356 ? -16.865 8.484 -10.235 1.00 93.31 356 GLY A CA 1
ATOM 2900 C C . GLY A 1 356 ? -16.763 8.733 -8.730 1.00 93.31 356 GLY A C 1
ATOM 2901 O O . GLY A 1 356 ? -17.309 9.721 -8.242 1.00 93.31 356 GLY A O 1
ATOM 2902 N N . LEU A 1 357 ? -15.984 7.911 -8.020 1.00 92.50 357 LEU A N 1
ATOM 2903 C CA . LEU A 1 357 ? -15.730 8.063 -6.584 1.00 92.50 357 LEU A CA 1
ATOM 2904 C C . LEU A 1 357 ? -15.099 9.420 -6.262 1.00 92.50 357 LEU A C 1
ATOM 2906 O O . LEU A 1 357 ? -15.579 10.131 -5.387 1.00 92.50 357 LEU A O 1
ATOM 2910 N N . ILE A 1 358 ? -14.062 9.811 -7.001 1.00 92.00 358 ILE A N 1
ATOM 2911 C CA . ILE A 1 358 ? -13.353 11.077 -6.794 1.00 92.00 358 ILE A CA 1
ATOM 2912 C C . ILE A 1 358 ? -14.255 12.287 -7.070 1.00 92.00 358 ILE A C 1
ATOM 2914 O O . ILE A 1 358 ? -14.214 13.259 -6.325 1.00 92.00 358 ILE A O 1
ATOM 2918 N N . SER A 1 359 ? -15.080 12.239 -8.117 1.00 88.19 359 SER A N 1
ATOM 2919 C CA . SER A 1 359 ? -15.971 13.344 -8.498 1.00 88.19 359 SER A CA 1
ATOM 2920 C C . SER A 1 359 ? -17.064 13.620 -7.461 1.00 88.19 359 SER A C 1
ATOM 2922 O O . SER A 1 359 ? -17.537 14.747 -7.339 1.00 88.19 359 SER A O 1
ATOM 2924 N N . GLN A 1 360 ? -17.452 12.592 -6.704 1.00 85.56 360 GLN A N 1
ATOM 2925 C CA . GLN A 1 360 ? -18.445 12.677 -5.633 1.00 85.56 360 GLN A CA 1
ATOM 2926 C C . GLN A 1 360 ? -17.801 12.884 -4.257 1.00 85.56 360 GLN A C 1
ATOM 2928 O O . GLN A 1 360 ? -18.491 13.240 -3.298 1.00 85.56 360 GLN A O 1
ATOM 2933 N N . TYR A 1 361 ? -16.489 12.667 -4.154 1.00 85.31 361 TYR A N 1
ATOM 2934 C CA . TYR A 1 361 ? -15.754 12.742 -2.906 1.00 85.31 361 TYR A CA 1
ATOM 2935 C C . TYR A 1 361 ? -15.704 14.180 -2.385 1.00 85.31 361 TYR A C 1
ATOM 2937 O O . TYR A 1 361 ? -15.191 15.098 -3.027 1.00 85.31 361 TYR A O 1
ATOM 2945 N N . LYS A 1 362 ? -16.212 14.358 -1.167 1.00 83.69 362 LYS A N 1
ATOM 2946 C CA . LYS A 1 362 ? -16.077 15.586 -0.387 1.00 83.69 362 LYS A CA 1
ATOM 2947 C C . LYS A 1 362 ? -15.204 15.269 0.810 1.00 83.69 362 LYS A C 1
ATOM 2949 O O . LYS A 1 362 ? -15.487 14.305 1.516 1.00 83.69 362 LYS A O 1
ATOM 2954 N N . VAL A 1 363 ? -14.171 16.079 1.037 1.00 81.06 363 VAL A N 1
ATOM 2955 C CA . VAL A 1 363 ? -13.321 15.938 2.225 1.00 81.06 363 VAL A CA 1
ATOM 2956 C C . VAL A 1 363 ? -14.198 16.120 3.461 1.00 81.06 363 VAL A C 1
ATOM 2958 O O . VAL A 1 363 ? -14.790 17.195 3.598 1.00 81.06 363 VAL A O 1
ATOM 2961 N N . PRO A 1 364 ? -14.307 15.113 4.343 1.00 82.50 364 PRO A N 1
ATOM 2962 C CA . PRO A 1 364 ? -14.960 15.301 5.628 1.00 82.50 364 PRO A CA 1
ATOM 2963 C C . PRO A 1 364 ? -14.191 16.341 6.449 1.00 82.50 364 PRO A C 1
ATOM 2965 O O . PRO A 1 364 ? -12.959 16.377 6.408 1.00 82.50 364 PRO A O 1
ATOM 2968 N N . ASP A 1 365 ? -14.899 17.183 7.198 1.00 87.06 365 ASP A N 1
ATOM 2969 C CA . ASP A 1 365 ? -14.245 18.010 8.214 1.00 87.06 365 ASP A CA 1
ATOM 2970 C C . ASP A 1 365 ? -13.642 17.135 9.338 1.00 87.06 365 ASP A C 1
ATOM 2972 O O . ASP A 1 365 ? -13.909 15.931 9.436 1.00 87.06 365 ASP A O 1
ATOM 2976 N N . ASP A 1 366 ? -12.777 17.722 10.179 1.00 90.00 366 ASP A N 1
ATOM 2977 C CA . ASP A 1 366 ? -12.106 16.970 11.256 1.00 90.00 366 ASP A CA 1
ATOM 2978 C C . ASP A 1 366 ? -13.108 16.351 12.238 1.00 90.00 366 ASP A C 1
ATOM 2980 O O . ASP A 1 366 ? -12.820 15.299 12.809 1.00 90.00 366 ASP A O 1
ATOM 2984 N N . GLU A 1 367 ? -14.276 16.966 12.433 1.00 92.50 367 GLU A N 1
ATOM 2985 C CA . GLU A 1 367 ? -15.305 16.472 13.345 1.00 92.50 367 GLU A CA 1
ATOM 2986 C C . GLU A 1 367 ? -15.923 15.177 12.813 1.00 92.50 367 GLU A C 1
ATOM 2988 O O . GLU A 1 367 ? -15.866 14.154 13.499 1.00 92.50 367 GLU A O 1
ATOM 2993 N N . LEU A 1 368 ? -16.382 15.173 11.560 1.00 91.62 368 LEU A N 1
ATOM 2994 C CA . LEU A 1 368 ? -16.906 13.987 10.884 1.00 91.62 368 LEU A CA 1
ATOM 2995 C C . LEU A 1 368 ? -15.848 12.888 10.768 1.00 91.62 368 LEU A C 1
ATOM 2997 O O . LEU A 1 368 ? -16.137 11.716 11.011 1.00 91.62 368 LEU A O 1
ATOM 3001 N N . ALA A 1 369 ? -14.602 13.241 10.440 1.00 94.44 369 ALA A N 1
ATOM 3002 C CA . ALA A 1 369 ? -13.504 12.278 10.397 1.00 94.44 369 ALA A CA 1
ATOM 3003 C C . ALA A 1 369 ? -13.237 11.658 11.782 1.00 94.44 369 ALA A C 1
ATOM 3005 O O . ALA A 1 369 ? -12.960 10.460 11.899 1.00 94.44 369 ALA A O 1
ATOM 3006 N N . THR A 1 370 ? -13.333 12.467 12.840 1.00 95.31 370 THR A N 1
ATOM 3007 C CA . THR A 1 370 ? -13.175 12.028 14.231 1.00 95.31 370 THR A CA 1
ATOM 3008 C C . THR A 1 370 ? -14.312 11.110 14.655 1.00 95.31 370 THR A C 1
ATOM 3010 O O . THR A 1 370 ? -14.053 10.046 15.215 1.00 95.31 370 THR A O 1
ATOM 3013 N N . GLU A 1 371 ? -15.557 11.470 14.362 1.00 93.31 371 GLU A N 1
ATOM 3014 C CA . GLU A 1 371 ? -16.724 10.633 14.630 1.00 93.31 371 GLU A CA 1
ATOM 3015 C C . GLU A 1 371 ? -16.619 9.289 13.894 1.00 93.31 371 GLU A C 1
ATOM 3017 O O . GLU A 1 371 ? -16.783 8.222 14.489 1.00 93.31 371 GLU A O 1
ATOM 3022 N N . LEU A 1 372 ? -16.235 9.319 12.618 1.00 94.75 372 LEU A N 1
ATOM 3023 C CA . LEU A 1 372 ? -16.130 8.126 11.788 1.00 94.75 372 LEU A CA 1
ATOM 3024 C C . LEU A 1 372 ? -15.058 7.143 12.277 1.00 94.75 372 LEU A C 1
ATOM 3026 O O . LEU A 1 372 ? -15.261 5.935 12.198 1.00 94.75 372 LEU A O 1
ATOM 3030 N N . LEU A 1 373 ? -13.918 7.633 12.772 1.00 96.44 373 LEU A N 1
ATOM 3031 C CA . LEU A 1 373 ? -12.770 6.795 13.150 1.00 96.44 373 LEU A CA 1
ATOM 3032 C C . LEU A 1 373 ? -12.693 6.480 14.650 1.00 96.44 373 LEU A C 1
ATOM 3034 O O . LEU A 1 373 ? -12.150 5.437 15.037 1.00 96.44 373 LEU A O 1
ATOM 3038 N N . PHE A 1 374 ? -13.201 7.385 15.486 1.00 95.19 374 PHE A N 1
ATOM 3039 C CA . PHE A 1 374 ? -13.031 7.376 16.939 1.00 95.19 374 PHE A CA 1
ATOM 3040 C C . PHE A 1 374 ? -14.343 7.543 17.712 1.00 95.19 374 PHE A C 1
ATOM 3042 O O . PHE A 1 374 ? -14.293 7.494 18.936 1.00 95.19 374 PHE A O 1
ATOM 3049 N N . ILE A 1 375 ? -15.497 7.716 17.054 1.00 91.94 375 ILE A N 1
ATOM 3050 C CA . ILE A 1 375 ? -16.811 8.049 17.649 1.00 91.94 375 ILE A CA 1
ATOM 3051 C C . ILE A 1 375 ? -16.894 9.462 18.212 1.00 91.94 375 ILE A C 1
ATOM 3053 O O . ILE A 1 375 ? -17.879 10.156 17.986 1.00 91.94 375 ILE A O 1
ATOM 3057 N N . ASN A 1 376 ? -15.882 9.902 18.951 1.00 91.62 376 ASN A N 1
ATOM 3058 C CA . ASN A 1 376 ? -15.820 11.246 19.502 1.00 91.62 376 ASN A CA 1
ATOM 3059 C C . ASN A 1 376 ? -14.372 11.660 19.796 1.00 91.62 376 ASN A C 1
ATOM 3061 O O . ASN A 1 376 ? -13.446 10.843 19.821 1.00 91.62 376 ASN A O 1
ATOM 3065 N N . LYS A 1 377 ? -14.187 12.951 20.085 1.00 92.75 377 LYS A N 1
ATOM 3066 C CA . LYS A 1 377 ? -12.866 13.548 20.316 1.00 92.75 377 LYS A CA 1
ATOM 3067 C C . LYS A 1 377 ? -12.117 12.970 21.520 1.00 92.75 377 LYS A C 1
ATOM 3069 O O . LYS A 1 377 ? -10.892 12.990 21.529 1.00 92.75 377 LYS A O 1
ATOM 3074 N N . SER A 1 378 ? -12.806 12.422 22.525 1.00 92.06 378 SER A N 1
ATOM 3075 C CA . SER A 1 378 ? -12.141 11.868 23.716 1.00 92.06 378 SER A CA 1
ATOM 3076 C C . SER A 1 378 ? -11.346 10.589 23.418 1.00 92.06 378 SER A C 1
ATOM 3078 O O . SER A 1 378 ? -10.372 10.281 24.113 1.00 92.06 378 SER A O 1
ATOM 3080 N N . PHE A 1 379 ? -11.721 9.872 22.356 1.00 93.38 379 PHE A N 1
ATOM 3081 C CA . PHE A 1 379 ? -11.030 8.675 21.887 1.00 93.38 379 PHE A CA 1
ATOM 3082 C C . PHE A 1 379 ? -9.986 8.946 20.803 1.00 93.38 379 PHE A C 1
ATOM 3084 O O . PHE A 1 379 ? -9.160 8.066 20.547 1.00 93.38 379 PHE A O 1
ATOM 3091 N N . ASP A 1 380 ? -10.003 10.140 20.211 1.00 94.56 380 ASP A N 1
ATOM 3092 C CA . ASP A 1 380 ? -9.022 10.600 19.232 1.00 94.56 380 ASP A CA 1
ATOM 3093 C C . ASP A 1 380 ? -7.641 10.739 19.893 1.00 94.56 380 ASP A C 1
ATOM 3095 O O . ASP A 1 380 ? -7.480 11.349 20.957 1.00 94.56 380 ASP A O 1
ATOM 3099 N N . ASP A 1 381 ? -6.637 10.108 19.294 1.00 94.44 381 ASP A N 1
ATOM 3100 C CA . ASP A 1 381 ? -5.240 10.145 19.729 1.00 94.44 381 ASP A CA 1
ATOM 3101 C C . ASP A 1 381 ? -4.291 10.671 18.642 1.00 94.44 381 ASP A C 1
ATOM 3103 O O . ASP A 1 381 ? -3.075 10.667 18.835 1.00 94.44 381 ASP A O 1
ATOM 3107 N N . VAL A 1 382 ? -4.829 11.171 17.522 1.00 95.12 382 VAL A N 1
ATOM 3108 C CA . VAL A 1 382 ? -4.028 11.636 16.383 1.00 95.12 382 VAL A CA 1
ATOM 3109 C C . VAL A 1 382 ? -3.155 12.821 16.774 1.00 95.12 382 VAL A C 1
ATOM 3111 O O . VAL A 1 382 ? -1.942 12.767 16.588 1.00 95.12 382 VAL A O 1
ATOM 3114 N N . GLU A 1 383 ? -3.742 13.871 17.350 1.00 92.88 383 GLU A N 1
ATOM 3115 C CA . GLU A 1 383 ? -3.008 15.105 17.663 1.00 92.88 383 GLU A CA 1
ATOM 3116 C C . GLU A 1 383 ? -1.900 14.869 18.699 1.00 92.88 383 GLU A C 1
ATOM 3118 O O . GLU A 1 383 ? -0.800 15.392 18.557 1.00 92.88 383 GLU A O 1
ATOM 3123 N N . GLU A 1 384 ? -2.148 14.007 19.687 1.00 91.88 384 GLU A N 1
ATOM 3124 C CA . GLU A 1 384 ? -1.157 13.621 20.697 1.00 91.88 384 GLU A CA 1
ATOM 3125 C C . GLU A 1 384 ? 0.071 12.948 20.053 1.00 91.88 384 GLU A C 1
ATOM 3127 O O . GLU A 1 384 ? 1.214 13.272 20.382 1.00 91.88 384 GLU A O 1
ATOM 3132 N N . ILE A 1 385 ? -0.150 12.060 19.079 1.00 92.62 385 ILE A N 1
ATOM 3133 C CA . ILE A 1 385 ? 0.931 11.388 18.343 1.00 92.62 385 ILE A CA 1
ATOM 3134 C C . ILE A 1 385 ? 1.632 12.352 17.378 1.00 92.62 385 ILE A C 1
ATOM 3136 O O . ILE A 1 385 ? 2.853 12.297 17.233 1.00 92.62 385 ILE A O 1
ATOM 3140 N N . MET A 1 386 ? 0.895 13.257 16.729 1.00 93.56 386 MET A N 1
ATOM 3141 C CA . MET A 1 386 ? 1.490 14.254 15.833 1.00 93.56 386 MET A CA 1
ATOM 3142 C C . MET A 1 386 ? 2.334 15.286 16.593 1.00 93.56 386 MET A C 1
ATOM 3144 O O . MET A 1 386 ? 3.374 15.710 16.092 1.00 93.56 386 MET A O 1
ATOM 3148 N N . GLN A 1 387 ? 1.938 15.671 17.809 1.00 90.69 387 GLN A N 1
ATOM 3149 C CA . GLN A 1 387 ? 2.748 16.523 18.687 1.00 90.69 387 GLN A CA 1
ATOM 3150 C C . GLN A 1 387 ? 4.063 15.844 19.058 1.00 90.69 387 GLN A C 1
ATOM 3152 O O . GLN A 1 387 ? 5.119 16.463 18.938 1.00 90.69 387 GLN A O 1
ATOM 3157 N N . PHE A 1 388 ? 4.006 14.560 19.409 1.00 88.88 388 PHE A N 1
ATOM 3158 C CA . PHE A 1 388 ? 5.198 13.774 19.704 1.00 88.88 388 PHE A CA 1
ATOM 3159 C C . PHE A 1 388 ? 6.162 13.696 18.506 1.00 88.88 388 PHE A C 1
ATOM 3161 O O . PHE A 1 388 ? 7.343 14.020 18.646 1.00 88.88 388 PHE A O 1
ATOM 3168 N N . LYS A 1 389 ? 5.645 13.422 17.299 1.00 90.25 389 LYS A N 1
ATOM 3169 C CA . LYS A 1 389 ? 6.433 13.465 16.054 1.00 90.25 389 LYS A CA 1
ATOM 3170 C C . LYS A 1 389 ? 7.144 14.809 15.857 1.00 90.25 389 LYS A C 1
ATOM 3172 O O . LYS A 1 389 ? 8.275 14.866 15.380 1.00 90.25 389 LYS A O 1
ATOM 3177 N N . ARG A 1 390 ? 6.469 15.921 16.174 1.00 89.38 390 ARG A N 1
ATOM 3178 C CA . ARG A 1 390 ? 7.052 17.266 16.053 1.00 89.38 390 ARG A CA 1
ATOM 3179 C C . ARG A 1 390 ? 8.167 17.492 17.079 1.00 89.38 390 ARG A C 1
ATOM 3181 O O . ARG A 1 390 ? 9.193 18.037 16.686 1.00 89.38 390 ARG A O 1
ATOM 3188 N N . SER A 1 391 ? 8.009 17.020 18.320 1.00 85.00 391 SER A N 1
ATOM 3189 C CA . SER A 1 391 ? 9.052 17.119 19.359 1.00 85.00 391 SER A CA 1
ATOM 3190 C C . SER A 1 391 ? 10.296 16.269 19.076 1.00 85.00 391 SER A C 1
ATOM 3192 O O . SER A 1 391 ? 11.412 16.692 19.373 1.00 85.00 391 SER A O 1
ATOM 3194 N N . GLU A 1 392 ? 10.136 15.105 18.435 1.00 78.94 392 GLU A N 1
ATOM 3195 C CA . GLU A 1 392 ? 11.270 14.269 18.009 1.00 78.94 392 GLU A CA 1
ATOM 3196 C C . GLU A 1 392 ? 12.195 15.004 17.039 1.00 78.94 392 GLU A C 1
ATOM 3198 O O . GLU A 1 392 ? 13.417 14.892 17.122 1.00 78.94 392 GLU A O 1
ATOM 3203 N N . ASN A 1 393 ? 11.618 15.815 16.151 1.00 75.38 393 ASN A N 1
ATOM 3204 C CA . ASN A 1 393 ? 12.384 16.594 15.184 1.00 75.38 393 ASN A CA 1
ATOM 3205 C C . ASN A 1 393 ? 13.069 17.829 15.800 1.00 75.38 393 ASN A C 1
ATOM 3207 O O . ASN A 1 393 ? 13.921 18.423 15.141 1.00 75.38 393 ASN A O 1
ATOM 3211 N N . SER A 1 394 ? 12.719 18.233 17.029 1.00 72.50 394 SER A N 1
ATOM 3212 C CA . SER A 1 394 ? 13.211 19.461 17.674 1.00 72.50 394 SER A CA 1
ATOM 3213 C C . SER A 1 394 ? 14.262 19.242 18.774 1.00 72.50 394 SER A C 1
ATOM 3215 O O . SER A 1 394 ? 14.534 20.173 19.525 1.00 72.50 394 SER A O 1
ATOM 3217 N N . ASN A 1 395 ? 14.882 18.055 18.868 1.00 64.44 395 ASN A N 1
ATOM 3218 C CA . ASN A 1 395 ? 15.842 17.666 19.925 1.00 64.44 395 ASN A CA 1
ATOM 3219 C C . ASN A 1 395 ? 15.290 17.726 21.373 1.00 64.44 395 ASN A C 1
ATOM 3221 O O . ASN A 1 395 ? 16.068 17.629 22.319 1.00 64.44 395 ASN A O 1
ATOM 3225 N N . ASP A 1 396 ? 13.968 17.822 21.561 1.00 63.62 396 ASP A N 1
ATOM 3226 C CA . ASP A 1 396 ? 13.282 17.848 22.872 1.00 63.62 396 ASP A CA 1
ATOM 3227 C C . ASP A 1 396 ? 12.700 16.463 23.228 1.00 63.62 396 ASP A C 1
ATOM 3229 O O . ASP A 1 396 ? 11.563 16.297 23.670 1.00 63.62 396 ASP A O 1
ATOM 3233 N N . TYR A 1 397 ? 13.462 15.417 22.907 1.00 66.38 397 TYR A N 1
ATOM 3234 C CA . TYR A 1 397 ? 12.994 14.036 22.924 1.00 66.38 397 TYR A CA 1
ATOM 3235 C C . TYR A 1 397 ? 13.172 13.376 24.300 1.00 66.38 397 TYR A C 1
ATOM 3237 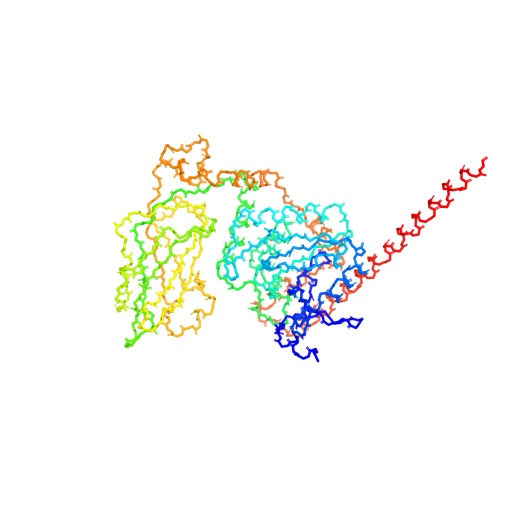O O . TYR A 1 397 ? 14.297 13.118 24.730 1.00 66.38 397 TYR A O 1
ATOM 3245 N N . ASP A 1 398 ? 12.058 13.010 24.945 1.00 72.19 398 ASP A N 1
ATOM 3246 C CA . ASP A 1 398 ? 12.034 12.068 26.073 1.00 72.19 398 ASP A CA 1
ATOM 3247 C C . ASP A 1 398 ? 11.380 10.735 25.644 1.00 72.19 398 ASP A C 1
ATOM 3249 O O . ASP A 1 398 ? 10.172 10.700 25.375 1.00 72.19 398 ASP A O 1
ATOM 3253 N N . PRO A 1 399 ? 12.126 9.610 25.639 1.00 68.19 399 PRO A N 1
ATOM 3254 C CA . PRO A 1 399 ? 11.587 8.276 25.363 1.00 68.19 399 PRO A CA 1
ATOM 3255 C C . PRO A 1 399 ? 10.374 7.881 26.223 1.00 68.19 399 PRO A C 1
ATOM 3257 O O . PRO A 1 399 ? 9.529 7.099 25.778 1.00 68.19 399 PRO A O 1
ATOM 3260 N N . LYS A 1 400 ? 10.253 8.405 27.454 1.00 77.44 400 LYS A N 1
ATOM 3261 C CA . LYS A 1 400 ? 9.103 8.120 28.334 1.00 77.44 400 LYS A CA 1
ATOM 3262 C C . LYS A 1 400 ? 7.804 8.725 27.805 1.00 77.44 400 LYS A C 1
ATOM 3264 O O . LYS A 1 400 ? 6.723 8.215 28.114 1.00 77.44 400 LYS A O 1
ATOM 3269 N N . THR A 1 401 ? 7.885 9.774 26.988 1.00 80.44 401 THR A N 1
ATOM 3270 C CA . THR A 1 401 ? 6.717 10.449 26.414 1.00 80.44 401 THR A CA 1
ATOM 3271 C C . THR A 1 401 ? 5.925 9.502 25.518 1.00 80.44 401 THR A C 1
ATOM 3273 O O . THR A 1 401 ? 4.718 9.357 25.715 1.00 80.44 401 THR A O 1
ATOM 3276 N N . LEU A 1 402 ? 6.583 8.757 24.622 1.00 79.31 402 LEU A N 1
ATOM 3277 C CA . LEU A 1 402 ? 5.904 7.785 23.757 1.00 79.31 402 LEU A CA 1
ATOM 3278 C C . LEU A 1 402 ? 5.256 6.649 24.552 1.00 79.31 402 LEU A C 1
ATOM 3280 O O . LEU A 1 402 ? 4.151 6.203 24.237 1.00 79.31 402 LEU A O 1
ATOM 3284 N N . GLU A 1 403 ? 5.923 6.171 25.603 1.00 82.44 403 GLU A N 1
ATOM 3285 C CA . GLU A 1 403 ? 5.367 5.139 26.477 1.00 82.44 403 GLU A CA 1
ATOM 3286 C C . GLU A 1 403 ? 4.081 5.625 27.166 1.00 82.44 403 GLU A C 1
ATOM 3288 O O . GLU A 1 403 ? 3.080 4.903 27.203 1.00 82.44 403 GLU A O 1
ATOM 3293 N N . ASN A 1 404 ? 4.071 6.868 27.652 1.00 85.12 404 ASN A N 1
ATOM 3294 C CA . ASN A 1 404 ? 2.903 7.484 28.279 1.00 85.12 404 ASN A CA 1
ATOM 3295 C C . ASN A 1 404 ? 1.759 7.722 27.283 1.00 85.12 404 ASN A C 1
ATOM 3297 O O . ASN A 1 404 ? 0.600 7.448 27.609 1.00 85.12 404 ASN A O 1
ATOM 3301 N N . ILE A 1 405 ? 2.066 8.161 26.058 1.00 84.88 405 ILE A N 1
ATOM 3302 C CA . ILE A 1 405 ? 1.087 8.277 24.964 1.00 84.88 405 ILE A CA 1
ATOM 3303 C C . ILE A 1 405 ? 0.465 6.909 24.668 1.00 84.88 405 ILE A C 1
ATOM 3305 O O . ILE A 1 405 ? -0.756 6.757 24.642 1.00 84.88 405 ILE A O 1
ATOM 3309 N N . ASN A 1 406 ? 1.293 5.870 24.550 1.00 83.69 406 ASN A N 1
ATOM 3310 C CA . ASN A 1 406 ? 0.829 4.504 24.319 1.00 83.69 406 ASN A CA 1
ATOM 3311 C C . ASN A 1 406 ? -0.066 3.984 25.454 1.00 83.69 406 ASN A C 1
ATOM 3313 O O . ASN A 1 406 ? -1.076 3.330 25.186 1.00 83.69 406 ASN A O 1
ATOM 3317 N N . LYS A 1 407 ? 0.267 4.276 26.718 1.00 86.06 407 LYS A N 1
ATOM 3318 C CA . LYS A 1 407 ? -0.578 3.930 27.875 1.00 86.06 407 LYS A CA 1
ATOM 3319 C C . LYS A 1 407 ? -1.938 4.627 27.804 1.00 86.06 407 LYS A C 1
ATOM 3321 O O . LYS A 1 407 ? -2.962 3.966 27.980 1.00 86.06 407 LYS A O 1
ATOM 3326 N N . ARG A 1 408 ? -1.967 5.925 27.486 1.00 87.19 408 ARG A N 1
ATOM 3327 C CA . ARG A 1 408 ? -3.210 6.701 27.335 1.00 87.19 408 ARG A CA 1
ATOM 3328 C C . ARG A 1 408 ? -4.061 6.214 26.162 1.00 87.19 408 ARG A C 1
ATOM 3330 O O . ARG A 1 408 ? -5.257 6.000 26.341 1.00 87.19 408 ARG A O 1
ATOM 3337 N N . SER A 1 409 ? -3.461 5.949 25.001 1.00 86.19 409 SER A N 1
ATOM 3338 C CA . SER A 1 409 ? -4.173 5.387 23.843 1.00 86.19 409 SER A CA 1
ATOM 3339 C C . SER A 1 409 ? -4.790 4.015 24.159 1.00 86.19 409 SER A C 1
ATOM 3341 O O . SER A 1 409 ? -5.966 3.781 23.864 1.00 86.19 409 SER A O 1
ATOM 3343 N N . ARG A 1 410 ? -4.057 3.138 24.866 1.00 86.00 410 ARG A N 1
ATOM 3344 C CA . ARG A 1 410 ? -4.588 1.852 25.358 1.00 86.00 410 ARG A CA 1
ATOM 3345 C C . ARG A 1 410 ? -5.766 2.042 26.313 1.00 86.00 410 ARG A C 1
ATOM 3347 O O . ARG A 1 410 ? -6.775 1.362 26.149 1.00 86.00 410 ARG A O 1
ATOM 3354 N N . ALA A 1 411 ? -5.671 2.972 27.264 1.00 87.56 411 ALA A N 1
ATOM 3355 C CA . ALA A 1 411 ? -6.770 3.286 28.179 1.00 87.56 411 ALA A CA 1
ATOM 3356 C C . ALA A 1 411 ? -8.018 3.783 27.425 1.00 87.56 411 ALA A C 1
ATOM 3358 O O . ALA A 1 411 ? -9.120 3.303 27.685 1.00 87.56 411 ALA A O 1
ATOM 3359 N N . LYS A 1 412 ? -7.839 4.657 26.422 1.00 89.81 412 LYS A N 1
ATOM 3360 C CA . LYS A 1 412 ? -8.914 5.095 25.515 1.00 89.81 412 LYS A CA 1
ATOM 3361 C C . LYS A 1 412 ? -9.557 3.909 24.783 1.00 89.81 412 LYS A C 1
ATOM 3363 O O . LYS A 1 412 ? -10.775 3.854 24.681 1.00 89.81 412 LYS A O 1
ATOM 3368 N N . THR A 1 413 ? -8.771 2.946 24.292 1.00 87.69 413 THR A N 1
ATOM 3369 C CA . THR A 1 413 ? -9.306 1.737 23.628 1.00 87.69 413 THR A CA 1
ATOM 3370 C C . THR A 1 413 ? -10.099 0.852 24.586 1.00 87.69 413 THR A C 1
ATOM 3372 O O . THR A 1 413 ? -11.162 0.367 24.217 1.00 87.69 413 THR A O 1
ATOM 3375 N N . ILE A 1 414 ? -9.621 0.664 25.819 1.00 87.38 414 ILE A N 1
ATOM 3376 C CA . ILE A 1 414 ? -10.337 -0.122 26.836 1.00 87.38 414 ILE A CA 1
ATOM 3377 C C . ILE A 1 414 ? -11.682 0.528 27.164 1.00 87.38 414 ILE A C 1
ATOM 3379 O O . ILE A 1 414 ? -12.698 -0.161 27.187 1.00 87.38 414 ILE A O 1
ATOM 3383 N N . LYS A 1 415 ? -11.691 1.848 27.373 1.00 89.19 415 LYS A N 1
ATOM 3384 C CA . LYS A 1 415 ? -12.917 2.602 27.640 1.00 89.19 415 LYS A CA 1
ATOM 3385 C C . LYS A 1 415 ? -13.904 2.502 26.470 1.00 89.19 415 LYS A C 1
ATOM 3387 O O . LYS A 1 415 ? -15.069 2.211 26.696 1.00 89.19 415 LYS A O 1
ATOM 3392 N N . PHE A 1 416 ? -13.428 2.639 25.230 1.00 89.69 416 PHE A N 1
ATOM 3393 C CA . PHE A 1 416 ? -14.254 2.437 24.034 1.00 89.69 416 PHE A CA 1
ATOM 3394 C C . PHE A 1 416 ? -14.905 1.044 24.001 1.00 89.69 416 PHE A C 1
ATOM 3396 O O . PHE A 1 416 ? -16.107 0.937 23.788 1.00 89.69 416 PHE A O 1
ATOM 3403 N N . GLN A 1 417 ? -14.140 -0.021 24.261 1.00 87.31 417 GLN A N 1
ATOM 3404 C CA . GLN A 1 417 ? -14.672 -1.391 24.286 1.00 87.31 417 GLN A CA 1
ATOM 3405 C C . GLN A 1 417 ? -15.758 -1.573 25.355 1.00 87.31 417 GLN A C 1
ATOM 3407 O O . GLN A 1 417 ? -16.765 -2.228 25.109 1.00 87.31 417 GLN A O 1
ATOM 3412 N N . GLN A 1 418 ? -15.572 -0.975 26.534 1.00 87.38 418 GLN A N 1
ATOM 3413 C CA . GLN A 1 418 ? -16.567 -1.015 27.608 1.00 87.38 418 GLN A CA 1
ATOM 3414 C C . GLN A 1 418 ? -17.850 -0.274 27.221 1.00 87.38 418 GLN A C 1
ATOM 3416 O O . GLN A 1 418 ? -18.938 -0.795 27.447 1.00 87.38 418 GLN A O 1
ATOM 3421 N N . GLU A 1 419 ? -17.732 0.907 26.610 1.00 87.50 419 GLU A N 1
ATOM 3422 C CA . GLU A 1 419 ? -18.889 1.679 26.142 1.00 87.50 419 GLU A CA 1
ATOM 3423 C C . GLU A 1 419 ? -19.650 0.957 25.020 1.00 87.50 419 GLU A C 1
ATOM 3425 O O . GLU A 1 419 ? -20.878 0.969 25.019 1.00 87.50 419 GLU A O 1
ATOM 3430 N N . GLN A 1 420 ? -18.950 0.269 24.110 1.00 82.69 420 GLN A N 1
ATOM 3431 C CA . GLN A 1 420 ? -19.579 -0.557 23.072 1.00 82.69 420 GLN A CA 1
ATOM 3432 C C . GLN A 1 420 ? -20.400 -1.704 23.671 1.00 82.69 420 GLN A C 1
ATOM 3434 O O . GLN A 1 420 ? -21.568 -1.864 23.328 1.00 82.69 420 GLN A O 1
ATOM 3439 N N . LEU A 1 421 ? -19.833 -2.452 24.621 1.00 83.31 421 LEU A N 1
ATOM 3440 C CA . LEU A 1 421 ? -20.554 -3.523 25.315 1.00 83.31 421 LEU A CA 1
ATOM 3441 C C . LEU A 1 421 ? -21.780 -2.997 26.078 1.00 83.31 421 LEU A C 1
ATOM 3443 O O . LEU A 1 421 ? -22.825 -3.642 26.089 1.00 83.31 421 LEU A O 1
ATOM 3447 N N . GLN A 1 422 ? -21.676 -1.822 26.705 1.00 84.38 422 GLN A N 1
ATOM 3448 C CA . GLN A 1 422 ? -22.803 -1.197 27.405 1.00 84.38 422 GLN A CA 1
ATOM 3449 C C . GLN A 1 422 ? -23.922 -0.790 26.442 1.00 84.38 422 GLN A C 1
ATOM 3451 O O . GLN A 1 422 ? -25.089 -1.059 26.722 1.00 84.38 422 GLN A O 1
ATOM 3456 N N . GLN A 1 423 ? -23.582 -0.182 25.302 1.00 80.38 423 GLN A N 1
ATOM 3457 C CA . GLN A 1 423 ? -24.561 0.168 24.268 1.00 80.38 423 GLN A CA 1
ATOM 3458 C C . GLN A 1 423 ? -25.258 -1.079 23.714 1.00 80.38 423 GLN A C 1
ATOM 3460 O O . GLN A 1 423 ? -26.479 -1.082 23.578 1.00 80.38 423 GLN A O 1
ATOM 3465 N N . GLN A 1 424 ? -24.511 -2.161 23.485 1.00 75.88 424 GLN A N 1
ATOM 3466 C CA . GLN A 1 424 ? -25.071 -3.444 23.050 1.00 75.88 424 GLN A CA 1
ATOM 3467 C C . GLN A 1 424 ? -26.061 -4.011 24.081 1.00 75.88 424 GLN A C 1
ATOM 3469 O O . GLN A 1 424 ? -27.172 -4.395 23.726 1.00 75.88 424 GLN A O 1
ATOM 3474 N N . GLN A 1 425 ? -25.707 -4.015 25.372 1.00 80.56 425 GLN A N 1
ATOM 3475 C CA . GLN A 1 425 ? -26.608 -4.483 26.437 1.00 80.56 425 GLN A CA 1
ATOM 3476 C C . GLN A 1 425 ? -27.894 -3.652 26.518 1.00 80.56 425 GLN A C 1
ATOM 3478 O O . GLN A 1 425 ? -28.972 -4.209 26.717 1.00 80.56 425 GLN A O 1
ATOM 3483 N N . GLN A 1 426 ? -27.796 -2.335 26.328 1.00 81.12 426 GLN A N 1
ATOM 3484 C CA . GLN A 1 426 ? -28.962 -1.450 26.304 1.00 81.12 426 GLN A CA 1
ATOM 3485 C C . GLN A 1 426 ? -29.869 -1.723 25.097 1.00 81.12 426 GLN A C 1
ATOM 3487 O O . GLN A 1 426 ? -31.086 -1.748 25.257 1.00 81.12 426 GLN A O 1
ATOM 3492 N N . GLN A 1 427 ? -29.303 -1.966 23.911 1.00 77.38 427 GLN A N 1
ATOM 3493 C CA . GLN A 1 427 ? -30.082 -2.306 22.713 1.00 77.38 427 GLN A CA 1
ATOM 3494 C C . GLN A 1 427 ? -30.834 -3.634 22.872 1.00 77.38 427 GLN A C 1
ATOM 3496 O O . GLN A 1 427 ? -32.012 -3.706 22.531 1.00 77.38 427 GLN A O 1
ATOM 3501 N N . ILE A 1 428 ? -30.191 -4.657 23.446 1.00 77.25 428 ILE A N 1
ATOM 3502 C CA . ILE A 1 428 ? -30.832 -5.954 23.720 1.00 77.25 428 ILE A CA 1
ATOM 3503 C C . ILE A 1 428 ? -32.001 -5.778 24.699 1.00 77.25 428 ILE A C 1
ATOM 3505 O O . ILE A 1 428 ? -33.105 -6.240 24.423 1.00 77.25 428 ILE A O 1
ATOM 3509 N N . GLN A 1 429 ? -31.800 -5.039 25.796 1.00 77.25 429 GLN A N 1
ATOM 3510 C CA . GLN A 1 429 ? -32.862 -4.772 26.775 1.00 77.25 429 GLN A CA 1
ATOM 3511 C C . GLN A 1 429 ? -34.044 -3.996 26.173 1.00 77.25 429 GLN A C 1
ATOM 3513 O O . GLN A 1 429 ? -35.195 -4.251 26.525 1.00 77.25 429 GLN A O 1
ATOM 3518 N N . GLN A 1 430 ? -33.782 -3.059 25.256 1.00 76.25 430 GLN A N 1
ATOM 3519 C CA . GLN A 1 430 ? -34.834 -2.317 24.555 1.00 76.25 430 GLN A CA 1
ATOM 3520 C C . GLN A 1 430 ? -35.633 -3.210 23.597 1.00 76.25 430 GLN A C 1
ATOM 3522 O O . GLN A 1 430 ? -36.857 -3.103 23.558 1.00 76.25 430 GLN A O 1
ATOM 3527 N N . GLN A 1 431 ? -34.969 -4.111 22.867 1.00 72.38 431 GLN A N 1
ATOM 3528 C CA . GLN A 1 431 ? -35.632 -5.066 21.971 1.00 72.38 431 GLN A CA 1
ATOM 3529 C C . GLN A 1 431 ? -36.467 -6.097 22.740 1.00 72.38 431 GLN A C 1
ATOM 3531 O O . GLN A 1 431 ? -37.600 -6.382 22.355 1.00 72.38 431 GLN A O 1
ATOM 3536 N N . GLU A 1 432 ? -35.952 -6.618 23.857 1.00 74.69 432 GLU A N 1
ATOM 3537 C CA . GLU A 1 432 ? -36.710 -7.516 24.734 1.00 74.69 432 GLU A CA 1
ATOM 3538 C C . GLU A 1 432 ? -37.935 -6.800 25.320 1.00 74.69 432 GLU A C 1
ATOM 3540 O O . GLU A 1 432 ? -39.043 -7.325 25.244 1.00 74.69 432 GLU A O 1
ATOM 3545 N N . GLY A 1 433 ? -37.773 -5.568 25.817 1.00 67.56 433 GLY A N 1
ATOM 3546 C CA . GLY A 1 433 ? -38.875 -4.761 26.353 1.00 67.56 433 GLY A CA 1
ATOM 3547 C C . GLY A 1 433 ? -39.981 -4.450 25.335 1.00 67.56 433 GLY A C 1
ATOM 3548 O O . GLY A 1 433 ? -41.157 -4.478 25.692 1.00 67.56 433 GLY A O 1
ATOM 3549 N N . GLN A 1 434 ? -39.630 -4.207 24.067 1.00 60.66 434 GLN A N 1
ATOM 3550 C CA . GLN A 1 434 ? -40.604 -4.022 22.982 1.00 60.66 434 GLN A CA 1
ATOM 3551 C C . GLN A 1 434 ? -41.352 -5.321 22.645 1.00 60.66 434 GLN A C 1
ATOM 3553 O O . GLN A 1 434 ? -42.566 -5.297 22.465 1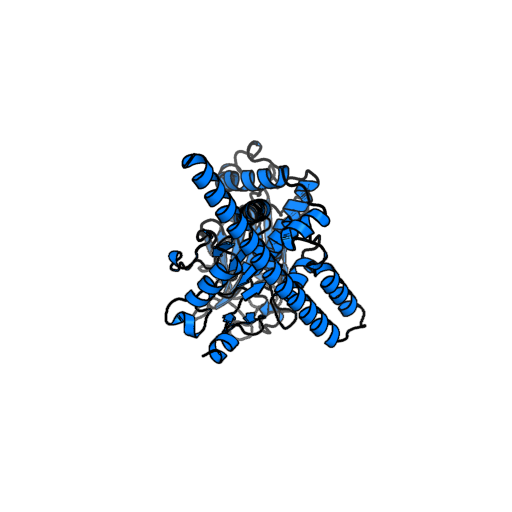.00 60.66 434 GLN A O 1
ATOM 3558 N N . CYS A 1 435 ? -40.660 -6.464 22.651 1.00 58.22 435 CYS A N 1
ATOM 3559 C CA . CYS A 1 435 ? -41.272 -7.774 22.420 1.00 58.22 435 CYS A CA 1
ATOM 3560 C C . CYS A 1 435 ? -42.267 -8.160 23.536 1.00 58.22 435 CYS A C 1
ATOM 3562 O O . CYS A 1 435 ? -43.306 -8.763 23.267 1.00 58.22 435 CYS A O 1
ATOM 3564 N N . PHE A 1 436 ? -42.006 -7.777 24.793 1.00 58.00 436 PHE A N 1
ATOM 3565 C CA . PHE A 1 436 ? -42.973 -7.962 25.885 1.00 58.00 436 PHE A CA 1
ATOM 3566 C C . PHE A 1 436 ? -44.214 -7.070 25.726 1.00 58.00 436 PHE A C 1
ATOM 3568 O O . PHE A 1 436 ? -45.328 -7.548 25.922 1.00 58.00 436 PHE A O 1
ATOM 3575 N N . GLN A 1 437 ? -44.050 -5.814 25.295 1.00 55.88 437 GLN A N 1
ATOM 3576 C CA . GLN A 1 437 ? -45.182 -4.909 25.056 1.00 55.88 437 GLN A CA 1
ATOM 3577 C C . GLN A 1 437 ? -46.063 -5.347 23.875 1.00 55.88 437 GLN A C 1
ATOM 3579 O O . GLN A 1 437 ? -47.283 -5.240 23.961 1.00 55.88 437 GLN A O 1
ATOM 3584 N N . GLU A 1 438 ? -45.488 -5.879 22.794 1.00 53.59 438 GLU A N 1
ATOM 3585 C CA . GLU A 1 438 ? -46.266 -6.398 21.658 1.00 53.59 438 GLU A CA 1
ATOM 3586 C C . GLU A 1 438 ? -47.041 -7.682 22.004 1.00 53.59 438 GLU A C 1
ATOM 3588 O O . GLU A 1 438 ? -48.176 -7.855 21.555 1.00 53.59 438 GLU A O 1
ATOM 3593 N N . ASN A 1 439 ? -46.481 -8.549 22.854 1.00 53.78 439 ASN A N 1
ATOM 3594 C CA . ASN A 1 439 ? -47.164 -9.758 23.325 1.00 53.78 439 ASN A CA 1
ATOM 3595 C C . ASN A 1 439 ? -48.295 -9.462 24.329 1.00 53.78 439 ASN A C 1
ATOM 3597 O O . ASN A 1 439 ? -49.277 -10.204 24.369 1.00 53.78 439 ASN A O 1
ATOM 3601 N N . ASP A 1 440 ? -48.203 -8.381 25.107 1.00 53.72 440 ASP A N 1
ATOM 3602 C CA . ASP A 1 440 ? -49.291 -7.940 25.993 1.00 53.72 440 ASP A CA 1
ATOM 3603 C C . ASP A 1 440 ? -50.454 -7.297 25.215 1.00 53.72 440 ASP A C 1
ATOM 3605 O O . ASP A 1 440 ? -51.607 -7.413 25.626 1.00 53.72 440 ASP A O 1
ATOM 3609 N N . ILE A 1 441 ? -50.181 -6.677 24.060 1.00 55.00 441 ILE A N 1
ATOM 3610 C CA . ILE A 1 441 ? -51.210 -6.092 23.178 1.00 55.00 441 ILE A CA 1
ATOM 3611 C C . ILE A 1 441 ? -51.949 -7.173 22.369 1.00 55.00 441 ILE A C 1
ATOM 3613 O O . ILE A 1 441 ? -53.108 -6.980 22.021 1.00 55.00 441 ILE A O 1
ATOM 3617 N N . GLN A 1 442 ? -51.320 -8.318 22.082 1.00 51.19 442 GLN A N 1
ATOM 3618 C CA . GLN A 1 442 ? -51.976 -9.448 21.400 1.00 51.19 442 GLN A CA 1
ATOM 3619 C C . GLN A 1 442 ? -52.774 -10.373 22.337 1.00 51.19 442 GLN A C 1
ATOM 3621 O O . GLN A 1 442 ? -53.523 -11.220 21.852 1.00 51.19 442 GLN A O 1
ATOM 3626 N N . ASN A 1 443 ? -52.626 -10.221 23.658 1.00 50.50 443 ASN A N 1
ATOM 3627 C CA . ASN A 1 443 ? -53.345 -10.999 24.677 1.00 50.50 443 ASN A CA 1
ATOM 3628 C C . ASN A 1 443 ? -54.479 -10.214 25.375 1.00 50.50 443 ASN A C 1
ATOM 3630 O O . ASN A 1 443 ? -55.056 -10.716 26.345 1.00 50.50 443 ASN A O 1
ATOM 3634 N N . GLN A 1 444 ? -54.808 -9.013 24.888 1.00 45.31 444 GLN A N 1
ATOM 3635 C CA . GLN A 1 444 ? -56.028 -8.258 25.215 1.00 45.31 444 GLN A CA 1
ATOM 3636 C C . GLN A 1 444 ? -56.976 -8.273 24.020 1.00 45.31 444 GLN A C 1
ATOM 3638 O O . GLN A 1 444 ? -58.204 -8.342 24.263 1.00 45.31 444 GLN A O 1
#

Radius of gyration: 24.67 Å; chains: 1; bounding box: 91×47×62 Å

InterPro domains:
  IPR000387 Tyrosine-specific protein phosphatases domain [PS50056] (97-158)
  IPR003595 Protein-tyrosine phosphatase, catalytic [SM00404] (84-181)
  IPR014020 Tensin phosphatase, C2 domain [PF10409] (192-322)
  IPR014020 Tensin phosphatase, C2 domain [PS51182] (193-324)
  IPR014020 Tensin phosphatase, C2 domain [SM01326] (186-323)
  IPR016130 Protein-tyrosine phosphatase, active site [PS00383] (121-131)
  IPR029023 Tensin-type phosphatase domain [PS51181] (13-185)
  IPR051281 Dual-specificity lipid and protein phosphatase [PTHR12305] (1-426)